Protein 2PLJ (pdb70)

CATH classification: 2.40.37.10 (+1 more: 3.20.20.10)

Sequence (739 aa):
HSQSIFDIHPVLSAEEIHLIEASVEQFGAPLLLLDCDVIRQQYRALKNALPNVTLHYALKPLPHPVVVRTLLAEGASFDLATTGEVELVASEGVPADLTIHTHPIKRDADIRDALAYGCNVFVVDNLNELEKFKAYRDDVELLVRLSFSKKFGCSPEQALVIIETAKEWNIRIKGLSFHVGSQTTNPNKYVEAIHTCRHVMEQVVERGLPALSTLDIGGGFPVNYTQQVMPIDQFCAPINEALSLLPETVHVLAEPGRFICAPAVTSVASVMGQAEREGQIWYYLDDGIYGSFSGLMFDDARYPLTTIKQGGELIPSVLSGPTCDSVDVIAENILLPKLNNGDLVIGRTMGAYTSATATDFNFFKRAQTIALNEFVVLSAEEIHLIEASVEQFGAPLLLLDCDVIRQQYRALKNALPNVTLHYALKPLPHPVVVRTLLAEGASFDLATTGEVELVASEGVPADLTIHTHPIKRDADIRDALAYGCNVFVVDNLNELEKFKAYRDDVELLVRLSFSKKFGCSPEQALVIIETAKEWNIRIKGLSFHVGSQTTNPNKYVEAIHTCRHVMEQVVERGLPALSTLDIGGGFPVNYTQQVMPIDQFCAPINEALSLLPETVHVLAEPGRFICAPAVTSVASVMGQAEREGQIWYYLDDGIYGSFSGLMFDDARYPLTTIKGELIPSVLSGPTCDSVDVIAENILLPKLNNGDLVIGRTMGAYTSATATDFNFFKRAQTIALNEF

Solvent-accessible surface area: 29167 Å² total; per-residue (Å²): 140,57,80,35,36,131,91,122,200,142,112,26,53,79,134,72,44,122,68,5,81,42,4,32,157,134,45,30,23,2,0,2,12,0,41,0,49,28,0,24,102,30,11,130,37,0,117,123,5,1,71,147,13,61,4,10,0,5,0,37,0,9,20,16,46,7,0,0,72,4,0,47,93,44,55,0,8,0,10,0,5,8,30,20,0,5,109,24,0,45,84,42,53,5,65,22,130,51,6,5,1,14,4,0,1,1,81,78,58,14,0,142,54,0,36,93,46,33,0,67,9,0,2,0,6,17,76,55,0,0,92,31,0,72,88,17,91,134,77,8,29,0,0,0,35,2,27,130,126,101,3,5,3,4,42,49,132,76,0,12,70,3,4,72,18,0,103,123,63,112,7,128,20,29,0,0,3,3,50,17,12,58,52,6,77,77,12,71,108,0,22,108,1,0,57,38,0,36,92,5,9,76,87,0,77,139,120,55,15,85,72,9,34,0,0,0,0,0,2,8,2,3,8,68,36,64,142,140,18,72,64,23,89,110,0,0,45,43,0,40,117,3,20,87,104,16,57,174,116,17,86,12,6,0,20,0,5,12,14,0,0,0,46,2,5,30,3,0,2,15,3,5,0,13,11,133,37,187,54,42,24,23,0,2,0,6,6,1,2,10,13,3,3,0,0,41,50,11,35,141,20,175,10,38,40,15,3,31,82,113,55,72,138,100,32,60,0,4,0,0,1,7,2,27,38,50,55,0,27,18,15,144,112,35,106,8,11,96,0,80,58,48,26,16,3,0,0,60,16,0,0,0,22,1,32,13,1,4,4,45,6,3,74,26,107,35,8,33,12,0,2,15,67,13,135,177,172,19,56,86,146,70,44,129,62,5,85,37,7,32,154,136,81,31,31,13,1,3,6,0,40,0,52,30,0,39,105,30,8,121,35,0,100,116,5,1,76,152,10,64,3,9,0,4,0,40,0,9,21,40,46,11,0,0,91,8,0,50,96,41,55,1,7,0,8,0,5,7,32,18,0,6,108,21,0,46,85,39,54,5,71,20,128,52,5,5,1,16,4,0,1,1,85,68,41,14,0,119,52,0,39,92,46,36,0,60,8,0,2,0,5,15,68,55,0,0,94,36,0,73,86,31,84,136,78,8,24,0,0,0,37,2,22,116,94,132,2,7,3,11,47,34,125,70,0,9,58,0,4,58,23,0,102,136,54,109,7,122,18,36,0,0,4,2,52,28,23,55,51,5,78,75,13,78,115,0,19,103,2,0,49,41,0,46,90,2,11,82,76,0,88,134,120,55,23,85,71,12,39,4,0,0,0,0,2,7,2,3,6,70,37,62,138,165,34,90,91,22,89,114,0,0,51,52,0,42,112,3,18,76,96,13,70,185,109,19,125,16,16,0,22,0,5,12,15,0,0,0,47,3,3,28,2,0,2,16,3,6,0,13,12,95,32,163,57,36,26,17,0,2,0,7,5,1,5,9,13,3,4,0,0,44,46,11,36,138,19,163,9,37,39,38,13,36,132,94,139,92,42,65,0,3,0,0,1,7,1,25,36,52,59,0,30,18,16,142,125,36,106,8,21,104,0,87,56,48,32,14,3,0,0,65,15,0,0,0,24,0,30,14,0,3,3,50,4,2,71,26,181,86,16,90,41,16,37,37,79,47,214

Nearest PDB structures (foldseek):
  2plk-assembly1_A  TM=1.001E+00  e=2.697E-74  Vibrio vulnificus CMCP6
  2plk-assembly1_B  TM=9.981E-01  e=5.846E-73  Vibrio vulnificus CMCP6
  5gjp-assembly1_A-2  TM=9.574E-01  e=3.718E-39  Selenomonas ruminantium
  1njj-assembly2_C  TM=9.278E-01  e=4.686E-36  Trypanosoma brucei gambiense
  1njj-assembly2_D  TM=9.145E-01  e=1.887E-35  Trypanosoma brucei gambiense

Secondary structure (DSSP, 8-state):
-EEE-S-------HHHHHHHHHHHHHH-SSEEEEEHHHHHHHHHHHHHHSTTEEEEEESTT---HHHHHHHHHHT-EEEE-SHHHHHHHHHTT--GGGEEE--SS--HHHHHHHHHHT--EEEE-SHHHHHTTGGGTTT-EEEEEB-----S-B-HHHHHHHHHHHHHTT-EEEEEE----TT---THHHHHHHHHHHHHHHHHHHTTPPPP-EEE--------SSS----HHHHHHHHHHHHTTS-TT-EEEE---HHHHGGGEEEEEEEEEEEEETTEEEEEES--TTTGGGHHHHS-----EEES--SS-EEEEEEE-SSS-TT-EEEEEEEEE---TT-EEEESS-SSSSGGG-B-GGGPPPPEEEEE----/---HHHHHHHHHHHHHH-SSEEEEEHHHHHHHHHHHHHHSTTEEEEEESTT---HHHHHHHHHHT-EEEE-SHHHHHHHHHTT--GGGEEE--SS--HHHHHHHHHHT--EEEE-SHHHHHTTGGGTTT-EEEEEB----SS-B-HHHHHHHHHHHHHTT-EEEEEE----SS---THHHHHHHHHHHHHHHHHHHTTPPPP-EEE--------SSS----HHHHHHHHHHHHTTS-TT-EEEE---HHHHGGGEEEEEEEEEEEEETTEEEEEES--TTTGGGHHHHS-----EEE-----EEEEEE-SSS-TT-EEEEEEEE----TT-EEEESS-SSSSGGG-B-GGGPPPPEEEEES--

B-factor: mean 20.84, std 7.76, range [8.05, 224.23]

Radius of gyration: 28.02 Å; Cα contacts (8 Å, |Δi|>4): 1668; chains: 2; bounding box: 62×48×94 Å

Foldseek 3Di:
DADEDPPPCLADDPVRVVVQVVCCVVPNDWAKEFELVLLLVLVVQLCVLAPQAQEAAECLFPVDLLSLLLQVVSVHAHEAAFLVSLVSNLVSPNQLVSYEHEHADDDLVRQVSSVVSPHAEYEHAAPVSLVSCLVVQVRHEYAYEADPVDDGHYHLVRSLVSQVVCVVSNHHHQAYEYAQDAQDQALVSLLVVLVSRQVSQVVCVVVVHDGHQEYEHEEHHHDDFPDDGDRSNVSCVSVNVSNVVHPPRHGYYYHYYLSSFQQRIKTKWFFQDWDQDPQAIETEILAFCLAQVVCVPVVVDAHDKDFNDDDDAWGWYWYAYHDPDPVGTRGGTDTDDDDDGGTMMMTGSSTTNGRSNHHCPVPRDHHYYYYPDSDD/DADPVRLVVQVVCCVPPNDWAKEFELVLLLVLVVQLCVLAPQAAEAAECLFPVDLLSLLSQVVSVHAHEAAFLVSLVSNVVSPNQLVSYEHEHQDDDLVRQVSSVVSPHAEYEHAADVSLVSCLVVQVGHEYAHEAVCDPDGHYHLVRSLVSQVVCVVSNHHYQAYEYAQDAQDQALVSLLVVLLSRLVSQVVCVVVVHDGHQEYESEEHHHQDFPHGGDRSNVSCPSVNVSCVPHDPRHRYYYHYYLSSFQQRIKTKWFFQDWDDDPQAIETETLAWCLAQVVCVPVVVDAHDKAFSDPQFGWYWYAYHDPDPVTTRGGTDTHDDDDGGGMMMTGSSTTNGRSNHHCVVNRDHHYYHYPPSD

Structure (mmCIF, N/CA/C/O backbone):
data_2PLJ
#
_entry.id   2PLJ
#
_cell.length_a   82.074
_cell.length_b   88.683
_cell.length_c   111.843
_cell.angle_alpha   90.00
_cell.angle_beta   90.00
_cell.angle_gamma   90.00
#
_symmetry.space_group_name_H-M   'P 21 21 21'
#
loop_
_entity.id
_entity.type
_entity.pdbx_description
1 polymer 'lysine/ornithine decarboxylase'
2 non-polymer 'MAGNESIUM ION'
3 non-polymer '(4-{[(4-AMINOBUTYL)AMINO]METHYL}-5-HYDROXY-6-METHYLPYRIDIN-3-YL)METHYL DIHYDROGEN PHOSPHATE'
4 water water
#
loop_
_atom_site.group_PDB
_atom_site.id
_atom_site.type_symbol
_atom_site.label_atom_id
_atom_site.label_alt_id
_atom_site.label_comp_id
_atom_site.label_asym_id
_atom_site.label_entity_id
_atom_site.label_seq_id
_atom_site.pdbx_PDB_ins_code
_atom_site.Cartn_x
_atom_site.Cartn_y
_atom_site.Cartn_z
_atom_site.occupancy
_atom_site.B_iso_or_equiv
_atom_site.auth_seq_id
_atom_site.auth_comp_id
_atom_site.auth_asym_id
_atom_site.auth_atom_id
_atom_site.pdbx_PDB_model_num
ATOM 1 N N . HIS A 1 23 ? 73.925 57.934 25.635 1.00 26.47 3 HIS A N 1
ATOM 2 C CA . HIS A 1 23 ? 73.066 58.731 26.560 1.00 25.69 3 HIS A CA 1
ATOM 3 C C . HIS A 1 23 ? 71.551 58.512 26.305 1.00 25.14 3 HIS A C 1
ATOM 4 O O . HIS A 1 23 ? 70.739 59.394 26.556 1.00 24.60 3 HIS A O 1
ATOM 11 N N . SER A 1 24 ? 71.173 57.346 25.793 1.00 24.62 4 SER A N 1
ATOM 12 C CA . SER A 1 24 ? 69.765 57.123 25.458 1.00 23.73 4 SER A CA 1
ATOM 13 C C . SER A 1 24 ? 69.357 55.657 25.474 1.00 22.99 4 SER A C 1
ATOM 14 O O . SER A 1 24 ? 70.156 54.774 25.150 1.00 22.71 4 SER A O 1
ATOM 17 N N . GLN A 1 25 ? 68.111 55.412 25.847 1.00 22.17 5 GLN A N 1
ATOM 18 C CA . GLN A 1 25 ? 67.503 54.076 25.623 1.00 21.87 5 GLN A CA 1
ATOM 19 C C . GLN A 1 25 ? 66.019 54.185 25.350 1.00 22.34 5 GLN A C 1
ATOM 20 O O . GLN A 1 25 ? 65.413 55.225 25.607 1.00 23.05 5 GLN A O 1
ATOM 26 N N . SER A 1 26 ? 65.448 53.102 24.832 1.00 22.43 6 SER A N 1
ATOM 27 C CA . SER A 1 26 ? 64.033 53.070 24.466 1.00 23.29 6 SER A CA 1
ATOM 28 C C . SER A 1 26 ? 63.192 52.179 25.361 1.00 24.39 6 SER A C 1
ATOM 29 O O . SER A 1 26 ? 63.667 51.113 25.795 1.00 24.78 6 SER A O 1
ATOM 32 N N . ILE A 1 27 ? 61.960 52.611 25.640 1.00 23.65 7 ILE A N 1
ATOM 33 C CA . ILE A 1 27 ? 60.953 51.739 26.261 1.00 24.66 7 ILE A CA 1
ATOM 34 C C . ILE A 1 27 ? 60.067 51.247 25.140 1.00 25.52 7 ILE A C 1
ATOM 35 O O . ILE A 1 27 ? 59.275 52.019 24.581 1.00 25.58 7 ILE A O 1
ATOM 40 N N . PHE A 1 28 ? 60.227 49.968 24.795 1.00 24.19 8 PHE A N 1
ATOM 41 C CA . PHE A 1 28 ? 59.425 49.349 23.750 1.00 25.61 8 PHE A CA 1
ATOM 42 C C . PHE A 1 28 ? 58.289 48.539 24.377 1.00 27.32 8 PHE A C 1
ATOM 43 O O . PHE A 1 28 ? 57.348 48.126 23.697 1.00 27.55 8 PHE A O 1
ATOM 51 N N . ASP A 1 29 ? 58.399 48.291 25.674 1.00 29.79 9 ASP A N 1
ATOM 52 C CA . ASP A 1 29 ? 57.418 47.476 26.385 1.00 32.61 9 ASP A CA 1
ATOM 53 C C . ASP A 1 29 ? 57.311 48.041 27.790 1.00 34.65 9 ASP A C 1
ATOM 54 O O . ASP A 1 29 ? 58.093 47.673 28.674 1.00 35.68 9 ASP A O 1
ATOM 59 N N . ILE A 1 30 ? 56.371 48.970 27.978 1.00 36.46 10 ILE A N 1
ATOM 60 C CA . ILE A 1 30 ? 56.076 49.544 29.296 1.00 38.33 10 ILE A CA 1
ATOM 61 C C . ILE A 1 30 ? 55.529 48.490 30.283 1.00 39.07 10 ILE A C 1
ATOM 62 O O . ILE A 1 30 ? 55.562 48.698 31.493 1.00 39.41 10 ILE A O 1
ATOM 67 N N . HIS A 1 31 ? 55.052 47.368 29.743 1.00 40.08 11 HIS A N 1
ATOM 68 C CA . HIS A 1 31 ? 54.385 46.268 30.489 1.00 41.27 11 HIS A CA 1
ATOM 69 C C . HIS A 1 31 ? 52.925 46.598 30.805 1.00 41.47 11 HIS A C 1
ATOM 70 O O . HIS A 1 31 ? 52.010 46.046 30.188 1.00 41.91 11 HIS A O 1
ATOM 77 N N . PRO A 1 36 ? 51.432 73.499 31.964 1.00 46.63 16 PRO A N 1
ATOM 78 C CA . PRO A 1 36 ? 51.546 74.291 33.190 1.00 46.55 16 PRO A CA 1
ATOM 79 C C . PRO A 1 36 ? 51.599 73.402 34.438 1.00 46.25 16 PRO A C 1
ATOM 80 O O . PRO A 1 36 ? 52.615 73.385 35.135 1.00 46.92 16 PRO A O 1
ATOM 84 N N . VAL A 1 37 ? 50.508 72.684 34.715 1.00 45.48 17 VAL A N 1
ATOM 85 C CA . VAL A 1 37 ? 50.443 71.738 35.831 1.00 44.09 17 VAL A CA 1
ATOM 86 C C . VAL A 1 37 ? 50.434 70.303 35.313 1.00 42.69 17 VAL A C 1
ATOM 87 O O . VAL A 1 37 ? 49.751 69.983 34.338 1.00 42.63 17 VAL A O 1
ATOM 91 N N . LEU A 1 38 ? 51.211 69.443 35.962 1.00 40.72 18 LEU A N 1
ATOM 92 C CA . LEU A 1 38 ? 51.316 68.050 35.540 1.00 38.84 18 LEU A CA 1
ATOM 93 C C . LEU A 1 38 ? 50.114 67.226 36.013 1.00 38.01 18 LEU A C 1
ATOM 94 O O . LEU A 1 38 ? 49.627 67.411 37.135 1.00 37.93 18 LEU A O 1
ATOM 99 N N . SER A 1 39 ? 49.657 66.313 35.158 1.00 36.84 19 SER A N 1
ATOM 100 C CA . SER A 1 39 ? 48.580 65.383 35.501 1.00 35.32 19 SER A CA 1
ATOM 101 C C . SER A 1 39 ? 49.107 64.275 36.418 1.00 34.22 19 SER A C 1
ATOM 102 O O . SER A 1 39 ? 50.320 64.062 36.503 1.00 33.64 19 SER A O 1
ATOM 105 N N . ALA A 1 40 ? 48.195 63.583 37.110 1.00 32.78 20 ALA A N 1
ATOM 106 C CA . ALA A 1 40 ? 48.571 62.463 37.977 1.00 31.52 20 ALA A CA 1
ATOM 107 C C . ALA A 1 40 ? 49.265 61.352 37.183 1.00 30.73 20 ALA A C 1
ATOM 108 O O . ALA A 1 40 ? 50.212 60.724 37.658 1.00 30.08 20 ALA A O 1
ATOM 110 N N . GLU A 1 41 ? 48.802 61.129 35.960 1.00 30.23 21 GLU A N 1
ATOM 111 C CA . GLU A 1 41 ? 49.415 60.133 35.093 1.00 30.69 21 GLU A CA 1
ATOM 112 C C . GLU A 1 41 ? 50.843 60.539 34.707 1.00 29.77 21 GLU A C 1
ATOM 113 O O . GLU A 1 41 ? 51.763 59.717 34.787 1.00 29.21 21 GLU A O 1
ATOM 119 N N . GLU A 1 42 ? 51.020 61.812 34.339 1.00 29.22 22 GLU A N 1
ATOM 120 C CA . GLU A 1 42 ? 52.348 62.368 34.000 1.00 29.06 22 GLU A CA 1
ATOM 121 C C . GLU A 1 42 ? 53.301 62.307 35.190 1.00 27.20 22 GLU A C 1
ATOM 122 O O . GLU A 1 42 ? 54.426 61.823 35.069 1.00 26.84 22 GLU A O 1
ATOM 128 N N . ILE A 1 43 ? 52.831 62.747 36.350 1.00 25.53 23 ILE A N 1
ATOM 129 C CA . ILE A 1 43 ? 53.602 62.592 37.581 1.00 24.38 23 ILE A CA 1
ATOM 130 C C . ILE A 1 43 ? 54.011 61.132 37.810 1.00 24.26 23 ILE A C 1
ATOM 131 O O . ILE A 1 43 ? 55.165 60.845 38.102 1.00 23.37 23 ILE A O 1
ATOM 136 N N . HIS A 1 44 ? 53.057 60.202 37.697 1.00 25.38 24 HIS A N 1
ATOM 137 C CA . HIS A 1 44 ? 53.385 58.782 37.853 1.00 26.53 24 HIS A CA 1
ATOM 138 C C . HIS A 1 44 ? 54.483 58.298 36.915 1.00 26.64 24 HIS A C 1
ATOM 139 O O . HIS A 1 44 ? 55.399 57.569 37.334 1.00 26.18 24 HIS A O 1
ATOM 146 N N . LEU A 1 45 ? 54.358 58.686 35.645 1.00 26.51 25 LEU A N 1
ATOM 147 C CA . LEU A 1 45 ? 55.340 58.338 34.623 1.00 27.47 25 LEU A CA 1
ATOM 148 C C . LEU A 1 45 ? 56.691 58.936 34.965 1.00 25.88 25 LEU A C 1
ATOM 149 O O . LEU A 1 45 ? 57.695 58.222 34.959 1.00 25.13 25 LEU A O 1
ATOM 154 N N . ILE A 1 46 ? 56.700 60.222 35.311 1.00 24.78 26 ILE A N 1
ATOM 155 C CA . ILE A 1 46 ? 57.942 60.901 35.706 1.00 24.17 26 ILE A CA 1
ATOM 156 C C . ILE A 1 46 ? 58.613 60.191 36.890 1.00 23.84 26 ILE A C 1
ATOM 157 O O . ILE A 1 46 ? 59.781 59.807 36.816 1.00 23.71 26 ILE A O 1
ATOM 162 N N . GLU A 1 47 ? 57.859 59.986 37.977 1.00 23.74 27 GLU A N 1
ATOM 163 C CA . GLU A 1 47 ? 58.391 59.296 39.152 1.00 23.16 27 GLU A CA 1
ATOM 164 C C . GLU A 1 47 ? 58.867 57.857 38.875 1.00 23.58 27 GLU A C 1
ATOM 165 O O . GLU A 1 47 ? 59.947 57.471 39.320 1.00 23.29 27 GLU A O 1
ATOM 171 N N . ALA A 1 48 ? 58.072 57.085 38.138 1.00 24.05 28 ALA A N 1
ATOM 172 C CA . ALA A 1 48 ? 58.486 55.739 37.713 1.00 24.61 28 ALA A CA 1
ATOM 173 C C . ALA A 1 48 ? 59.803 55.767 36.911 1.00 24.61 28 ALA A C 1
ATOM 174 O O . ALA A 1 48 ? 60.683 54.914 37.113 1.00 24.26 28 ALA A O 1
ATOM 176 N N . SER A 1 49 ? 59.938 56.750 36.020 1.00 24.78 29 SER A N 1
ATOM 177 C CA . SER A 1 49 ? 61.140 56.877 35.194 1.00 25.45 29 SER A CA 1
ATOM 178 C C . SER A 1 49 ? 62.389 57.167 36.023 1.00 25.47 29 SER A C 1
ATOM 179 O O . SER A 1 49 ? 63.441 56.557 35.801 1.00 25.96 29 SER A O 1
ATOM 182 N N . VAL A 1 50 ? 62.265 58.080 36.994 1.00 24.38 30 VAL A N 1
ATOM 183 C CA . VAL A 1 50 ? 63.371 58.393 37.884 1.00 24.42 30 VAL A CA 1
ATOM 184 C C . VAL A 1 50 ? 63.701 57.161 38.744 1.00 24.99 30 VAL A C 1
ATOM 185 O O . VAL A 1 50 ? 64.871 56.843 38.945 1.00 25.16 30 VAL A O 1
ATOM 189 N N . GLU A 1 51 ? 62.665 56.466 39.205 1.00 25.55 31 GLU A N 1
ATOM 190 C CA . GLU A 1 51 ? 62.845 55.239 40.002 1.00 26.69 31 GLU A CA 1
ATOM 191 C C . GLU A 1 51 ? 63.592 54.175 39.193 1.00 26.46 31 GLU A C 1
ATOM 192 O O . GLU A 1 51 ? 64.492 53.524 39.705 1.00 26.74 31 GLU A O 1
ATOM 198 N N . GLN A 1 52 ? 63.231 54.044 37.922 1.00 26.90 32 GLN A N 1
ATOM 199 C CA . GLN A 1 52 ? 63.823 53.035 37.054 1.00 27.26 32 GLN A CA 1
ATOM 200 C C . GLN A 1 52 ? 65.226 53.412 36.564 1.00 26.96 32 GLN A C 1
ATOM 201 O O . GLN A 1 52 ? 66.148 52.588 36.640 1.00 27.21 32 GLN A O 1
ATOM 207 N N . PHE A 1 53 ? 65.384 54.657 36.093 1.00 25.72 33 PHE A N 1
ATOM 208 C CA . PHE A 1 53 ? 66.579 55.069 35.358 1.00 24.77 33 PHE A CA 1
ATOM 209 C C . PHE A 1 53 ? 67.456 56.060 36.097 1.00 24.11 33 PHE A C 1
ATOM 210 O O . PHE A 1 53 ? 68.638 56.183 35.770 1.00 24.96 33 PHE A O 1
ATOM 218 N N . GLY A 1 54 ? 66.896 56.761 37.083 1.00 22.29 34 GLY A N 1
ATOM 219 C CA . GLY A 1 54 ? 67.664 57.755 37.837 1.00 22.30 34 GLY A CA 1
ATOM 220 C C . GLY A 1 54 ? 67.745 59.064 37.058 1.00 21.80 34 GLY A C 1
ATOM 221 O O . GLY A 1 54 ? 67.629 59.081 35.832 1.00 24.00 34 GLY A O 1
ATOM 222 N N . ALA A 1 55 ? 67.979 60.143 37.773 1.00 19.87 35 ALA A N 1
ATOM 223 C CA . ALA A 1 55 ? 67.984 61.494 37.206 1.00 18.10 35 ALA A CA 1
ATOM 224 C C . ALA A 1 55 ? 69.410 61.981 36.938 1.00 17.49 35 ALA A C 1
ATOM 225 O O . ALA A 1 55 ? 70.352 61.490 37.553 1.00 18.82 35 ALA A O 1
ATOM 227 N N . PRO A 1 56 ? 69.583 62.964 36.046 1.00 16.90 36 PRO A N 1
ATOM 228 C CA . PRO A 1 56 ? 68.528 63.615 35.254 1.00 15.45 36 PRO A CA 1
ATOM 229 C C . PRO A 1 56 ? 68.157 62.837 33.982 1.00 14.94 36 PRO A C 1
ATOM 230 O O . PRO A 1 56 ? 68.951 62.024 33.488 1.00 14.15 36 PRO A O 1
ATOM 234 N N . LEU A 1 57 ? 66.963 63.117 33.464 1.00 13.66 37 LEU A N 1
ATOM 235 C CA . LEU A 1 57 ? 66.402 62.398 32.298 1.00 12.75 37 LEU A CA 1
ATOM 236 C C . LEU A 1 57 ? 65.813 63.387 31.327 1.00 13.23 37 LEU A C 1
ATOM 237 O O . LEU A 1 57 ? 65.405 64.492 31.729 1.00 12.83 37 LEU A O 1
ATOM 242 N N . LEU A 1 58 ? 65.712 62.966 30.067 1.00 12.08 38 LEU A N 1
ATOM 243 C CA . LEU A 1 58 ? 64.919 63.659 29.060 1.00 12.71 38 LEU A CA 1
ATOM 244 C C . LEU A 1 58 ? 63.895 62.633 28.530 1.00 13.79 38 LEU A C 1
ATOM 245 O O . LEU A 1 58 ? 64.286 61.593 27.990 1.00 15.51 38 LEU A O 1
ATOM 250 N N . LEU A 1 59 ? 62.608 62.914 28.713 1.00 12.83 39 LEU A N 1
ATOM 251 C CA . LEU A 1 59 ? 61.558 61.998 28.275 1.00 12.69 39 LEU A CA 1
ATOM 252 C C . LEU A 1 59 ? 61.088 62.410 26.878 1.00 12.37 39 LEU A C 1
ATOM 253 O O . LEU A 1 59 ? 60.505 63.479 26.706 1.00 12.31 39 LEU A O 1
ATOM 258 N N . LEU A 1 60 ? 61.354 61.557 25.908 1.00 12.39 40 LEU A N 1
ATOM 259 C CA . LEU A 1 60 ? 61.003 61.820 24.513 1.00 12.84 40 LEU A CA 1
ATOM 260 C C . LEU A 1 60 ? 59.730 61.060 24.138 1.00 13.55 40 LEU A C 1
ATOM 261 O O . LEU A 1 60 ? 59.664 59.825 24.208 1.00 12.62 40 LEU A O 1
ATOM 266 N N . ASP A 1 61 ? 58.714 61.818 23.747 1.00 12.84 41 ASP A N 1
ATOM 267 C CA . ASP A 1 61 ? 57.421 61.206 23.421 1.00 12.89 41 ASP A CA 1
ATOM 268 C C . ASP A 1 61 ? 57.239 61.222 21.897 1.00 12.01 41 ASP A C 1
ATOM 269 O O . ASP A 1 61 ? 56.967 62.290 21.291 1.00 12.89 41 ASP A O 1
ATOM 274 N N . CYS A 1 62 ? 57.399 60.046 21.254 1.00 12.15 42 CYS A N 1
ATOM 275 C CA . CYS A 1 62 ? 57.262 59.958 19.778 1.00 13.17 42 CYS A CA 1
ATOM 276 C C . CYS A 1 62 ? 55.876 60.346 19.242 1.00 12.87 42 CYS A C 1
ATOM 277 O O . CYS A 1 62 ? 55.739 60.692 18.077 1.00 13.59 42 CYS A O 1
ATOM 280 N N . ASP A 1 63 ? 54.853 60.250 20.084 1.00 13.19 43 ASP A N 1
ATOM 281 C CA . ASP A 1 63 ? 53.501 60.692 19.675 1.00 13.55 43 ASP A CA 1
ATOM 282 C C . ASP A 1 63 ? 53.532 62.185 19.356 1.00 12.87 43 ASP A C 1
ATOM 283 O O . ASP A 1 63 ? 52.862 62.667 18.424 1.00 13.56 43 ASP A O 1
ATOM 288 N N . VAL A 1 64 ? 54.319 62.932 20.119 1.00 12.37 44 VAL A N 1
ATOM 289 C CA . VAL A 1 64 ? 54.374 64.392 19.932 1.00 12.61 44 VAL A CA 1
ATOM 290 C C . VAL A 1 64 ? 55.180 64.715 18.668 1.00 12.22 44 VAL A C 1
ATOM 291 O O . VAL A 1 64 ? 54.817 65.601 17.912 1.00 12.18 44 VAL A O 1
ATOM 295 N N . ILE A 1 65 ? 56.243 63.943 18.420 1.00 12.08 45 ILE A N 1
ATOM 296 C CA . ILE A 1 65 ? 56.988 64.047 17.140 1.00 11.61 45 ILE A CA 1
ATOM 297 C C . ILE A 1 65 ? 55.984 63.914 15.959 1.00 11.37 45 ILE A C 1
ATOM 298 O O . ILE A 1 65 ? 55.950 64.759 15.050 1.00 12.09 45 ILE A O 1
ATOM 303 N N . ARG A 1 66 ? 55.187 62.863 15.989 1.00 11.37 46 ARG A N 1
ATOM 304 C CA . ARG A 1 66 ? 54.180 62.667 14.925 1.00 12.31 46 ARG A CA 1
ATOM 305 C C . ARG A 1 66 ? 53.138 63.803 14.890 1.00 12.43 46 ARG A C 1
ATOM 306 O O . ARG A 1 66 ? 52.805 64.298 13.804 1.00 12.51 46 ARG A O 1
ATOM 314 N N . GLN A 1 67 ? 52.603 64.174 16.049 1.00 12.64 47 GLN A N 1
ATOM 315 C CA . GLN A 1 67 ? 51.634 65.289 16.119 1.00 12.97 47 GLN A CA 1
ATOM 316 C C . GLN A 1 67 ? 52.154 66.562 15.464 1.00 12.63 47 GLN A C 1
ATOM 317 O O . GLN A 1 67 ? 51.433 67.241 14.698 1.00 12.03 47 GLN A O 1
ATOM 323 N N . GLN A 1 68 ? 53.385 66.922 15.824 1.00 12.39 48 GLN A N 1
ATOM 324 C CA . GLN A 1 68 ? 53.991 68.143 15.301 1.00 12.50 48 GLN A CA 1
ATOM 325 C C . GLN A 1 68 ? 54.192 68.057 13.773 1.00 12.74 48 GLN A C 1
ATOM 326 O O . GLN A 1 68 ? 53.823 68.985 13.037 1.00 12.73 48 GLN A O 1
ATOM 332 N N . TYR A 1 69 ? 54.739 66.934 13.309 1.00 12.39 49 TYR A N 1
ATOM 333 C CA . TYR A 1 69 ? 54.919 66.732 11.861 1.00 12.43 49 TYR A CA 1
ATOM 334 C C . TYR A 1 69 ? 53.575 66.869 11.131 1.00 13.43 49 TYR A C 1
ATOM 335 O O . TYR A 1 69 ? 53.460 67.591 10.131 1.00 12.93 49 TYR A O 1
ATOM 344 N N . ARG A 1 70 ? 52.561 66.183 11.649 1.00 12.57 50 ARG A N 1
ATOM 345 C CA . ARG A 1 70 ? 51.226 66.201 11.028 1.00 12.40 50 ARG A CA 1
ATOM 346 C C . ARG A 1 70 ? 50.618 67.599 11.016 1.00 12.95 50 ARG A C 1
ATOM 347 O O . ARG A 1 70 ? 50.024 67.997 10.024 1.00 13.47 50 ARG A O 1
ATOM 355 N N . ALA A 1 71 ? 50.800 68.340 12.114 1.00 12.86 51 ALA A N 1
ATOM 356 C CA . ALA A 1 71 ? 50.277 69.708 12.221 1.00 13.32 51 ALA A CA 1
ATOM 357 C C . ALA A 1 71 ? 50.938 70.619 11.184 1.00 13.27 51 ALA A C 1
ATOM 358 O O . ALA A 1 71 ? 50.257 71.420 10.531 1.00 13.90 51 ALA A O 1
ATOM 360 N N . LEU A 1 72 ? 52.261 70.486 11.014 1.00 12.83 52 LEU A N 1
ATOM 361 C CA . LEU A 1 72 ? 52.971 71.306 10.026 1.00 13.53 52 LEU A CA 1
ATOM 362 C C . LEU A 1 72 ? 52.576 70.943 8.581 1.00 13.72 52 LEU A C 1
ATOM 363 O O . LEU A 1 72 ? 52.363 71.846 7.749 1.00 13.30 52 LEU A O 1
ATOM 368 N N . LYS A 1 73 ? 52.503 69.636 8.296 1.00 14.05 53 LYS A N 1
ATOM 369 C CA . LYS A 1 73 ? 52.034 69.138 6.991 1.00 14.35 53 LYS A CA 1
ATOM 370 C C . LYS A 1 73 ? 50.663 69.730 6.667 1.00 14.74 53 LYS A C 1
ATOM 371 O O . LYS A 1 73 ? 50.417 70.201 5.536 1.00 14.69 53 LYS A O 1
ATOM 377 N N . ASN A 1 74 ? 49.776 69.765 7.655 1.00 14.33 54 ASN A N 1
ATOM 378 C CA . ASN A 1 74 ? 48.448 70.305 7.414 1.00 16.47 54 ASN A CA 1
ATOM 379 C C . ASN A 1 74 ? 48.445 71.828 7.227 1.00 16.06 54 ASN A C 1
ATOM 380 O O . ASN A 1 74 ? 47.626 72.371 6.468 1.00 16.41 54 ASN A O 1
ATOM 385 N N . ALA A 1 75 ? 49.382 72.503 7.893 1.00 15.58 55 ALA A N 1
ATOM 386 C CA . ALA A 1 75 ? 49.550 73.963 7.809 1.00 15.84 55 ALA A CA 1
ATOM 387 C C . ALA A 1 75 ? 50.215 74.400 6.485 1.00 15.86 55 ALA A C 1
ATOM 388 O O . ALA A 1 75 ? 49.977 75.517 5.987 1.00 16.45 55 ALA A O 1
ATOM 390 N N . LEU A 1 76 ? 51.012 73.511 5.904 1.00 16.34 56 LEU A N 1
ATOM 391 C CA . LEU A 1 76 ? 51.822 73.835 4.728 1.00 17.05 56 LEU A CA 1
ATOM 392 C C . LEU A 1 76 ? 51.650 72.737 3.707 1.00 17.73 56 LEU A C 1
ATOM 393 O O . LEU A 1 76 ? 52.558 71.909 3.495 1.00 17.83 56 LEU A O 1
ATOM 398 N N . PRO A 1 77 ? 50.467 72.706 3.082 1.00 17.71 57 PRO A N 1
ATOM 399 C CA . PRO A 1 77 ? 50.204 71.646 2.150 1.00 18.29 57 PRO A CA 1
ATOM 400 C C . PRO A 1 77 ? 51.069 71.858 0.916 1.00 18.26 57 PRO A C 1
ATOM 401 O O . PRO A 1 77 ? 51.442 72.995 0.612 1.00 20.00 57 PRO A O 1
ATOM 405 N N . ASN A 1 78 ? 51.407 70.766 0.258 1.00 18.88 58 ASN A N 1
ATOM 406 C CA . ASN A 1 78 ? 52.218 70.814 -0.960 1.00 18.72 58 ASN A CA 1
ATOM 407 C C . ASN A 1 78 ? 53.626 71.351 -0.727 1.00 17.70 58 ASN A C 1
ATOM 408 O O . ASN A 1 78 ? 54.185 72.012 -1.593 1.00 18.77 58 ASN A O 1
ATOM 413 N N . VAL A 1 79 ? 54.159 71.125 0.468 1.00 15.65 59 VAL A N 1
ATOM 414 C CA . VAL A 1 79 ? 55.561 71.429 0.770 1.00 14.56 59 VAL A CA 1
ATOM 415 C C . VAL A 1 79 ? 56.192 70.163 1.363 1.00 14.18 59 VAL A C 1
ATOM 416 O O . VAL A 1 79 ? 55.654 69.586 2.321 1.00 15.26 59 VAL A O 1
ATOM 420 N N . THR A 1 80 ? 57.296 69.719 0.776 1.00 13.24 60 THR A N 1
ATOM 421 C CA . THR A 1 80 ? 58.006 68.536 1.254 1.00 12.64 60 THR A CA 1
ATOM 422 C C . THR A 1 80 ? 58.794 68.973 2.498 1.00 13.30 60 THR A C 1
ATOM 423 O O . THR A 1 80 ? 59.628 69.893 2.424 1.00 13.24 60 THR A O 1
ATOM 427 N N . LEU A 1 81 ? 58.520 68.295 3.617 1.00 12.18 61 LEU A N 1
ATOM 428 C CA . LEU A 1 81 ? 59.152 68.665 4.883 1.00 12.85 61 LEU A CA 1
ATOM 429 C C . LEU A 1 81 ? 60.397 67.829 5.159 1.00 14.07 61 LEU A C 1
ATOM 430 O O . LEU A 1 81 ? 60.318 66.606 5.372 1.00 14.55 61 LEU A O 1
ATOM 435 N N . HIS A 1 82 ? 61.532 68.510 5.151 1.00 13.79 62 HIS A N 1
ATOM 436 C CA . HIS A 1 82 ? 62.820 67.898 5.453 1.00 13.44 62 HIS A CA 1
ATOM 437 C C . HIS A 1 82 ? 63.190 68.197 6.902 1.00 13.85 62 HIS A C 1
ATOM 438 O O . HIS A 1 82 ? 63.659 69.296 7.214 1.00 13.46 62 HIS A O 1
ATOM 445 N N . TYR A 1 83 ? 63.000 67.225 7.783 1.00 13.41 63 TYR A N 1
ATOM 446 C CA . TYR A 1 83 ? 63.392 67.448 9.205 1.00 13.77 63 TYR A CA 1
ATOM 447 C C . TYR A 1 83 ? 64.892 67.762 9.361 1.00 13.34 63 TYR A C 1
ATOM 448 O O . TYR A 1 83 ? 65.734 66.980 8.916 1.00 13.80 63 TYR A O 1
ATOM 457 N N . ALA A 1 84 ? 65.203 68.905 9.978 1.00 13.75 64 ALA A N 1
ATOM 458 C CA . ALA A 1 84 ? 66.588 69.273 10.257 1.00 13.64 64 ALA A CA 1
ATOM 459 C C . ALA A 1 84 ? 67.040 68.501 11.513 1.00 13.93 64 ALA A C 1
ATOM 460 O O . ALA A 1 84 ? 66.472 68.668 12.631 1.00 14.40 64 ALA A O 1
ATOM 462 N N . LEU A 1 85 ? 68.018 67.631 11.328 1.00 14.44 65 LEU A N 1
ATOM 463 C CA . LEU A 1 85 ? 68.512 66.826 12.457 1.00 14.67 65 LEU A CA 1
ATOM 464 C C . LEU A 1 85 ? 69.112 67.707 13.539 1.00 14.80 65 LEU A C 1
ATOM 465 O O . LEU A 1 85 ? 69.079 67.338 14.726 1.00 14.91 65 LEU A O 1
ATOM 470 N N . LYS A 1 86 ? 69.695 68.836 13.143 1.00 15.10 66 LYS A N 1
ATOM 471 C CA . LYS A 1 86 ? 70.519 69.714 14.058 1.00 16.41 66 LYS A CA 1
ATOM 472 C C . LYS A 1 86 ? 69.950 69.874 15.504 1.00 15.03 66 LYS A C 1
ATOM 473 O O . LYS A 1 86 ? 70.656 69.643 16.514 1.00 14.68 66 LYS A O 1
ATOM 479 N N . PRO A 1 87 ? 68.668 70.295 15.629 1.00 15.04 67 PRO A N 1
ATOM 480 C CA . PRO A 1 87 ? 68.173 70.522 17.001 1.00 13.36 67 PRO A CA 1
ATOM 481 C C . PRO A 1 87 ? 68.045 69.294 17.903 1.00 13.62 67 PRO A C 1
ATOM 482 O O . PRO A 1 87 ? 68.055 69.441 19.143 1.00 13.54 67 PRO A O 1
ATOM 486 N N . LEU A 1 88 ? 67.871 68.117 17.299 1.00 12.80 68 LEU A N 1
ATOM 487 C CA . LEU A 1 88 ? 67.674 66.851 18.054 1.00 13.78 68 LEU A CA 1
ATOM 488 C C . LEU A 1 88 ? 67.980 65.703 17.084 1.00 14.10 68 LEU A C 1
ATOM 489 O O . LEU A 1 88 ? 67.082 65.197 16.432 1.00 15.18 68 LEU A O 1
ATOM 494 N N . PRO A 1 89 ? 69.277 65.379 16.925 1.00 14.82 69 PRO A N 1
ATOM 495 C CA . PRO A 1 89 ? 69.716 64.361 15.963 1.00 15.18 69 PRO A CA 1
ATOM 496 C C . PRO A 1 89 ? 69.605 62.970 16.560 1.00 15.96 69 PRO A C 1
ATOM 497 O O . PRO A 1 89 ? 70.628 62.291 16.785 1.00 18.06 69 PRO A O 1
ATOM 501 N N . HIS A 1 90 ? 68.376 62.548 16.853 1.00 16.04 70 HIS A N 1
ATOM 502 C CA . HIS A 1 90 ? 68.159 61.348 17.663 1.00 15.28 70 HIS A CA 1
ATOM 503 C C . HIS A 1 90 ? 67.653 60.229 16.758 1.00 14.54 70 HIS A C 1
ATOM 504 O O . HIS A 1 90 ? 66.694 60.408 16.016 1.00 14.74 70 HIS A O 1
ATOM 511 N N . PRO A 1 91 ? 68.289 59.053 16.825 1.00 14.41 71 PRO A N 1
ATOM 512 C CA . PRO A 1 91 ? 67.910 57.970 15.888 1.00 15.23 71 PRO A CA 1
ATOM 513 C C . PRO A 1 91 ? 66.414 57.576 15.979 1.00 13.95 71 PRO A C 1
ATOM 514 O O . PRO A 1 91 ? 65.805 57.252 14.954 1.00 13.20 71 PRO A O 1
ATOM 518 N N . VAL A 1 92 ? 65.848 57.621 17.177 1.00 13.42 72 VAL A N 1
ATOM 519 C CA . VAL A 1 92 ? 64.411 57.315 17.331 1.00 13.67 72 VAL A CA 1
ATOM 520 C C . VAL A 1 92 ? 63.529 58.373 16.649 1.00 12.63 72 VAL A C 1
ATOM 521 O O . VAL A 1 92 ? 62.543 58.040 15.994 1.00 12.65 72 VAL A O 1
ATOM 525 N N . VAL A 1 93 ? 63.942 59.629 16.743 1.00 12.63 73 VAL A N 1
ATOM 526 C CA . VAL A 1 93 ? 63.230 60.710 16.041 1.00 13.09 73 VAL A CA 1
ATOM 527 C C . VAL A 1 93 ? 63.301 60.484 14.507 1.00 13.51 73 VAL A C 1
ATOM 528 O O . VAL A 1 93 ? 62.294 60.630 13.781 1.00 13.06 73 VAL A O 1
ATOM 532 N N . VAL A 1 94 ? 64.500 60.153 14.023 1.00 13.60 74 VAL A N 1
ATOM 533 C CA . VAL A 1 94 ? 64.694 59.852 12.602 1.00 14.68 74 VAL A CA 1
ATOM 534 C C . VAL A 1 94 ? 63.784 58.697 12.147 1.00 14.70 74 VAL A C 1
ATOM 535 O O . VAL A 1 94 ? 63.061 58.816 11.129 1.00 13.86 74 VAL A O 1
ATOM 539 N N . ARG A 1 95 ? 63.829 57.571 12.881 1.00 14.02 75 ARG A N 1
ATOM 540 C CA . ARG A 1 95 ? 62.976 56.418 12.538 1.00 13.44 75 ARG A CA 1
ATOM 541 C C . ARG A 1 95 ? 61.481 56.776 12.546 1.00 13.66 75 ARG A C 1
ATOM 542 O O . ARG A 1 95 ? 60.731 56.389 11.618 1.00 13.57 75 ARG A O 1
ATOM 550 N N . THR A 1 96 ? 61.070 57.505 13.581 1.00 12.81 76 THR A N 1
ATOM 551 C CA . THR A 1 96 ? 59.650 57.883 13.755 1.00 13.80 76 THR A CA 1
ATOM 552 C C . THR A 1 96 ? 59.165 58.707 12.546 1.00 12.48 76 THR A C 1
ATOM 553 O O . THR A 1 96 ? 58.103 58.463 11.966 1.00 12.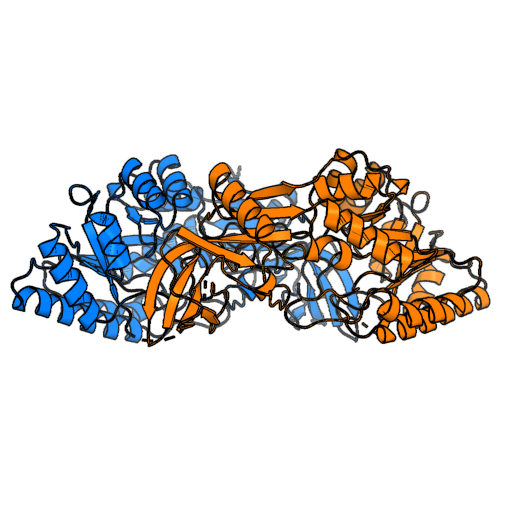02 76 THR A O 1
ATOM 557 N N . LEU A 1 97 ? 59.986 59.681 12.169 1.00 12.34 77 LEU A N 1
ATOM 558 C CA . LEU A 1 97 ? 59.688 60.576 11.035 1.00 12.78 77 LEU A CA 1
ATOM 559 C C . LEU A 1 97 ? 59.765 59.866 9.693 1.00 13.56 77 LEU A C 1
ATOM 560 O O . LEU A 1 97 ? 58.908 60.064 8.820 1.00 13.50 77 LEU A O 1
ATOM 565 N N . LEU A 1 98 ? 60.770 59.005 9.528 1.00 14.05 78 LEU A N 1
ATOM 566 C CA . LEU A 1 98 ? 60.842 58.202 8.308 1.00 14.07 78 LEU A CA 1
ATOM 567 C C . LEU A 1 98 ? 59.521 57.409 8.106 1.00 14.16 78 LEU A C 1
ATOM 568 O O . LEU A 1 98 ? 58.947 57.363 6.999 1.00 14.40 78 LEU A O 1
ATOM 573 N N . ALA A 1 99 ? 59.050 56.778 9.179 1.00 14.35 79 ALA A N 1
ATOM 574 C CA . ALA A 1 99 ? 57.860 55.942 9.103 1.00 15.30 79 ALA A CA 1
ATOM 575 C C . ALA A 1 99 ? 56.630 56.805 8.768 1.00 15.63 79 ALA A C 1
ATOM 576 O O . ALA A 1 99 ? 55.674 56.347 8.127 1.00 15.88 79 ALA A O 1
ATOM 578 N N . GLU A 1 100 ? 56.669 58.062 9.215 1.00 16.17 80 GLU A N 1
ATOM 579 C CA . GLU A 1 100 ? 55.584 59.005 9.029 1.00 17.39 80 GLU A CA 1
ATOM 580 C C . GLU A 1 100 ? 55.544 59.587 7.589 1.00 16.95 80 GLU A C 1
ATOM 581 O O . GLU A 1 100 ? 54.518 60.120 7.141 1.00 18.40 80 GLU A O 1
ATOM 587 N N . GLY A 1 101 ? 56.648 59.459 6.851 1.00 16.46 81 GLY A N 1
ATOM 588 C CA . GLY A 1 101 ? 56.744 59.937 5.463 1.00 15.90 81 GLY A CA 1
ATOM 589 C C . GLY A 1 101 ? 57.621 61.181 5.286 1.00 14.93 81 GLY A C 1
ATOM 590 O O . GLY A 1 101 ? 57.678 61.756 4.182 1.00 15.09 81 GLY A O 1
ATOM 591 N N . ALA A 1 102 ? 58.333 61.564 6.344 1.00 14.86 82 ALA A N 1
ATOM 592 C CA . ALA A 1 102 ? 59.162 62.762 6.322 1.00 14.48 82 ALA A CA 1
ATOM 593 C C . ALA A 1 102 ? 60.382 62.589 5.434 1.00 14.43 82 ALA A C 1
ATOM 594 O O . ALA A 1 102 ? 60.816 61.466 5.186 1.00 14.49 82 ALA A O 1
ATOM 596 N N . SER A 1 103 ? 60.936 63.724 4.992 1.00 14.27 83 SER A N 1
ATOM 597 C CA . SER A 1 103 ? 62.273 63.753 4.404 1.00 14.38 83 SER A CA 1
ATOM 598 C C . SER A 1 103 ? 63.220 64.394 5.460 1.00 13.78 83 SER A C 1
ATOM 599 O O . SER A 1 103 ? 62.784 64.673 6.608 1.00 13.38 83 SER A O 1
ATOM 602 N N . PHE A 1 104 ? 64.491 64.600 5.091 1.00 13.28 84 PHE A N 1
ATOM 603 C CA . PHE A 1 104 ? 65.525 65.009 6.088 1.00 13.92 84 PHE A CA 1
ATOM 604 C C . PHE A 1 104 ? 66.470 66.037 5.511 1.00 14.92 84 PHE A C 1
ATOM 605 O O . PHE A 1 104 ? 66.752 66.050 4.303 1.00 14.04 84 PHE A O 1
ATOM 613 N N . ASP A 1 105 ? 66.937 66.880 6.407 1.00 14.60 85 ASP A N 1
ATOM 614 C CA . ASP A 1 105 ? 67.864 67.954 6.129 1.00 15.32 85 ASP A CA 1
ATOM 615 C C . ASP A 1 105 ? 69.110 67.672 6.969 1.00 15.79 85 ASP A C 1
ATOM 616 O O . ASP A 1 105 ? 69.033 67.606 8.204 1.00 15.51 85 ASP A O 1
ATOM 621 N N . LEU A 1 106 ? 70.229 67.461 6.277 1.00 14.72 86 LEU A N 1
ATOM 622 C CA . LEU A 1 106 ? 71.529 67.055 6.844 1.00 15.25 86 LEU A CA 1
ATOM 623 C C . LEU A 1 106 ? 72.529 68.220 6.727 1.00 15.87 86 LEU A C 1
ATOM 624 O O . LEU A 1 106 ? 72.494 68.968 5.772 1.00 18.08 86 LEU A O 1
ATOM 629 N N . ALA A 1 107 ? 73.423 68.343 7.699 1.00 15.84 87 ALA A N 1
ATOM 630 C CA . ALA A 1 107 ? 74.397 69.422 7.679 1.00 16.03 87 ALA A CA 1
ATOM 631 C C . ALA A 1 107 ? 75.848 68.965 7.757 1.00 15.49 87 ALA A C 1
ATOM 632 O O . ALA A 1 107 ? 76.747 69.776 7.502 1.00 14.82 87 ALA A O 1
ATOM 634 N N . THR A 1 108 ? 76.071 67.710 8.173 1.00 13.78 88 THR A N 1
ATOM 635 C CA . THR A 1 108 ? 77.409 67.174 8.398 1.00 13.87 88 THR A CA 1
ATOM 636 C C . THR A 1 108 ? 77.480 65.679 8.091 1.00 14.14 88 THR A C 1
ATOM 637 O O . THR A 1 108 ? 76.459 64.966 8.036 1.00 13.74 88 THR A O 1
ATOM 641 N N . THR A 1 109 ? 78.706 65.218 7.920 1.00 14.42 89 THR A N 1
ATOM 642 C CA . THR A 1 109 ? 78.970 63.794 7.771 1.00 14.77 89 THR A CA 1
ATOM 643 C C . THR A 1 109 ? 78.340 62.992 8.910 1.00 14.41 89 THR A C 1
ATOM 644 O O . THR A 1 109 ? 77.793 61.917 8.663 1.00 14.29 89 THR A O 1
ATOM 648 N N . GLY A 1 110 ? 78.455 63.487 10.155 1.00 14.09 90 GLY A N 1
ATOM 649 C CA . GLY A 1 110 ? 77.822 62.779 11.296 1.00 15.34 90 GLY A CA 1
ATOM 650 C C . GLY A 1 110 ? 76.323 62.547 11.098 1.00 15.01 90 GLY A C 1
ATOM 651 O O . GLY A 1 110 ? 75.809 61.467 11.399 1.00 15.82 90 GLY A O 1
ATOM 652 N N . GLU A 1 111 ? 75.632 63.566 10.571 1.00 13.62 91 GLU A N 1
ATOM 653 C CA . GLU A 1 111 ? 74.201 63.481 10.289 1.00 15.26 91 GLU A CA 1
ATOM 654 C C . GLU A 1 111 ? 73.915 62.543 9.110 1.00 14.90 91 GLU A C 1
ATOM 655 O O . GLU A 1 111 ? 72.959 61.765 9.150 1.00 15.18 91 GLU A O 1
ATOM 661 N N . VAL A 1 112 ? 74.776 62.584 8.091 1.00 14.23 92 VAL A N 1
ATOM 662 C CA . VAL A 1 112 ? 74.694 61.606 6.995 1.00 14.01 92 VAL A CA 1
ATOM 663 C C . VAL A 1 112 ? 74.771 60.185 7.587 1.00 14.05 92 VAL A C 1
ATOM 664 O O . VAL A 1 112 ? 73.940 59.298 7.272 1.00 14.33 92 VAL A O 1
ATOM 668 N N . GLU A 1 113 ? 75.761 59.977 8.453 1.00 13.37 93 GLU A N 1
ATOM 669 C CA . GLU A 1 113 ? 75.991 58.639 9.019 1.00 15.31 93 GLU A CA 1
ATOM 670 C C . GLU A 1 113 ? 74.789 58.160 9.855 1.00 14.73 93 GLU A C 1
ATOM 671 O O . GLU A 1 113 ? 74.439 56.952 9.826 1.00 14.82 93 GLU A O 1
ATOM 677 N N . LEU A 1 114 ? 74.189 59.093 10.600 1.00 14.59 94 LEU A N 1
ATOM 678 C CA . LEU A 1 114 ? 73.027 58.772 11.432 1.00 14.94 94 LEU A CA 1
ATOM 679 C C . LEU A 1 114 ? 71.868 58.301 10.533 1.00 14.95 94 LEU A C 1
ATOM 680 O O . LEU A 1 114 ? 71.341 57.202 10.734 1.00 15.49 94 LEU A O 1
ATOM 685 N N . VAL A 1 115 ? 71.497 59.101 9.523 1.00 14.47 95 VAL A N 1
ATOM 686 C CA . VAL A 1 115 ? 70.365 58.673 8.662 1.00 15.01 95 VAL A CA 1
ATOM 687 C C . VAL A 1 115 ? 70.679 57.380 7.904 1.00 15.10 95 VAL A C 1
ATOM 688 O O . VAL A 1 115 ? 69.781 56.524 7.724 1.00 15.21 95 VAL A O 1
ATOM 692 N N . ALA A 1 116 ? 71.929 57.233 7.446 1.00 14.57 96 ALA A N 1
ATOM 693 C CA . ALA A 1 116 ? 72.346 56.023 6.747 1.00 14.48 96 ALA A CA 1
ATOM 694 C C . ALA A 1 116 ? 72.136 54.793 7.664 1.00 15.04 96 ALA A C 1
ATOM 695 O O . ALA A 1 116 ? 71.605 53.752 7.208 1.00 14.88 96 ALA A O 1
ATOM 697 N N . SER A 1 117 ? 72.520 54.921 8.939 1.00 16.02 97 SER A N 1
ATOM 698 C CA . SER A 1 117 ? 72.419 53.783 9.876 1.00 17.12 97 SER A CA 1
ATOM 699 C C . SER A 1 117 ? 70.971 53.409 10.201 1.00 16.93 97 SER A C 1
ATOM 700 O O . SER A 1 117 ? 70.708 52.283 10.646 1.00 17.35 97 SER A O 1
ATOM 703 N N . GLU A 1 118 ? 70.045 54.353 10.028 1.00 16.84 98 GLU A N 1
ATOM 704 C CA . GLU A 1 118 ? 68.608 54.104 10.285 1.00 17.84 98 GLU A CA 1
ATOM 705 C C . GLU A 1 118 ? 67.807 53.738 9.031 1.00 18.74 98 GLU A C 1
ATOM 706 O O . GLU A 1 118 ? 66.567 53.675 9.060 1.00 19.73 98 GLU A O 1
ATOM 712 N N . GLY A 1 119 ? 68.525 53.496 7.936 1.00 16.83 99 GLY A N 1
ATOM 713 C CA . GLY A 1 119 ? 67.924 53.055 6.702 1.00 17.11 99 GLY A CA 1
ATOM 714 C C . GLY A 1 119 ? 67.135 54.087 5.921 1.00 16.59 99 GLY A C 1
ATOM 715 O O . GLY A 1 119 ? 66.280 53.726 5.082 1.00 16.32 99 GLY A O 1
ATOM 716 N N . VAL A 1 120 ? 67.461 55.355 6.141 1.00 15.59 100 VAL A N 1
ATOM 717 C CA . VAL A 1 120 ? 66.851 56.427 5.362 1.00 15.69 100 VAL A CA 1
ATOM 718 C C . VAL A 1 120 ? 67.419 56.369 3.936 1.00 15.16 100 VAL A C 1
ATOM 719 O O . VAL A 1 120 ? 68.642 56.421 3.759 1.00 15.01 100 VAL A O 1
ATOM 723 N N . PRO A 1 121 ? 66.537 56.265 2.931 1.00 15.91 101 PRO A N 1
ATOM 724 C CA . PRO A 1 121 ? 66.985 56.311 1.535 1.00 15.81 101 PRO A CA 1
ATOM 725 C C . PRO A 1 121 ? 67.573 57.705 1.245 1.00 15.35 101 PRO A C 1
ATOM 726 O O . PRO A 1 121 ? 66.989 58.718 1.629 1.00 14.74 101 PRO A O 1
ATOM 730 N N . ALA A 1 122 ? 68.702 57.741 0.545 1.00 16.20 102 ALA A N 1
ATOM 731 C CA . ALA A 1 122 ? 69.393 59.012 0.286 1.00 15.80 102 ALA A CA 1
ATOM 732 C C . ALA A 1 122 ? 68.513 59.995 -0.497 1.00 15.56 102 ALA A C 1
ATOM 733 O O . ALA A 1 122 ? 68.691 61.219 -0.393 1.00 15.02 102 ALA A O 1
ATOM 735 N N . ASP A 1 123 ? 67.580 59.467 -1.295 1.00 15.15 103 ASP A N 1
ATOM 736 C CA . ASP A 1 123 ? 66.714 60.348 -2.095 1.00 16.80 103 ASP A CA 1
ATOM 737 C C . ASP A 1 123 ? 65.738 61.169 -1.247 1.00 16.12 103 ASP A C 1
ATOM 738 O O . ASP A 1 123 ? 65.084 62.113 -1.756 1.00 17.87 103 ASP A O 1
ATOM 743 N N . LEU A 1 124 ? 65.650 60.838 0.043 1.00 14.95 104 LEU A N 1
ATOM 744 C CA . LEU A 1 124 ? 64.828 61.633 0.967 1.00 14.80 104 LEU A CA 1
ATOM 745 C C . LEU A 1 124 ? 65.619 62.742 1.667 1.00 15.38 104 LEU A C 1
ATOM 746 O O . LEU A 1 124 ? 65.080 63.416 2.553 1.00 16.33 104 LEU A O 1
ATOM 751 N N . THR A 1 125 ? 66.866 62.925 1.256 1.00 14.24 105 THR A N 1
ATOM 752 C CA . THR A 1 125 ? 67.783 63.809 1.981 1.00 14.20 105 THR A CA 1
ATOM 753 C C . THR A 1 125 ? 68.300 64.940 1.111 1.00 14.74 105 THR A C 1
ATOM 754 O O . THR A 1 125 ? 68.410 64.829 -0.131 1.00 13.92 105 THR A O 1
ATOM 758 N N . ILE A 1 126 ? 68.584 66.044 1.789 1.00 14.11 106 ILE A N 1
ATOM 759 C CA . ILE A 1 126 ? 69.317 67.153 1.188 1.00 14.40 106 ILE A CA 1
ATOM 760 C C . ILE A 1 126 ? 70.422 67.559 2.177 1.00 14.19 106 ILE A C 1
ATOM 761 O O . ILE A 1 126 ? 70.257 67.419 3.407 1.00 14.90 106 ILE A O 1
ATOM 766 N N . HIS A 1 127 ? 71.538 68.064 1.657 1.00 14.77 107 HIS A N 1
ATOM 767 C CA . HIS A 1 127 ? 72.644 68.507 2.527 1.00 14.15 107 HIS A CA 1
ATOM 768 C C . HIS A 1 127 ? 72.664 70.034 2.435 1.00 15.28 107 HIS A C 1
ATOM 769 O O . HIS A 1 127 ? 72.690 70.585 1.341 1.00 15.75 107 HIS A O 1
ATOM 776 N N . THR A 1 128 ? 72.524 70.713 3.556 1.00 14.65 108 THR A N 1
ATOM 777 C CA . THR A 1 128 ? 72.313 72.163 3.466 1.00 16.08 108 THR A CA 1
ATOM 778 C C . THR A 1 128 ? 73.394 73.005 4.107 1.00 15.34 108 THR A C 1
ATOM 779 O O . THR A 1 128 ? 73.213 74.213 4.270 1.00 14.76 108 THR A O 1
ATOM 783 N N . HIS A 1 129 ? 74.535 72.401 4.421 1.00 13.95 109 HIS A N 1
ATOM 784 C CA . HIS A 1 129 ? 75.568 73.234 5.030 1.00 14.22 109 HIS A CA 1
ATOM 785 C C . HIS A 1 129 ? 76.179 74.065 3.908 1.00 14.19 109 HIS A C 1
ATOM 786 O O . HIS A 1 129 ? 76.665 73.480 2.934 1.00 13.65 109 HIS A O 1
ATOM 793 N N . PRO A 1 130 ? 76.114 75.415 3.999 1.00 14.18 110 PRO A N 1
ATOM 794 C CA . PRO A 1 130 ? 76.651 76.195 2.866 1.00 14.33 110 PRO A CA 1
ATOM 795 C C . PRO A 1 130 ? 78.157 76.156 2.691 1.00 14.65 110 PRO A C 1
ATOM 796 O O . PRO A 1 130 ? 78.638 76.495 1.602 1.00 13.94 110 PRO A O 1
ATOM 800 N N . ILE A 1 131 ? 78.909 75.728 3.710 1.00 13.94 111 ILE A N 1
ATOM 801 C CA . ILE A 1 131 ? 80.376 75.822 3.601 1.00 14.54 111 ILE A CA 1
ATOM 802 C C . ILE A 1 131 ? 81.034 74.491 3.956 1.00 14.80 111 ILE A C 1
ATOM 803 O O . ILE A 1 131 ? 81.009 74.063 5.121 1.00 15.45 111 ILE A O 1
ATOM 808 N N . LYS A 1 132 ? 81.602 73.854 2.934 1.00 14.22 112 LYS A N 1
ATOM 809 C CA . LYS A 1 132 ? 81.944 72.453 3.070 1.00 14.63 112 LYS A CA 1
ATOM 810 C C . LYS A 1 132 ? 83.374 72.193 2.647 1.00 14.27 112 LYS A C 1
ATOM 811 O O . LYS A 1 132 ? 83.868 72.757 1.654 1.00 14.82 112 LYS A O 1
ATOM 817 N N . ARG A 1 133 ? 84.041 71.306 3.381 1.00 13.92 113 ARG A N 1
ATOM 818 C CA . ARG A 1 133 ? 85.333 70.811 2.926 1.00 14.64 113 ARG A CA 1
ATOM 819 C C . ARG A 1 133 ? 85.083 69.770 1.830 1.00 14.42 113 ARG A C 1
ATOM 820 O O . ARG A 1 133 ? 84.000 69.168 1.781 1.00 13.82 113 ARG A O 1
ATOM 828 N N . ASP A 1 134 ? 86.088 69.535 0.990 1.00 15.06 114 ASP A N 1
ATOM 829 C CA . ASP A 1 134 ? 85.947 68.525 -0.059 1.00 16.65 114 ASP A CA 1
ATOM 830 C C . ASP A 1 134 ? 85.424 67.208 0.542 1.00 16.42 114 ASP A C 1
ATOM 831 O O . ASP A 1 134 ? 84.469 66.617 -0.004 1.00 20.06 114 ASP A O 1
ATOM 836 N N . ALA A 1 135 ? 86.019 66.752 1.650 1.00 15.44 115 ALA A N 1
ATOM 837 C CA . ALA A 1 135 ? 85.585 65.505 2.314 1.00 14.71 115 ALA A CA 1
ATOM 838 C C . ALA A 1 135 ? 84.090 65.482 2.680 1.00 14.13 115 ALA A C 1
ATOM 839 O O . ALA A 1 135 ? 83.435 64.453 2.555 1.00 14.33 115 ALA A O 1
ATOM 841 N N . ASP A 1 136 ? 83.556 66.627 3.088 1.00 13.59 116 ASP A N 1
ATOM 842 C CA . ASP A 1 136 ? 82.144 66.732 3.492 1.00 13.97 116 ASP A CA 1
ATOM 843 C C . ASP A 1 136 ? 81.281 66.432 2.271 1.00 14.33 116 ASP A C 1
ATOM 844 O O . ASP A 1 136 ? 80.286 65.736 2.358 1.00 15.17 116 ASP A O 1
ATOM 849 N N . ILE A 1 137 ? 81.700 66.940 1.120 1.00 12.94 117 ILE A N 1
ATOM 850 C CA . ILE A 1 137 ? 80.927 66.689 -0.096 1.00 13.86 117 ILE A CA 1
ATOM 851 C C . ILE A 1 137 ? 81.019 65.202 -0.462 1.00 13.91 117 ILE A C 1
ATOM 852 O O . ILE A 1 137 ? 80.003 64.562 -0.790 1.00 14.22 117 ILE A O 1
ATOM 857 N N . ARG A 1 138 ? 82.239 64.654 -0.412 1.00 14.49 118 ARG A N 1
ATOM 858 C CA . ARG A 1 138 ? 82.480 63.258 -0.792 1.00 15.25 118 ARG A CA 1
ATOM 859 C C . ARG A 1 138 ? 81.724 62.267 0.099 1.00 15.23 118 ARG A C 1
ATOM 860 O O . ARG A 1 138 ? 81.140 61.316 -0.412 1.00 15.10 118 ARG A O 1
ATOM 872 N N . ASP A 1 139 ? 81.744 62.504 1.415 1.00 14.94 119 ASP A N 1
ATOM 873 C CA . ASP A 1 139 ? 81.025 61.675 2.390 1.00 15.82 119 ASP A CA 1
ATOM 874 C C . ASP A 1 139 ? 79.516 61.628 2.093 1.00 15.49 119 ASP A C 1
ATOM 875 O O . ASP A 1 139 ? 78.903 60.558 2.131 1.00 16.55 119 ASP A O 1
ATOM 880 N N . ALA A 1 140 ? 78.933 62.786 1.782 1.00 14.83 120 ALA A N 1
ATOM 881 C CA . ALA A 1 140 ? 77.508 62.858 1.501 1.00 14.37 120 ALA A CA 1
ATOM 882 C C . ALA A 1 140 ? 77.212 62.138 0.187 1.00 14.66 120 ALA A C 1
ATOM 883 O O . ALA A 1 140 ? 76.274 61.330 0.128 1.00 14.12 120 ALA A O 1
ATOM 885 N N . LEU A 1 141 ? 78.044 62.382 -0.835 1.00 14.30 121 LEU A N 1
ATOM 886 C CA . LEU A 1 141 ? 77.866 61.719 -2.135 1.00 15.44 121 LEU A CA 1
ATOM 887 C C . LEU A 1 141 ? 77.971 60.194 -2.021 1.00 15.21 121 LEU A C 1
ATOM 888 O O . LEU A 1 141 ? 77.233 59.472 -2.689 1.00 16.25 121 LEU A O 1
ATOM 893 N N . ALA A 1 142 ? 78.880 59.713 -1.168 1.00 16.05 122 ALA A N 1
ATOM 894 C CA . ALA A 1 142 ? 79.061 58.273 -0.972 1.00 16.76 122 ALA A CA 1
ATOM 895 C C . ALA A 1 142 ? 77.791 57.595 -0.427 1.00 16.33 122 ALA A C 1
ATOM 896 O O . ALA A 1 142 ? 77.456 56.483 -0.848 1.00 16.81 122 ALA A O 1
ATOM 898 N N . TYR A 1 143 ? 77.103 58.276 0.490 1.00 15.09 123 TYR A N 1
ATOM 899 C CA . TYR A 1 143 ? 75.802 57.849 0.979 1.00 14.48 123 TYR A CA 1
ATOM 900 C C . TYR A 1 143 ? 74.753 57.913 -0.127 1.00 14.86 123 TYR A C 1
ATOM 901 O O . TYR A 1 143 ? 73.910 57.036 -0.239 1.00 14.61 123 TYR A O 1
ATOM 910 N N . GLY A 1 144 ? 74.842 58.949 -0.951 1.00 15.44 124 GLY A N 1
ATOM 911 C CA . GLY A 1 144 ? 73.967 59.110 -2.128 1.00 15.03 124 GLY A CA 1
ATOM 912 C C . GLY A 1 144 ? 73.222 60.445 -2.150 1.00 15.89 124 GLY A C 1
ATOM 913 O O . GLY A 1 144 ? 72.499 60.761 -3.126 1.00 15.39 124 GLY A O 1
ATOM 914 N N . CYS A 1 145 ? 73.434 61.238 -1.108 1.00 15.47 125 CYS A N 1
ATOM 915 C CA . CYS A 1 145 ? 72.880 62.579 -1.033 1.00 16.29 125 CYS A CA 1
ATOM 916 C C . CYS A 1 145 ? 73.582 63.435 -2.081 1.00 17.29 125 CYS A C 1
ATOM 917 O O . CYS A 1 145 ? 74.817 63.601 -2.024 1.00 17.86 125 CYS A O 1
ATOM 920 N N . ASN A 1 146 ? 72.805 63.986 -3.005 1.00 16.31 126 ASN A N 1
ATOM 921 C CA . ASN A 1 146 ? 73.377 64.728 -4.138 1.00 18.00 126 ASN A CA 1
ATOM 922 C C . ASN A 1 146 ? 72.856 66.162 -4.301 1.00 17.57 126 ASN A C 1
ATOM 923 O O . ASN A 1 146 ? 73.085 66.805 -5.340 1.00 18.01 126 ASN A O 1
ATOM 928 N N . VAL A 1 147 ? 72.124 66.646 -3.287 1.00 16.09 127 VAL A N 1
ATOM 929 C CA . VAL A 1 147 ? 71.639 68.020 -3.273 1.00 15.15 127 VAL A CA 1
ATOM 930 C C . VAL A 1 147 ? 72.457 68.773 -2.209 1.00 14.78 127 VAL A C 1
ATOM 931 O O . VAL A 1 147 ? 72.532 68.332 -1.035 1.00 14.34 127 VAL A O 1
ATOM 935 N N . PHE A 1 148 ? 73.057 69.896 -2.615 1.00 13.77 128 PHE A N 1
ATOM 936 C CA . PHE A 1 148 ? 73.919 70.690 -1.722 1.00 13.36 128 PHE A CA 1
ATOM 937 C C . PHE A 1 148 ? 73.549 72.155 -1.880 1.00 13.65 128 PHE A C 1
ATOM 938 O O . PHE A 1 148 ? 72.873 72.523 -2.851 1.00 13.79 128 PHE A O 1
ATOM 946 N N . VAL A 1 149 ? 74.024 72.975 -0.943 1.00 13.56 129 VAL A N 1
ATOM 947 C CA . VAL A 1 149 ? 73.741 74.408 -0.971 1.00 14.20 129 VAL A CA 1
ATOM 948 C C . VAL A 1 149 ? 75.033 75.166 -1.242 1.00 14.27 129 VAL A C 1
ATOM 949 O O . VAL A 1 149 ? 76.106 74.798 -0.707 1.00 14.35 129 VAL A O 1
ATOM 953 N N . VAL A 1 150 ? 74.937 76.231 -2.035 1.00 13.85 130 VAL A N 1
ATOM 954 C CA . VAL A 1 150 ? 76.026 77.197 -2.162 1.00 14.44 130 VAL A CA 1
ATOM 955 C C . VAL A 1 150 ? 75.487 78.598 -1.971 1.00 13.55 130 VAL A C 1
ATOM 956 O O . VAL A 1 150 ? 74.328 78.862 -2.291 1.00 14.43 130 VAL A O 1
ATOM 960 N N . ASP A 1 151 ? 76.325 79.486 -1.451 1.00 13.06 131 ASP A N 1
ATOM 961 C CA . ASP A 1 151 ? 75.965 80.909 -1.389 1.00 13.72 131 ASP A CA 1
ATOM 962 C C . ASP A 1 151 ? 77.088 81.834 -1.867 1.00 13.66 131 ASP A C 1
ATOM 963 O O . ASP A 1 151 ? 77.034 83.066 -1.674 1.00 14.53 131 ASP A O 1
ATOM 968 N N . ASN A 1 152 ? 78.100 81.253 -2.503 1.00 13.69 132 ASN A N 1
ATOM 969 C CA . ASN A 1 152 ? 79.191 82.047 -3.022 1.00 14.44 132 ASN A CA 1
ATOM 970 C C . ASN A 1 152 ? 79.993 81.291 -4.092 1.00 14.36 132 ASN A C 1
ATOM 971 O O . ASN A 1 152 ? 79.880 80.059 -4.221 1.00 14.62 132 ASN A O 1
ATOM 976 N N . LEU A 1 153 ? 80.782 82.042 -4.858 1.00 14.37 133 LEU A N 1
ATOM 977 C CA . LEU A 1 153 ? 81.512 81.483 -5.984 1.00 15.01 133 LEU A CA 1
ATOM 978 C C . LEU A 1 153 ? 82.648 80.548 -5.564 1.00 15.14 133 LEU A C 1
ATOM 979 O O . LEU A 1 153 ? 82.972 79.597 -6.297 1.00 16.13 133 LEU A O 1
ATOM 984 N N . ASN A 1 154 ? 83.244 80.819 -4.404 1.00 14.33 134 ASN A N 1
ATOM 985 C CA . ASN A 1 154 ? 84.312 79.982 -3.844 1.00 14.47 134 ASN A CA 1
ATOM 986 C C . ASN A 1 154 ? 83.751 78.578 -3.576 1.00 14.38 134 ASN A C 1
ATOM 987 O O . ASN A 1 154 ? 84.358 77.571 -3.918 1.00 14.69 134 ASN A O 1
ATOM 992 N N . GLU A 1 155 ? 82.572 78.531 -2.975 1.00 13.84 135 GLU A N 1
ATOM 993 C CA . GLU A 1 155 ? 81.879 77.268 -2.746 1.00 13.08 135 GLU A CA 1
ATOM 994 C C . GLU A 1 155 ? 81.486 76.584 -4.071 1.00 13.79 135 GLU A C 1
ATOM 995 O O . GLU A 1 155 ? 81.673 75.372 -4.236 1.00 13.96 135 GLU A O 1
ATOM 1001 N N . LEU A 1 156 ? 80.931 77.358 -4.997 1.00 14.03 136 LEU A N 1
ATOM 1002 C CA . LEU A 1 156 ? 80.531 76.796 -6.294 1.00 14.17 136 LEU A CA 1
ATOM 1003 C C . LEU A 1 156 ? 81.703 76.049 -6.955 1.00 14.41 136 LEU A C 1
ATOM 1004 O O . LEU A 1 156 ? 81.520 74.953 -7.510 1.00 15.15 136 LEU A O 1
ATOM 1009 N N . GLU A 1 157 ? 82.900 76.643 -6.894 1.00 14.91 137 GLU A N 1
ATOM 1010 C CA . GLU A 1 157 ? 84.105 76.063 -7.510 1.00 15.24 137 GLU A CA 1
ATOM 1011 C C . GLU A 1 157 ? 84.364 74.641 -6.999 1.00 14.87 137 GLU A C 1
ATOM 1012 O O . GLU A 1 157 ? 84.864 73.786 -7.754 1.00 14.64 137 GLU A O 1
ATOM 1018 N N . LYS A 1 158 ? 84.020 74.394 -5.727 1.00 13.83 138 LYS A N 1
ATOM 1019 C CA . LYS A 1 158 ? 84.213 73.090 -5.090 1.00 13.46 138 LYS A CA 1
ATOM 1020 C C . LYS A 1 158 ? 83.450 71.969 -5.800 1.00 14.08 138 LYS A C 1
ATOM 1021 O O . LYS A 1 158 ? 83.747 70.787 -5.581 1.00 14.46 138 LYS A O 1
ATOM 1027 N N . PHE A 1 159 ? 82.444 72.346 -6.594 1.00 13.62 139 PHE A N 1
ATOM 1028 C CA . PHE A 1 159 ? 81.573 71.371 -7.271 1.00 14.16 139 PHE A CA 1
ATOM 1029 C C . PHE A 1 159 ? 81.951 71.048 -8.718 1.00 14.13 139 PHE A C 1
ATOM 1030 O O . PHE A 1 159 ? 81.314 70.196 -9.367 1.00 14.05 139 PHE A O 1
ATOM 1038 N N . LYS A 1 160 ? 82.980 71.718 -9.224 1.00 15.10 140 LYS A N 1
ATOM 1039 C CA . LYS A 1 160 ? 83.451 71.402 -10.586 1.00 14.97 140 LYS A CA 1
ATOM 1040 C C . LYS A 1 160 ? 83.791 69.915 -10.708 1.00 15.69 140 LYS A C 1
ATOM 1041 O O . LYS A 1 160 ? 83.426 69.239 -11.693 1.00 15.36 140 LYS A O 1
ATOM 1047 N N . ALA A 1 161 ? 84.502 69.411 -9.702 1.00 16.06 141 ALA A N 1
ATOM 1048 C CA . ALA A 1 161 ? 84.966 68.030 -9.703 1.00 17.31 141 ALA A CA 1
ATOM 1049 C C . ALA A 1 161 ? 83.789 67.045 -9.559 1.00 17.23 141 ALA A C 1
ATOM 1050 O O . ALA A 1 161 ? 83.949 65.850 -9.794 1.00 18.87 141 ALA A O 1
ATOM 1052 N N . TYR A 1 162 ? 82.612 67.565 -9.191 1.00 16.61 142 TYR A N 1
ATOM 1053 C CA . TYR A 1 162 ? 81.416 66.747 -8.928 1.00 16.70 142 TYR A CA 1
ATOM 1054 C C . TYR A 1 162 ? 80.239 67.097 -9.839 1.00 16.72 142 TYR A C 1
ATOM 1055 O O . TYR A 1 162 ? 79.099 66.724 -9.544 1.00 16.06 142 TYR A O 1
ATOM 1064 N N . ARG A 1 163 ? 80.525 67.785 -10.949 1.00 16.87 143 ARG A N 1
ATOM 1065 C CA . ARG A 1 163 ? 79.457 68.380 -11.761 1.00 17.74 143 ARG A CA 1
ATOM 1066 C C . ARG A 1 163 ? 78.469 67.365 -12.342 1.00 18.52 143 ARG A C 1
ATOM 1067 O O . ARG A 1 163 ? 77.320 67.698 -12.621 1.00 19.56 143 ARG A O 1
ATOM 1075 N N . ASP A 1 164 ? 78.914 66.147 -12.555 1.00 20.00 144 ASP A N 1
ATOM 1076 C CA . ASP A 1 164 ? 78.039 65.088 -13.042 1.00 20.00 144 ASP A CA 1
ATOM 1077 C C . ASP A 1 164 ? 77.096 64.510 -12.009 1.00 20.00 144 ASP A C 1
ATOM 1078 O O . ASP A 1 164 ? 76.174 63.809 -12.336 1.00 19.42 144 ASP A O 1
ATOM 1083 N N . ASP A 1 165 ? 77.362 64.825 -10.740 1.00 20.00 145 ASP A N 1
ATOM 1084 C CA . ASP A 1 165 ? 76.796 64.085 -9.624 1.00 20.00 145 ASP A CA 1
ATOM 1085 C C . ASP A 1 165 ? 75.820 64.876 -8.751 1.00 20.00 145 ASP A C 1
ATOM 1086 O O . ASP A 1 165 ? 75.103 64.304 -7.998 1.00 20.93 145 ASP A O 1
ATOM 1091 N N . VAL A 1 166 ? 75.859 66.180 -8.849 1.00 16.96 146 VAL A N 1
ATOM 1092 C CA . VAL A 1 166 ? 75.163 67.050 -7.900 1.00 16.02 146 VAL A CA 1
ATOM 1093 C C . VAL A 1 166 ? 74.117 67.975 -8.549 1.00 16.27 146 VAL A C 1
ATOM 1094 O O . VAL A 1 166 ? 74.194 68.286 -9.751 1.00 15.27 146 VAL A O 1
ATOM 1098 N N . GLU A 1 167 ? 73.157 68.426 -7.740 1.00 14.95 147 GLU A N 1
ATOM 1099 C CA . GLU A 1 167 ? 72.351 69.593 -8.104 1.00 16.23 147 GLU A CA 1
ATOM 1100 C C . GLU A 1 167 ? 72.335 70.525 -6.892 1.00 14.81 147 GLU A C 1
ATOM 1101 O O . GLU A 1 167 ? 72.291 70.066 -5.756 1.00 14.43 147 GLU A O 1
ATOM 1107 N N . LEU A 1 168 ? 72.407 71.824 -7.146 1.00 13.37 148 LEU A N 1
ATOM 1108 C CA . LEU A 1 168 ? 72.650 72.787 -6.059 1.00 13.31 148 LEU A CA 1
ATOM 1109 C C . LEU A 1 168 ? 71.455 73.713 -5.797 1.00 13.24 148 LEU A C 1
ATOM 1110 O O . LEU A 1 168 ? 70.772 74.169 -6.737 1.00 13.87 148 LEU A O 1
ATOM 1115 N N . LEU A 1 169 ? 71.237 74.015 -4.519 1.00 12.47 149 LEU A N 1
ATOM 1116 C CA . LEU A 1 169 ? 70.338 75.093 -4.110 1.00 11.73 149 LEU A CA 1
ATOM 1117 C C . LEU A 1 169 ? 71.204 76.310 -3.819 1.00 12.56 149 LEU A C 1
ATOM 1118 O O . LEU A 1 169 ? 72.217 76.197 -3.098 1.00 14.79 149 LEU A O 1
ATOM 1123 N N . VAL A 1 170 ? 70.804 77.469 -4.344 1.00 12.92 150 VAL A N 1
ATOM 1124 C CA . VAL A 1 170 ? 71.538 78.710 -4.089 1.00 12.51 150 VAL A CA 1
ATOM 1125 C C . VAL A 1 170 ? 70.826 79.437 -2.962 1.00 12.92 150 VAL A C 1
ATOM 1126 O O . VAL A 1 170 ? 69.644 79.741 -3.084 1.00 13.13 150 VAL A O 1
ATOM 1130 N N . ARG A 1 171 ? 71.536 79.665 -1.854 1.00 12.44 151 ARG A N 1
ATOM 1131 C CA . ARG A 1 171 ? 70.916 80.207 -0.663 1.00 12.84 151 ARG A CA 1
ATOM 1132 C C . ARG A 1 171 ? 71.046 81.729 -0.691 1.00 14.04 151 ARG A C 1
ATOM 1133 O O . ARG A 1 171 ? 72.162 82.253 -0.839 1.00 13.91 151 ARG A O 1
ATOM 1141 N N . LEU A 1 172 ? 69.910 82.398 -0.558 1.00 13.65 152 LEU A N 1
ATOM 1142 C CA . LEU A 1 172 ? 69.849 83.874 -0.508 1.00 16.02 152 LEU A CA 1
ATOM 1143 C C . LEU A 1 172 ? 69.664 84.351 0.927 1.00 16.86 152 LEU A C 1
ATOM 1144 O O . LEU A 1 172 ? 69.081 83.644 1.756 1.00 16.71 152 LEU A O 1
ATOM 1149 N N . SER A 1 173 ? 70.155 85.556 1.203 1.00 18.74 153 SER A N 1
ATOM 1150 C CA . SER A 1 173 ? 69.758 86.282 2.409 1.00 21.73 153 SER A CA 1
ATOM 1151 C C . SER A 1 173 ? 69.284 87.686 2.020 1.00 23.00 153 SER A C 1
ATOM 1152 O O . SER A 1 173 ? 69.676 88.226 0.984 1.00 24.38 153 SER A O 1
ATOM 1155 N N . PHE A 1 174 ? 68.447 88.284 2.857 1.00 25.44 154 PHE A N 1
ATOM 1156 C CA . PHE A 1 174 ? 67.793 89.534 2.508 1.00 26.43 154 PHE A CA 1
ATOM 1157 C C . PHE A 1 174 ? 68.142 90.656 3.480 1.00 27.15 154 PHE A C 1
ATOM 1158 O O . PHE A 1 174 ? 68.108 91.804 3.084 1.00 29.50 154 PHE A O 1
ATOM 1166 N N . SER A 1 184 ? 75.097 90.104 11.136 1.00 31.67 164 SER A N 1
ATOM 1167 C CA . SER A 1 184 ? 74.555 89.063 11.999 1.00 30.20 164 SER A CA 1
ATOM 1168 C C . SER A 1 184 ? 74.140 87.799 11.226 1.00 29.13 164 SER A C 1
ATOM 1169 O O . SER A 1 184 ? 74.352 86.699 11.718 1.00 28.93 164 SER A O 1
ATOM 1172 N N . LYS A 1 185 ? 73.560 87.946 10.036 1.00 27.70 165 LYS A N 1
ATOM 1173 C CA . LYS A 1 185 ? 73.405 86.784 9.152 1.00 26.29 165 LYS A CA 1
ATOM 1174 C C . LYS A 1 185 ? 74.802 86.318 8.676 1.00 24.98 165 LYS A C 1
ATOM 1175 O O . LYS A 1 185 ? 75.691 87.116 8.380 1.00 25.84 165 LYS A O 1
ATOM 1181 N N . LYS A 1 186 ? 74.961 85.012 8.612 1.00 23.39 166 LYS A N 1
ATOM 1182 C CA . LYS A 1 186 ? 76.239 84.375 8.389 1.00 20.88 166 LYS A CA 1
ATOM 1183 C C . LYS A 1 186 ? 76.273 83.745 6.980 1.00 18.78 166 LYS A C 1
ATOM 1184 O O . LYS A 1 186 ? 77.350 83.577 6.378 1.00 16.69 166 LYS A O 1
ATOM 1190 N N . PHE A 1 187 ? 75.084 83.468 6.446 1.00 17.44 167 PHE A N 1
ATOM 1191 C CA . PHE A 1 187 ? 74.968 82.747 5.167 1.00 16.19 167 PHE A CA 1
ATOM 1192 C C . PHE A 1 187 ? 73.971 83.412 4.233 1.00 16.02 167 PHE A C 1
ATOM 1193 O O . PHE A 1 187 ? 73.117 84.207 4.662 1.00 17.10 167 PHE A O 1
ATOM 1201 N N . GLY A 1 188 ? 74.084 83.069 2.955 1.00 15.26 168 GLY A N 1
ATOM 1202 C CA . GLY A 1 188 ? 73.125 83.523 1.958 1.00 15.21 168 GLY A CA 1
ATOM 1203 C C . GLY A 1 188 ? 73.642 84.718 1.175 1.00 15.95 168 GLY A C 1
ATOM 1204 O O . GLY A 1 188 ? 74.235 85.640 1.753 1.00 15.73 168 GLY A O 1
ATOM 1205 N N . CYS A 1 189 ? 73.442 84.684 -0.142 1.00 15.26 169 CYS A N 1
ATOM 1206 C CA . CYS A 1 189 ? 73.929 85.783 -1.001 1.00 15.94 169 CYS A CA 1
ATOM 1207 C C . CYS A 1 189 ? 72.799 86.740 -1.356 1.00 15.81 169 CYS A C 1
ATOM 1208 O O . CYS A 1 189 ? 71.625 86.465 -1.085 1.00 15.92 169 CYS A O 1
ATOM 1211 N N . SER A 1 190 ? 73.152 87.858 -1.989 1.00 14.83 170 SER A N 1
ATOM 1212 C CA . SER A 1 190 ? 72.149 88.797 -2.470 1.00 15.16 170 SER A CA 1
ATOM 1213 C C . SER A 1 190 ? 71.488 88.230 -3.727 1.00 15.36 170 SER A C 1
ATOM 1214 O O . SER A 1 190 ? 72.077 87.392 -4.416 1.00 14.81 170 SER A O 1
ATOM 1217 N N . PRO A 1 191 ? 70.291 88.735 -4.074 1.00 16.33 171 PRO A N 1
ATOM 1218 C CA . PRO A 1 191 ? 69.659 88.396 -5.355 1.00 17.06 171 PRO A CA 1
ATOM 1219 C C . PRO A 1 191 ? 70.595 88.615 -6.579 1.00 16.94 171 PRO A C 1
ATOM 1220 O O . PRO A 1 191 ? 70.662 87.754 -7.465 1.00 17.13 171 PRO A O 1
ATOM 1224 N N . GLU A 1 192 ? 71.315 89.742 -6.619 1.00 17.04 172 GLU A N 1
ATOM 1225 C CA . GLU A 1 192 ? 72.274 89.991 -7.706 1.00 18.20 172 GLU A CA 1
ATOM 1226 C C . GLU A 1 192 ? 73.394 88.927 -7.747 1.00 17.31 172 GLU A C 1
ATOM 1227 O O . GLU A 1 192 ? 73.741 88.425 -8.825 1.00 16.41 172 GLU A O 1
ATOM 1233 N N . GLN A 1 193 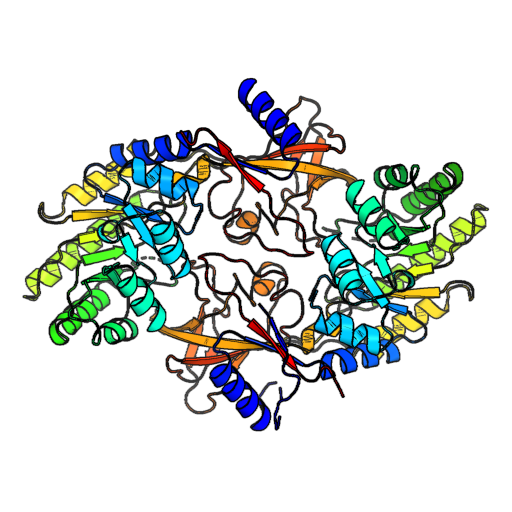? 73.940 88.595 -6.570 1.00 16.33 173 GLN A N 1
ATOM 1234 C CA . GLN A 1 193 ? 74.979 87.568 -6.448 1.00 17.36 173 GLN A CA 1
ATOM 1235 C C . GLN A 1 193 ? 74.429 86.201 -6.859 1.00 16.60 173 GLN A C 1
ATOM 1236 O O . GLN A 1 193 ? 75.155 85.381 -7.429 1.00 16.38 173 GLN A O 1
ATOM 1242 N N . ALA A 1 194 ? 73.161 85.948 -6.531 1.00 15.92 174 ALA A N 1
ATOM 1243 C CA . ALA A 1 194 ? 72.530 84.673 -6.873 1.00 16.15 174 ALA A CA 1
ATOM 1244 C C . ALA A 1 194 ? 72.517 84.484 -8.397 1.00 16.07 174 ALA A C 1
ATOM 1245 O O . ALA A 1 194 ? 72.845 83.400 -8.888 1.00 16.21 174 ALA A O 1
ATOM 1247 N N . LEU A 1 195 ? 72.157 85.539 -9.130 1.00 15.83 175 LEU A N 1
ATOM 1248 C CA . LEU A 1 195 ? 72.154 85.486 -10.600 1.00 16.91 175 LEU A CA 1
ATOM 1249 C C . LEU A 1 195 ? 73.560 85.214 -11.148 1.00 16.59 175 LEU A C 1
ATOM 1250 O O . LEU A 1 195 ? 73.720 84.391 -12.051 1.00 17.40 175 LEU A O 1
ATOM 1255 N N . VAL A 1 196 ? 74.574 85.845 -10.549 1.00 16.69 176 VAL A N 1
ATOM 1256 C CA . VAL A 1 196 ? 75.978 85.621 -10.943 1.00 16.56 176 VAL A CA 1
ATOM 1257 C C . VAL A 1 196 ? 76.382 84.162 -10.689 1.00 15.84 176 VAL A C 1
ATOM 1258 O O . VAL A 1 196 ? 76.992 83.515 -11.539 1.00 15.34 176 VAL A O 1
ATOM 1262 N N . ILE A 1 197 ? 75.994 83.628 -9.529 1.00 15.03 177 ILE A N 1
ATOM 1263 C CA . ILE A 1 197 ? 76.269 82.225 -9.232 1.00 15.16 177 ILE A CA 1
ATOM 1264 C C . ILE A 1 197 ? 75.583 81.293 -10.247 1.00 15.12 177 ILE A C 1
ATOM 1265 O O . ILE A 1 197 ? 76.182 80.318 -10.729 1.00 15.73 177 ILE A O 1
ATOM 1270 N N . ILE A 1 198 ? 74.345 81.613 -10.600 1.00 15.13 178 ILE A N 1
ATOM 1271 C CA . ILE A 1 198 ? 73.549 80.748 -11.479 1.00 15.12 178 ILE A CA 1
ATOM 1272 C C . ILE A 1 198 ? 74.120 80.794 -12.920 1.00 15.59 178 ILE A C 1
ATOM 1273 O O . ILE A 1 198 ? 74.286 79.753 -13.578 1.00 15.42 178 ILE A O 1
ATOM 1278 N N . GLU A 1 199 ? 74.465 81.997 -13.372 1.00 15.23 179 GLU A N 1
ATOM 1279 C CA . GLU A 1 199 ? 75.127 82.145 -14.669 1.00 16.66 179 GLU A CA 1
ATOM 1280 C C . GLU A 1 199 ? 76.488 81.417 -14.725 1.00 16.19 179 GLU A C 1
ATOM 1281 O O . GLU A 1 199 ? 76.823 80.804 -15.760 1.00 15.26 179 GLU A O 1
ATOM 1287 N N . THR A 1 200 ? 77.254 81.489 -13.626 1.00 15.91 180 THR A N 1
ATOM 1288 C CA . THR A 1 200 ? 78.555 80.814 -13.543 1.00 16.23 180 THR A CA 1
ATOM 1289 C C . THR A 1 200 ? 78.388 79.285 -13.528 1.00 15.99 180 THR A C 1
ATOM 1290 O O . THR A 1 200 ? 79.160 78.570 -14.194 1.00 15.73 180 THR A O 1
ATOM 1294 N N . ALA A 1 201 ? 77.368 78.797 -12.817 1.00 15.43 181 ALA A N 1
ATOM 1295 C CA . ALA A 1 201 ? 77.073 77.363 -12.791 1.00 15.57 181 ALA A CA 1
ATOM 1296 C C . ALA A 1 201 ? 76.789 76.861 -14.214 1.00 16.20 181 ALA A C 1
ATOM 1297 O O . ALA A 1 201 ? 77.225 75.776 -14.597 1.00 15.90 181 ALA A O 1
ATOM 1299 N N . LYS A 1 202 ? 76.076 77.659 -15.010 1.00 16.84 182 LYS A N 1
ATOM 1300 C CA . LYS A 1 202 ? 75.809 77.254 -16.403 1.00 18.18 182 LYS A CA 1
ATOM 1301 C C . LYS A 1 202 ? 77.120 77.140 -17.203 1.00 18.58 182 LYS A C 1
ATOM 1302 O O . LYS A 1 202 ? 77.333 76.153 -17.919 1.00 18.25 182 LYS A O 1
ATOM 1308 N N . GLU A 1 203 ? 77.993 78.138 -17.044 1.00 19.36 183 GLU A N 1
ATOM 1309 C CA . GLU A 1 203 ? 79.302 78.151 -17.703 1.00 21.06 183 GLU A CA 1
ATOM 1310 C C . GLU A 1 203 ? 80.087 76.903 -17.318 1.00 19.71 183 GLU A C 1
ATOM 1311 O O . GLU A 1 203 ? 80.703 76.267 -18.180 1.00 20.13 183 GLU A O 1
ATOM 1317 N N . TRP A 1 204 ? 80.008 76.535 -16.039 1.00 18.40 184 TRP A N 1
ATOM 1318 C CA . TRP A 1 204 ? 80.761 75.405 -15.487 1.00 17.53 184 TRP A CA 1
ATOM 1319 C C . TRP A 1 204 ? 80.044 74.055 -15.608 1.00 16.77 184 TRP A C 1
ATOM 1320 O O . TRP A 1 204 ? 80.533 73.049 -15.101 1.00 16.52 184 TRP A O 1
ATOM 1331 N N . ASN A 1 205 ? 78.913 74.035 -16.315 1.00 16.43 185 ASN A N 1
ATOM 1332 C CA . ASN A 1 205 ? 78.054 72.844 -16.432 1.00 16.63 185 ASN A CA 1
ATOM 1333 C C . ASN A 1 205 ? 77.699 72.188 -15.086 1.00 16.39 185 ASN A C 1
ATOM 1334 O O . ASN A 1 205 ? 77.787 70.966 -14.930 1.00 16.71 185 ASN A O 1
ATOM 1339 N N . ILE A 1 206 ? 77.302 73.025 -14.132 1.00 15.12 186 ILE A N 1
ATOM 1340 C CA . ILE A 1 206 ? 76.863 72.562 -12.796 1.00 15.03 186 ILE A CA 1
ATOM 1341 C C . ILE A 1 206 ? 75.376 72.853 -12.697 1.00 14.88 186 ILE A C 1
ATOM 1342 O O . ILE A 1 206 ? 74.959 73.984 -12.925 1.00 14.72 186 ILE A O 1
ATOM 1347 N N . ARG A 1 207 ? 74.585 71.822 -12.386 1.00 15.46 187 ARG A N 1
ATOM 1348 C CA . ARG A 1 207 ? 73.130 71.942 -12.320 1.00 16.55 187 ARG A CA 1
ATOM 1349 C C . ARG A 1 207 ? 72.688 72.730 -11.089 1.00 16.39 187 ARG A C 1
ATOM 1350 O O . ARG A 1 207 ? 73.141 72.456 -9.969 1.00 15.40 187 ARG A O 1
ATOM 1358 N N . ILE A 1 208 ? 71.791 73.684 -11.315 1.00 16.29 188 ILE A N 1
ATOM 1359 C CA . ILE A 1 208 ? 71.139 74.397 -10.211 1.00 16.09 188 ILE A CA 1
ATOM 1360 C C . ILE A 1 208 ? 69.717 73.841 -10.049 1.00 16.32 188 ILE A C 1
ATOM 1361 O O . ILE A 1 208 ? 68.888 73.938 -10.983 1.00 17.08 188 ILE A O 1
ATOM 1366 N N . LYS A 1 209 ? 69.453 73.263 -8.878 1.00 16.11 189 LYS A N 1
ATOM 1367 C CA . LYS A 1 209 ? 68.140 72.729 -8.502 1.00 16.50 189 LYS A CA 1
ATOM 1368 C C . LYS A 1 209 ? 67.168 73.881 -8.221 1.00 15.96 189 LYS A C 1
ATOM 1369 O O . LYS A 1 209 ? 66.010 73.827 -8.604 1.00 16.25 189 LYS A O 1
ATOM 1375 N N . GLY A 1 210 ? 67.651 74.943 -7.582 1.00 15.19 190 GLY A N 1
ATOM 1376 C CA . GLY A 1 210 ? 66.757 76.047 -7.257 1.00 14.69 190 GLY A CA 1
ATOM 1377 C C . GLY A 1 210 ? 67.365 76.974 -6.221 1.00 14.77 190 GLY A C 1
ATOM 1378 O O . GLY A 1 210 ? 68.595 77.107 -6.151 1.00 14.79 190 GLY A O 1
ATOM 1379 N N . LEU A 1 211 ? 66.486 77.594 -5.426 1.00 14.32 191 LEU A N 1
ATOM 1380 C CA . LEU A 1 211 ? 66.870 78.595 -4.424 1.00 14.32 191 LEU A CA 1
ATOM 1381 C C . LEU A 1 211 ? 66.456 78.152 -3.025 1.00 14.88 191 LEU A C 1
ATOM 1382 O O . LEU A 1 211 ? 65.511 77.370 -2.859 1.00 16.22 191 LEU A O 1
ATOM 1387 N N . SER A 1 212 ? 67.155 78.670 -2.016 1.00 15.99 192 SER A N 1
ATOM 1388 C CA . SER A 1 212 ? 66.765 78.403 -0.632 1.00 15.86 192 SER A CA 1
ATOM 1389 C C . SER A 1 212 ? 66.993 79.636 0.208 1.00 15.95 192 SER A C 1
ATOM 1390 O O . SER A 1 212 ? 67.743 80.545 -0.182 1.00 15.94 192 SER A O 1
ATOM 1393 N N . PHE A 1 213 ? 66.353 79.672 1.369 1.00 15.34 193 PHE A N 1
ATOM 1394 C CA . PHE A 1 213 ? 66.674 80.697 2.337 1.00 15.39 193 PHE A CA 1
ATOM 1395 C C . PHE A 1 213 ? 66.318 80.167 3.717 1.00 15.98 193 PHE A C 1
ATOM 1396 O O . PHE A 1 213 ? 65.596 79.157 3.830 1.00 15.98 193 PHE A O 1
ATOM 1404 N N . HIS A 1 214 ? 66.773 80.871 4.750 1.00 15.11 194 HIS A N 1
ATOM 1405 C CA . HIS A 1 214 ? 66.395 80.505 6.139 1.00 15.83 194 HIS A CA 1
ATOM 1406 C C . HIS A 1 214 ? 66.264 81.812 6.876 1.00 16.46 194 HIS A C 1
ATOM 1407 O O . HIS A 1 214 ? 67.252 82.558 7.007 1.00 17.03 194 HIS A O 1
ATOM 1414 N N . VAL A 1 215 ? 65.035 82.148 7.260 1.00 16.19 195 VAL A N 1
ATOM 1415 C CA . VAL A 1 215 ? 64.772 83.472 7.855 1.00 18.01 195 VAL A CA 1
ATOM 1416 C C . VAL A 1 215 ? 65.247 83.604 9.306 1.00 17.77 195 VAL A C 1
ATOM 1417 O O . VAL A 1 215 ? 65.253 84.713 9.879 1.00 18.52 195 VAL A O 1
ATOM 1421 N N . GLY A 1 216 ? 65.628 82.479 9.896 1.00 18.62 196 GLY A N 1
ATOM 1422 C CA . GLY A 1 216 ? 66.090 82.477 11.300 1.00 18.52 196 GLY A CA 1
ATOM 1423 C C . GLY A 1 216 ? 65.224 81.618 12.219 1.00 19.54 196 GLY A C 1
ATOM 1424 O O . GLY A 1 216 ? 64.032 81.385 11.971 1.00 19.62 196 GLY A O 1
ATOM 1425 N N . SER A 1 217 ? 65.816 81.152 13.307 1.00 18.67 197 SER A N 1
ATOM 1426 C CA . SER A 1 217 ? 65.092 80.221 14.182 1.00 17.98 197 SER A CA 1
ATOM 1427 C C . SER A 1 217 ? 64.094 80.971 15.100 1.00 17.90 197 SER A C 1
ATOM 1428 O O . SER A 1 217 ? 64.328 82.154 15.468 1.00 18.86 197 SER A O 1
ATOM 1431 N N . GLN A 1 218 ? 62.981 80.293 15.444 1.00 17.24 198 GLN A N 1
ATOM 1432 C CA . GLN A 1 218 ? 61.899 80.859 16.283 1.00 16.79 198 GLN A CA 1
ATOM 1433 C C . GLN A 1 218 ? 61.455 82.213 15.709 1.00 16.54 198 GLN A C 1
ATOM 1434 O O . GLN A 1 218 ? 61.475 83.231 16.383 1.00 17.19 198 GLN A O 1
ATOM 1440 N N . THR A 1 219 ? 61.143 82.200 14.417 1.00 17.08 199 THR A N 1
ATOM 1441 C CA . THR A 1 219 ? 60.628 83.397 13.740 1.00 18.34 199 THR A CA 1
ATOM 1442 C C . THR A 1 219 ? 59.155 83.511 14.067 1.00 19.01 199 THR A C 1
ATOM 1443 O O . THR A 1 219 ? 58.389 82.585 13.772 1.00 19.07 199 THR A O 1
ATOM 1447 N N . THR A 1 220 ? 58.749 84.653 14.625 1.00 19.25 200 THR A N 1
ATOM 1448 C CA . THR A 1 220 ? 57.373 84.818 15.095 1.00 20.04 200 THR A CA 1
ATOM 1449 C C . THR A 1 220 ? 56.511 85.610 14.107 1.00 20.02 200 THR A C 1
ATOM 1450 O O . THR A 1 220 ? 55.278 85.616 14.224 1.00 20.45 200 THR A O 1
ATOM 1454 N N . ASN A 1 221 ? 57.172 86.270 13.155 1.00 19.38 201 ASN A N 1
ATOM 1455 C CA . ASN A 1 221 ? 56.502 87.050 12.102 1.00 20.53 201 ASN A CA 1
ATOM 1456 C C . ASN A 1 221 ? 56.601 86.340 10.751 1.00 20.15 201 ASN A C 1
ATOM 1457 O O . ASN A 1 221 ? 57.676 86.309 10.142 1.00 20.37 201 ASN A O 1
ATOM 1462 N N . PRO A 1 222 ? 55.473 85.790 10.264 1.00 20.36 202 PRO A N 1
ATOM 1463 C CA . PRO A 1 222 ? 55.529 85.091 8.990 1.00 19.86 202 PRO A CA 1
ATOM 1464 C C . PRO A 1 222 ? 55.810 85.979 7.773 1.00 19.17 202 PRO A C 1
ATOM 1465 O O . PRO A 1 222 ? 56.125 85.452 6.705 1.00 18.92 202 PRO A O 1
ATOM 1469 N N . ASN A 1 223 ? 55.680 87.304 7.916 1.00 19.38 203 ASN A N 1
ATOM 1470 C CA . ASN A 1 223 ? 56.009 88.217 6.812 1.00 19.56 203 ASN A CA 1
ATOM 1471 C C . ASN A 1 223 ? 57.457 88.075 6.322 1.00 18.35 203 ASN A C 1
ATOM 1472 O O . ASN A 1 223 ? 57.738 88.333 5.164 1.00 17.26 203 ASN A O 1
ATOM 1477 N N . LYS A 1 224 ? 58.368 87.647 7.205 1.00 17.72 204 LYS A N 1
ATOM 1478 C CA . LYS A 1 224 ? 59.746 87.309 6.779 1.00 17.94 204 LYS A CA 1
ATOM 1479 C C . LYS A 1 224 ? 59.760 86.282 5.653 1.00 17.07 204 LYS A C 1
ATOM 1480 O O . LYS A 1 224 ? 60.480 86.456 4.638 1.00 16.29 204 LYS A O 1
ATOM 1486 N N . TYR A 1 225 ? 58.960 85.227 5.812 1.00 15.55 205 TYR A N 1
ATOM 1487 C CA . TYR A 1 225 ? 58.823 84.212 4.761 1.00 16.25 205 TYR A CA 1
ATOM 1488 C C . TYR A 1 225 ? 58.230 84.781 3.481 1.00 15.57 205 TYR A C 1
ATOM 1489 O O . TYR A 1 225 ? 58.722 84.518 2.368 1.00 14.43 205 TYR A O 1
ATOM 1498 N N . VAL A 1 226 ? 57.151 85.537 3.641 1.00 14.75 206 VAL A N 1
ATOM 1499 C CA . VAL A 1 226 ? 56.464 86.126 2.488 1.00 14.74 206 VAL A CA 1
ATOM 1500 C C . VAL A 1 226 ? 57.427 86.976 1.640 1.00 14.90 206 VAL A C 1
ATOM 1501 O O . VAL A 1 226 ? 57.494 86.796 0.427 1.00 15.56 206 VAL A O 1
ATOM 1505 N N . GLU A 1 227 ? 58.171 87.881 2.277 1.00 15.71 207 GLU A N 1
ATOM 1506 C CA . GLU A 1 227 ? 59.080 88.771 1.546 1.00 16.68 207 GLU A CA 1
ATOM 1507 C C . GLU A 1 227 ? 60.168 87.978 0.835 1.00 15.39 207 GLU A C 1
ATOM 1508 O O . GLU A 1 227 ? 60.519 88.303 -0.310 1.00 14.60 207 GLU A O 1
ATOM 1514 N N . ALA A 1 228 ? 60.699 86.960 1.522 1.00 15.11 208 ALA A N 1
ATOM 1515 C CA . ALA A 1 228 ? 61.703 86.067 0.950 1.00 14.33 208 ALA A CA 1
ATOM 1516 C C . ALA A 1 228 ? 61.157 85.332 -0.268 1.00 14.23 208 ALA A C 1
ATOM 1517 O O . ALA A 1 228 ? 61.829 85.230 -1.293 1.00 14.14 208 ALA A O 1
ATOM 1519 N N . ILE A 1 229 ? 59.931 84.836 -0.159 1.00 14.04 209 ILE A N 1
ATOM 1520 C CA . ILE A 1 229 ? 59.313 84.078 -1.252 1.00 14.54 209 ILE A CA 1
ATOM 1521 C C . ILE A 1 229 ? 59.121 84.963 -2.504 1.00 14.63 209 ILE A C 1
ATOM 1522 O O . ILE A 1 229 ? 59.480 84.566 -3.638 1.00 14.86 209 ILE A O 1
ATOM 1527 N N . HIS A 1 230 ? 58.619 86.179 -2.286 1.00 14.71 210 HIS A N 1
ATOM 1528 C CA . HIS A 1 230 ? 58.488 87.136 -3.389 1.00 15.68 210 HIS A CA 1
ATOM 1529 C C . HIS A 1 230 ? 59.850 87.384 -4.039 1.00 15.98 210 HIS A C 1
ATOM 1530 O O . HIS A 1 230 ? 59.962 87.343 -5.253 1.00 15.77 210 HIS A O 1
ATOM 1537 N N . THR A 1 231 ? 60.893 87.592 -3.228 1.00 16.28 211 THR A N 1
ATOM 1538 C CA . THR A 1 231 ? 62.214 87.868 -3.796 1.00 16.65 211 THR A CA 1
ATOM 1539 C C . THR A 1 231 ? 62.757 86.698 -4.615 1.00 16.60 211 THR A C 1
ATOM 1540 O O . THR A 1 231 ? 63.215 86.887 -5.752 1.00 16.54 211 THR A O 1
ATOM 1544 N N . CYS A 1 232 ? 62.636 85.493 -4.060 1.00 16.34 212 CYS A N 1
ATOM 1545 C CA . CYS A 1 232 ? 63.020 84.287 -4.778 1.00 16.46 212 CYS A CA 1
ATOM 1546 C C . CYS A 1 232 ? 62.244 84.137 -6.086 1.00 16.83 212 CYS A C 1
ATOM 1547 O O . CYS A 1 232 ? 62.833 83.773 -7.112 1.00 15.89 212 CYS A O 1
ATOM 1550 N N . ARG A 1 233 ? 60.939 84.408 -6.044 1.00 16.02 213 ARG A N 1
ATOM 1551 C CA . ARG A 1 233 ? 60.105 84.337 -7.246 1.00 16.56 213 ARG A CA 1
ATOM 1552 C C . ARG A 1 233 ? 60.620 85.284 -8.333 1.00 16.30 213 ARG A C 1
ATOM 1553 O O . ARG A 1 233 ? 60.701 84.907 -9.502 1.00 16.61 213 ARG A O 1
ATOM 1561 N N . HIS A 1 234 ? 60.968 86.503 -7.933 1.00 16.30 214 HIS A N 1
ATOM 1562 C CA . HIS A 1 234 ? 61.515 87.478 -8.875 1.00 17.58 214 HIS A CA 1
ATOM 1563 C C . HIS A 1 234 ? 62.872 87.020 -9.412 1.00 17.50 214 HIS A C 1
ATOM 1564 O O . HIS A 1 234 ? 63.156 87.208 -10.595 1.00 17.89 214 HIS A O 1
ATOM 1571 N N . VAL A 1 235 ? 63.687 86.384 -8.564 1.00 17.67 215 VAL A N 1
ATOM 1572 C CA . VAL A 1 235 ? 64.971 85.864 -9.024 1.00 17.45 215 VAL A CA 1
ATOM 1573 C C . VAL A 1 235 ? 64.746 84.759 -10.062 1.00 17.53 215 VAL A C 1
ATOM 1574 O O . VAL A 1 235 ? 65.434 84.723 -11.082 1.00 17.02 215 VAL A O 1
ATOM 1578 N N . MET A 1 236 ? 63.780 83.870 -9.808 1.00 17.37 216 MET A N 1
ATOM 1579 C CA . MET A 1 236 ? 63.470 82.805 -10.757 1.00 19.09 216 MET A CA 1
ATOM 1580 C C . MET A 1 236 ? 63.043 83.355 -12.104 1.00 18.54 216 MET A C 1
ATOM 1581 O O . MET A 1 236 ? 63.432 82.825 -13.145 1.00 18.91 216 MET A O 1
ATOM 1586 N N . GLU A 1 237 ? 62.271 84.438 -12.065 1.00 18.84 217 GLU A N 1
ATOM 1587 C CA . GLU A 1 237 ? 61.854 85.139 -13.300 1.00 20.30 217 GLU A CA 1
ATOM 1588 C C . GLU A 1 237 ? 63.052 85.714 -14.068 1.00 19.45 217 GLU A C 1
ATOM 1589 O O . GLU A 1 237 ? 63.106 85.624 -15.312 1.00 19.35 217 GLU A O 1
ATOM 1595 N N . GLN A 1 238 ? 64.001 86.303 -13.336 1.00 18.99 218 GLN A N 1
ATOM 1596 C CA . GLN A 1 238 ? 65.226 86.861 -13.930 1.00 19.38 218 GLN A CA 1
ATOM 1597 C C . GLN A 1 238 ? 66.095 85.793 -14.579 1.00 19.33 218 GLN A C 1
ATOM 1598 O O . GLN A 1 238 ? 66.656 86.033 -15.643 1.00 19.12 218 GLN A O 1
ATOM 1604 N N . VAL A 1 239 ? 66.202 84.623 -13.940 1.00 19.14 219 VAL A N 1
ATOM 1605 C CA . VAL A 1 239 ? 66.905 83.485 -14.534 1.00 19.72 219 VAL A CA 1
ATOM 1606 C C . VAL A 1 239 ? 66.343 83.134 -15.925 1.00 20.08 219 VAL A C 1
ATOM 1607 O O . VAL A 1 239 ? 67.095 83.011 -16.897 1.00 20.47 219 VAL A O 1
ATOM 1611 N N . VAL A 1 240 ? 65.024 82.971 -15.999 1.00 21.11 220 VAL A N 1
ATOM 1612 C CA . VAL A 1 240 ? 64.317 82.659 -17.256 1.00 22.44 220 VAL A CA 1
ATOM 1613 C C . VAL A 1 240 ? 64.496 83.768 -18.300 1.00 23.29 220 VAL A C 1
ATOM 1614 O O . VAL A 1 240 ? 64.724 83.491 -19.497 1.00 22.60 220 VAL A O 1
ATOM 1618 N N . GLU A 1 241 ? 64.394 85.020 -17.854 1.00 23.84 221 GLU A N 1
ATOM 1619 C CA . GLU A 1 241 ? 64.527 86.168 -18.758 1.00 25.22 221 GLU A CA 1
ATOM 1620 C C . GLU A 1 241 ? 65.938 86.282 -19.326 1.00 25.07 221 GLU A C 1
ATOM 1621 O O . GLU A 1 241 ? 66.130 86.763 -20.446 1.00 24.92 221 GLU A O 1
ATOM 1627 N N . ARG A 1 242 ? 66.921 85.839 -18.547 1.00 24.82 222 ARG A N 1
ATOM 1628 C CA . ARG A 1 242 ? 68.308 85.782 -18.995 1.00 25.14 222 ARG A CA 1
ATOM 1629 C C . ARG A 1 242 ? 68.604 84.577 -19.899 1.00 24.24 222 ARG A C 1
ATOM 1630 O O . ARG A 1 242 ? 69.744 84.398 -20.332 1.00 24.60 222 ARG A O 1
ATOM 1638 N N . GLY A 1 243 ? 67.588 83.759 -20.178 1.00 23.24 223 GLY A N 1
ATOM 1639 C CA . GLY A 1 243 ? 67.760 82.575 -21.018 1.00 22.60 223 GLY A CA 1
ATOM 1640 C C . GLY A 1 243 ? 68.483 81.407 -20.353 1.00 22.58 223 GLY A C 1
ATOM 1641 O O . GLY A 1 243 ? 68.971 80.503 -21.035 1.00 22.47 223 GLY A O 1
ATOM 1642 N N . LEU A 1 244 ? 68.550 81.420 -19.026 1.00 22.09 224 LEU A N 1
ATOM 1643 C CA . LEU A 1 244 ? 69.207 80.354 -18.258 1.00 22.73 224 LEU A CA 1
ATOM 1644 C C . LEU A 1 244 ? 68.194 79.238 -17.939 1.00 22.64 224 LEU A C 1
ATOM 1645 O O . LEU A 1 244 ? 66.979 79.469 -18.014 1.00 23.09 224 LEU A O 1
ATOM 1650 N N . PRO A 1 245 ? 68.676 78.014 -17.623 1.00 22.52 225 PRO A N 1
ATOM 1651 C CA . PRO A 1 245 ? 67.715 76.953 -17.276 1.00 22.04 225 PRO A CA 1
ATOM 1652 C C . PRO A 1 245 ? 66.778 77.370 -16.130 1.00 21.96 225 PRO A C 1
ATOM 1653 O O . PRO A 1 245 ? 67.248 77.891 -15.122 1.00 21.65 225 PRO A O 1
ATOM 1657 N N . ALA A 1 246 ? 65.475 77.141 -16.303 1.00 21.35 226 ALA A N 1
ATOM 1658 C CA . ALA A 1 246 ? 64.473 77.496 -15.282 1.00 20.38 226 ALA A CA 1
ATOM 1659 C C . ALA A 1 246 ? 64.678 76.696 -14.004 1.00 19.59 226 ALA A C 1
ATOM 1660 O O . ALA A 1 246 ? 65.019 75.503 -14.057 1.00 19.81 226 ALA A O 1
ATOM 1662 N N . LEU A 1 247 ? 64.481 77.353 -12.862 1.00 18.06 227 LEU A N 1
ATOM 1663 C CA . LEU A 1 247 ? 64.705 76.698 -11.552 1.00 18.27 227 LEU A CA 1
ATOM 1664 C C . LEU A 1 247 ? 63.509 75.866 -11.123 1.00 18.38 227 LEU A C 1
ATOM 1665 O O . LEU A 1 247 ? 62.346 76.302 -11.272 1.00 19.44 227 LEU A O 1
ATOM 1670 N N . SER A 1 248 ? 63.784 74.673 -10.601 1.00 17.01 228 SER A N 1
ATOM 1671 C CA . SER A 1 248 ? 62.706 73.732 -10.289 1.00 17.17 228 SER A CA 1
ATOM 1672 C C . SER A 1 248 ? 62.190 73.799 -8.852 1.00 16.94 228 SER A C 1
ATOM 1673 O O . SER A 1 248 ? 61.079 73.337 -8.574 1.00 17.17 228 SER A O 1
ATOM 1676 N N . THR A 1 249 ? 62.979 74.378 -7.954 1.00 16.03 229 THR A N 1
ATOM 1677 C CA . THR A 1 249 ? 62.750 74.187 -6.498 1.00 15.51 229 THR A CA 1
ATOM 1678 C C . THR A 1 249 ? 62.935 75.480 -5.706 1.00 16.36 229 THR A C 1
ATOM 1679 O O . THR A 1 249 ? 63.861 76.243 -5.994 1.00 15.39 229 THR A O 1
ATOM 1683 N N . LEU A 1 250 ? 62.034 75.701 -4.735 1.00 15.23 230 LEU A N 1
ATOM 1684 C CA . LEU A 1 250 ? 62.209 76.710 -3.687 1.00 15.74 230 LEU A CA 1
ATOM 1685 C C . LEU A 1 250 ? 62.203 76.000 -2.358 1.00 15.34 230 LEU A C 1
ATOM 1686 O O . LEU A 1 250 ? 61.256 75.263 -2.054 1.00 15.29 230 LEU A O 1
ATOM 1691 N N . ASP A 1 251 ? 63.242 76.238 -1.561 1.00 15.53 231 ASP A N 1
ATOM 1692 C CA . ASP A 1 251 ? 63.345 75.650 -0.218 1.00 15.53 231 ASP A CA 1
ATOM 1693 C C . ASP A 1 251 ? 63.218 76.819 0.768 1.00 15.35 231 ASP A C 1
ATOM 1694 O O . ASP A 1 251 ? 64.085 77.702 0.769 1.00 14.55 231 ASP A O 1
ATOM 1699 N N . ILE A 1 252 ? 62.143 76.846 1.564 1.00 15.21 232 ILE A N 1
ATOM 1700 C CA . ILE A 1 252 ? 61.841 77.998 2.438 1.00 15.95 232 ILE A CA 1
ATOM 1701 C C . ILE A 1 252 ? 62.459 77.925 3.852 1.00 15.60 232 ILE A C 1
ATOM 1702 O O . ILE A 1 252 ? 62.163 78.739 4.725 1.00 16.14 232 ILE A O 1
ATOM 1707 N N . GLY A 1 253 ? 63.335 76.948 4.027 1.00 15.03 233 GLY A N 1
ATOM 1708 C CA . GLY A 1 253 ? 64.091 76.753 5.268 1.00 15.29 233 GLY A CA 1
ATOM 1709 C C . GLY A 1 253 ? 63.250 76.391 6.485 1.00 15.89 233 GLY A C 1
ATOM 1710 O O . GLY A 1 253 ? 62.151 75.794 6.361 1.00 15.11 233 GLY A O 1
ATOM 1711 N N . GLY A 1 254 ? 63.835 76.667 7.648 1.00 16.81 234 GLY A N 1
ATOM 1712 C CA . GLY A 1 254 ? 63.212 76.339 8.931 1.00 16.50 234 GLY A CA 1
ATOM 1713 C C . GLY A 1 254 ? 62.653 77.568 9.620 1.00 17.30 234 GLY A C 1
ATOM 1714 O O . GLY A 1 254 ? 62.322 78.578 8.984 1.00 17.44 234 GLY A O 1
ATOM 1715 N N . GLY A 1 255 ? 62.537 77.465 10.943 1.00 15.88 235 GLY A N 1
ATOM 1716 C CA . GLY A 1 255 ? 62.254 78.666 11.763 1.00 16.67 235 GLY A CA 1
ATOM 1717 C C . GLY A 1 255 ? 60.846 78.801 12.307 1.00 15.65 235 GLY A C 1
ATOM 1718 O O . GLY A 1 255 ? 60.537 79.768 12.997 1.00 17.55 235 GLY A O 1
ATOM 1719 N N . PHE A 1 256 ? 59.992 77.833 12.001 1.00 15.74 236 PHE A N 1
ATOM 1720 C CA . PHE A 1 256 ? 58.611 77.842 12.474 1.00 15.88 236 PHE A CA 1
ATOM 1721 C C . PHE A 1 256 ? 58.668 77.775 13.986 1.00 16.01 236 PHE A C 1
ATOM 1722 O O . PHE A 1 256 ? 59.451 76.997 14.548 1.00 15.65 236 PHE A O 1
ATOM 1730 N N . PRO A 1 257 ? 57.891 78.647 14.644 1.00 16.28 237 PRO A N 1
ATOM 1731 C CA . PRO A 1 257 ? 58.014 78.820 16.090 1.00 16.63 237 PRO A CA 1
ATOM 1732 C C . PRO A 1 257 ? 57.118 77.895 16.922 1.00 16.29 237 PRO A C 1
ATOM 1733 O O . PRO A 1 257 ? 56.076 77.415 16.453 1.00 15.77 237 PRO A O 1
ATOM 1737 N N . VAL A 1 258 ? 57.521 77.696 18.173 1.00 16.56 238 VAL A N 1
ATOM 1738 C CA . VAL A 1 258 ? 56.707 76.940 19.135 1.00 16.51 238 VAL A CA 1
ATOM 1739 C C . VAL A 1 258 ? 56.558 77.741 20.424 1.00 16.63 238 VAL A C 1
ATOM 1740 O O . VAL A 1 258 ? 57.302 78.695 20.671 1.00 16.65 238 VAL A O 1
ATOM 1744 N N . ASN A 1 259 ? 55.599 77.337 21.240 1.00 16.47 239 ASN A N 1
ATOM 1745 C CA . ASN A 1 259 ? 55.363 78.009 22.513 1.00 17.57 239 ASN A CA 1
ATOM 1746 C C . ASN A 1 259 ? 56.406 77.615 23.521 1.00 16.72 239 ASN A C 1
ATOM 1747 O O . ASN A 1 259 ? 56.593 76.421 23.772 1.00 17.08 239 ASN A O 1
ATOM 1752 N N . TYR A 1 260 ? 57.060 78.617 24.101 1.00 15.61 240 TYR A N 1
ATOM 1753 C CA . TYR A 1 260 ? 57.869 78.404 25.315 1.00 16.00 240 TYR A CA 1
ATOM 1754 C C . TYR A 1 260 ? 57.103 79.011 26.478 1.00 16.75 240 TYR A C 1
ATOM 1755 O O . TYR A 1 260 ? 56.156 78.409 26.965 1.00 16.72 240 TYR A O 1
ATOM 1764 N N . THR A 1 261 ? 57.482 80.205 26.916 1.00 17.61 241 THR A N 1
ATOM 1765 C CA . THR A 1 261 ? 56.720 80.843 28.007 1.00 18.67 241 THR A CA 1
ATOM 1766 C C . THR A 1 261 ? 55.772 81.923 27.489 1.00 20.40 241 THR A C 1
ATOM 1767 O O . THR A 1 261 ? 55.031 82.511 28.265 1.00 20.72 241 THR A O 1
ATOM 1771 N N . GLN A 1 262 ? 55.821 82.195 26.191 1.00 22.06 242 GLN A N 1
ATOM 1772 C CA . GLN A 1 262 ? 54.948 83.182 25.561 1.00 24.41 242 GLN A CA 1
ATOM 1773 C C . GLN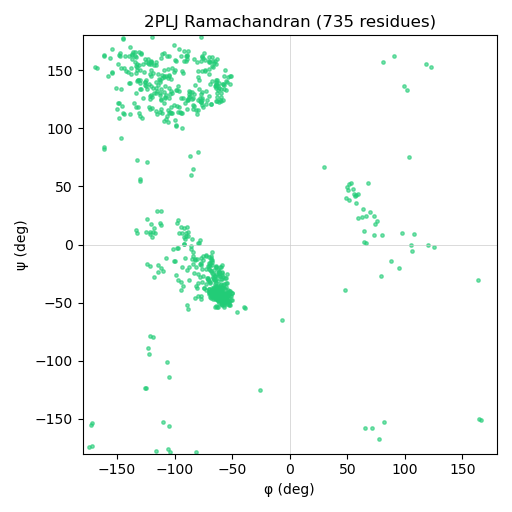 A 1 262 ? 54.223 82.511 24.395 1.00 24.57 242 GLN A C 1
ATOM 1774 O O . GLN A 1 262 ? 54.817 81.729 23.650 1.00 24.57 242 GLN A O 1
ATOM 1780 N N . GLN A 1 263 ? 52.939 82.831 24.248 1.00 24.68 243 GLN A N 1
ATOM 1781 C CA . GLN A 1 263 ? 52.122 82.308 23.154 1.00 24.75 243 GLN A CA 1
ATOM 1782 C C . GLN A 1 263 ? 52.671 82.796 21.806 1.00 23.98 243 GLN A C 1
ATOM 1783 O O . GLN A 1 263 ? 52.941 83.992 21.629 1.00 24.26 243 GLN A O 1
ATOM 1789 N N . VAL A 1 264 ? 52.851 81.864 20.872 1.00 22.35 244 VAL A N 1
ATOM 1790 C CA . VAL A 1 264 ? 53.199 82.202 19.489 1.00 21.92 244 VAL A CA 1
ATOM 1791 C C . VAL A 1 264 ? 51.998 81.920 18.590 1.00 21.58 244 VAL A C 1
ATOM 1792 O O . VAL A 1 264 ? 51.060 81.234 18.997 1.00 20.54 244 VAL A O 1
ATOM 1796 N N . MET A 1 265 ? 52.024 82.455 17.370 1.00 22.16 245 MET A N 1
ATOM 1797 C CA . MET A 1 265 ? 50.929 82.256 16.438 1.00 23.09 245 MET A CA 1
ATOM 1798 C C . MET A 1 265 ? 50.744 80.766 16.151 1.00 21.83 245 MET A C 1
ATOM 1799 O O . MET A 1 265 ? 51.728 80.071 15.856 1.00 22.23 245 MET A O 1
ATOM 1804 N N . PRO A 1 266 ? 49.498 80.262 16.249 1.00 21.13 246 PRO A N 1
ATOM 1805 C CA . PRO A 1 266 ? 49.177 78.883 15.853 1.00 20.22 246 PRO A CA 1
ATOM 1806 C C . PRO A 1 266 ? 49.684 78.569 14.438 1.00 19.38 246 PRO A C 1
ATOM 1807 O O . PRO A 1 266 ? 49.652 79.451 13.557 1.00 18.53 246 PRO A O 1
ATOM 1811 N N . ILE A 1 267 ? 50.126 77.334 14.219 1.00 18.11 247 ILE A N 1
ATOM 1812 C CA . ILE A 1 267 ? 50.868 77.014 12.988 1.00 17.84 247 ILE A CA 1
ATOM 1813 C C . ILE A 1 267 ? 50.037 77.258 11.696 1.00 17.88 247 ILE A C 1
ATOM 1814 O O . ILE A 1 267 ? 50.598 77.724 10.699 1.00 16.83 247 ILE A O 1
ATOM 1819 N N . ASP A 1 268 ? 48.736 76.935 11.716 1.00 17.61 248 ASP A N 1
ATOM 1820 C CA . ASP A 1 268 ? 47.870 77.198 10.522 1.00 18.64 248 ASP A CA 1
ATOM 1821 C C . ASP A 1 268 ? 47.841 78.666 10.152 1.00 18.42 248 ASP A C 1
ATOM 1822 O O . ASP A 1 268 ? 47.996 79.025 8.972 1.00 19.05 248 ASP A O 1
ATOM 1830 N N . GLN A 1 269 ? 47.633 79.507 11.163 1.00 18.57 249 GLN A N 1
ATOM 1831 C CA . GLN A 1 269 ? 47.555 80.958 10.971 1.00 19.09 249 GLN A CA 1
ATOM 1832 C C . GLN A 1 269 ? 48.904 81.515 10.527 1.00 18.57 249 GLN A C 1
ATOM 1833 O O . GLN A 1 269 ? 48.959 82.377 9.624 1.00 17.53 249 GLN A O 1
ATOM 1839 N N . PHE A 1 270 ? 49.969 80.997 11.149 1.00 17.60 250 PHE A N 1
ATOM 1840 C CA . PHE A 1 270 ? 51.338 81.347 10.779 1.00 16.48 250 PHE A CA 1
ATOM 1841 C C . PHE A 1 270 ? 51.603 81.079 9.319 1.00 16.58 250 PHE A C 1
ATOM 1842 O O . PHE A 1 270 ? 52.137 81.950 8.630 1.00 17.04 250 PHE A O 1
ATOM 1850 N N . CYS A 1 271 ? 51.185 79.908 8.833 1.00 15.86 251 CYS A N 1
ATOM 1851 C CA . CYS A 1 271 ? 51.522 79.488 7.462 1.00 16.08 251 CYS A CA 1
ATOM 1852 C C . CYS A 1 271 ? 50.593 80.036 6.373 1.00 15.12 251 CYS A C 1
ATOM 1853 O O . CYS A 1 271 ? 50.928 79.948 5.198 1.00 14.60 251 CYS A O 1
ATOM 1856 N N . ALA A 1 272 ? 49.420 80.518 6.777 1.00 15.55 252 ALA A N 1
ATOM 1857 C CA . ALA A 1 272 ? 48.428 81.104 5.848 1.00 16.26 252 ALA A CA 1
ATOM 1858 C C . ALA A 1 272 ? 49.060 82.085 4.830 1.00 16.79 252 ALA A C 1
ATOM 1859 O O . ALA A 1 272 ? 48.926 81.870 3.609 1.00 17.58 252 ALA A O 1
ATOM 1861 N N . PRO A 1 273 ? 49.749 83.159 5.308 1.00 17.77 253 PRO A N 1
ATOM 1862 C CA . PRO A 1 273 ? 50.377 84.101 4.346 1.00 17.36 253 PRO A CA 1
ATOM 1863 C C . PRO A 1 273 ? 51.511 83.480 3.553 1.00 16.80 253 PRO A C 1
ATOM 1864 O O . PRO A 1 273 ? 51.762 83.890 2.419 1.00 15.60 253 PRO A O 1
ATOM 1868 N N . ILE A 1 274 ? 52.175 82.485 4.143 1.00 15.89 254 ILE A N 1
ATOM 1869 C CA . ILE A 1 274 ? 53.216 81.727 3.446 1.00 15.85 254 ILE A CA 1
ATOM 1870 C C . ILE A 1 274 ? 52.595 80.990 2.249 1.00 14.63 254 ILE A C 1
ATOM 1871 O O . ILE A 1 274 ? 53.056 81.137 1.097 1.00 14.55 254 ILE A O 1
ATOM 1876 N N . ASN A 1 275 ? 51.544 80.214 2.513 1.00 14.57 255 ASN A N 1
ATOM 1877 C CA . ASN A 1 275 ? 50.817 79.521 1.460 1.00 14.81 255 ASN A CA 1
ATOM 1878 C C . ASN A 1 275 ? 50.370 80.452 0.329 1.00 14.43 255 ASN A C 1
ATOM 1879 O O . ASN A 1 275 ? 50.431 80.086 -0.845 1.00 15.13 255 ASN A O 1
ATOM 1884 N N . GLU A 1 276 ? 49.931 81.651 0.695 1.00 14.56 256 GLU A N 1
ATOM 1885 C CA . GLU A 1 276 ? 49.495 82.635 -0.303 1.00 16.04 256 GLU A CA 1
ATOM 1886 C C . GLU A 1 276 ? 50.639 83.095 -1.191 1.00 15.00 256 GLU A C 1
ATOM 1887 O O . GLU A 1 276 ? 50.477 83.177 -2.409 1.00 15.34 256 GLU A O 1
ATOM 1893 N N . ALA A 1 277 ? 51.786 83.389 -0.578 1.00 15.09 257 ALA A N 1
ATOM 1894 C CA . ALA A 1 277 ? 52.979 83.803 -1.334 1.00 14.87 257 ALA A CA 1
ATOM 1895 C C . ALA A 1 277 ? 53.454 82.689 -2.278 1.00 14.85 257 ALA A C 1
ATOM 1896 O O . ALA A 1 277 ? 53.813 82.938 -3.428 1.00 15.52 257 ALA A O 1
ATOM 1898 N N . LEU A 1 278 ? 53.388 81.450 -1.796 1.00 14.89 258 LEU A N 1
ATOM 1899 C CA . LEU A 1 278 ? 53.820 80.301 -2.577 1.00 15.30 258 LEU A CA 1
ATOM 1900 C C . LEU A 1 278 ? 52.962 80.077 -3.800 1.00 15.28 258 LEU A C 1
ATOM 1901 O O . LEU A 1 278 ? 53.457 79.633 -4.851 1.00 15.73 258 LEU A O 1
ATOM 1906 N N . SER A 1 279 ? 51.679 80.381 -3.653 1.00 15.58 259 SER A N 1
ATOM 1907 C CA . SER A 1 279 ? 50.695 80.236 -4.730 1.00 16.05 259 SER A CA 1
ATOM 1908 C C . SER A 1 279 ? 51.031 81.092 -5.964 1.00 15.75 259 SER A C 1
ATOM 1909 O O . SER A 1 279 ? 50.525 80.844 -7.075 1.00 16.43 259 SER A O 1
ATOM 1912 N N . LEU A 1 280 ? 51.867 82.112 -5.779 1.00 15.85 260 LEU A N 1
ATOM 1913 C CA . LEU A 1 280 ? 52.237 82.987 -6.900 1.00 16.54 260 LEU A CA 1
ATOM 1914 C C . LEU A 1 280 ? 53.350 82.392 -7.757 1.00 16.23 260 LEU A C 1
ATOM 1915 O O . LEU A 1 280 ? 53.607 82.888 -8.861 1.00 15.73 260 LEU A O 1
ATOM 1920 N N . LEU A 1 281 ? 54.002 81.336 -7.245 1.00 16.06 261 LEU A N 1
ATOM 1921 C CA . LEU A 1 281 ? 55.068 80.650 -7.985 1.00 16.91 261 LEU A CA 1
ATOM 1922 C C . LEU A 1 281 ? 54.510 79.936 -9.222 1.00 18.18 261 LEU A C 1
ATOM 1923 O O . LEU A 1 281 ? 53.342 79.542 -9.227 1.00 18.62 261 LEU A O 1
ATOM 1928 N N . PRO A 1 282 ? 55.346 79.763 -10.266 1.00 19.68 262 PRO A N 1
ATOM 1929 C CA . PRO A 1 282 ? 54.959 78.919 -11.402 1.00 20.58 262 PRO A CA 1
ATOM 1930 C C . PRO A 1 282 ? 54.592 77.517 -10.913 1.00 21.16 262 PRO A C 1
ATOM 1931 O O . PRO A 1 282 ? 55.134 77.028 -9.894 1.00 20.95 262 PRO A O 1
ATOM 1935 N N . GLU A 1 283 ? 53.679 76.878 -11.643 1.00 22.74 263 GLU A N 1
ATOM 1936 C CA . GLU A 1 283 ? 53.192 75.547 -11.273 1.00 23.21 263 GLU A CA 1
ATOM 1937 C C . GLU A 1 283 ? 54.316 74.519 -11.376 1.00 22.67 263 GLU A C 1
ATOM 1938 O O . GLU A 1 283 ? 54.246 73.483 -10.739 1.00 24.13 263 GLU A O 1
ATOM 1944 N N . THR A 1 284 ? 55.344 74.835 -12.169 1.00 21.92 264 THR A N 1
ATOM 1945 C CA . THR A 1 284 ? 56.520 73.972 -12.373 1.00 21.36 264 THR A CA 1
ATOM 1946 C C . THR A 1 284 ? 57.577 74.044 -11.238 1.00 21.01 264 THR A C 1
ATOM 1947 O O . THR A 1 284 ? 58.642 73.415 -11.335 1.00 21.11 264 THR A O 1
ATOM 1951 N N . VAL A 1 285 ? 57.309 74.836 -10.200 1.00 20.44 265 VAL A N 1
ATOM 1952 C CA . VAL A 1 285 ? 58.216 74.916 -9.027 1.00 20.02 265 VAL A CA 1
ATOM 1953 C C . VAL A 1 285 ? 57.622 74.101 -7.890 1.00 20.93 265 VAL A C 1
ATOM 1954 O O . VAL A 1 285 ? 56.432 74.213 -7.577 1.00 22.32 265 VAL A O 1
ATOM 1958 N N . HIS A 1 286 ? 58.425 73.248 -7.301 1.00 19.59 266 HIS A N 1
ATOM 1959 C CA . HIS A 1 286 ? 57.952 72.633 -6.085 1.00 19.72 266 HIS A CA 1
ATOM 1960 C C . HIS A 1 286 ? 58.741 73.117 -4.900 1.00 18.38 266 HIS A C 1
ATOM 1961 O O . HIS A 1 286 ? 59.858 73.665 -5.024 1.00 18.00 266 HIS A O 1
ATOM 1968 N N . VAL A 1 287 ? 58.134 72.928 -3.739 1.00 16.43 267 VAL A N 1
ATOM 1969 C CA . VAL A 1 287 ? 58.554 73.656 -2.574 1.00 15.38 267 VAL A CA 1
ATOM 1970 C C . VAL A 1 287 ? 58.954 72.669 -1.478 1.00 14.49 267 VAL A C 1
ATOM 1971 O O . VAL A 1 287 ? 58.272 71.671 -1.270 1.00 14.54 267 VAL A O 1
ATOM 1975 N N . LEU A 1 288 ? 60.053 72.996 -0.797 1.00 14.51 268 LEU A N 1
ATOM 1976 C CA . LEU A 1 288 ? 60.607 72.228 0.351 1.00 15.92 268 LEU A CA 1
ATOM 1977 C C . LEU A 1 288 ? 60.653 73.133 1.578 1.00 14.98 268 LEU A C 1
ATOM 1978 O O . LEU A 1 288 ? 60.703 74.375 1.452 1.00 15.69 268 LEU A O 1
ATOM 1983 N N . ALA A 1 289 ? 60.667 72.539 2.778 1.00 15.47 269 ALA A N 1
ATOM 1984 C CA . ALA A 1 289 ? 61.045 73.311 3.968 1.00 16.10 269 ALA A CA 1
ATOM 1985 C C . ALA A 1 289 ? 61.929 72.439 4.824 1.00 15.79 269 ALA A C 1
ATOM 1986 O O . ALA A 1 289 ? 62.007 71.214 4.594 1.00 16.41 269 ALA A O 1
ATOM 1988 N N . GLU A 1 290 ? 62.536 73.055 5.835 1.00 15.12 270 GLU A N 1
ATOM 1989 C CA . GLU A 1 290 ? 63.571 72.413 6.666 1.00 15.25 270 GLU A CA 1
ATOM 1990 C C . GLU A 1 290 ? 63.233 72.595 8.162 1.00 14.88 270 GLU A C 1
ATOM 1991 O O . GLU A 1 290 ? 64.059 73.145 8.933 1.00 16.16 270 GLU A O 1
ATOM 1997 N N . PRO A 1 291 ? 62.032 72.150 8.588 1.00 15.49 271 PRO A N 1
ATOM 1998 C CA . PRO A 1 291 ? 61.651 72.419 9.971 1.00 16.04 271 PRO A CA 1
ATOM 1999 C C . PRO A 1 291 ? 62.528 71.592 10.931 1.00 15.83 271 PRO A C 1
ATOM 2000 O O . PRO A 1 291 ? 62.815 70.409 10.664 1.00 16.17 271 PRO A O 1
ATOM 2004 N N . GLY A 1 292 ? 62.967 72.224 12.023 1.00 16.31 272 GLY A N 1
ATOM 2005 C CA . GLY A 1 292 ? 63.666 71.503 13.096 1.00 15.49 272 GLY A CA 1
ATOM 2006 C C . GLY A 1 292 ? 62.878 71.632 14.383 1.00 16.10 272 GLY A C 1
ATOM 2007 O O . GLY A 1 292 ? 62.111 70.712 14.768 1.00 14.34 272 GLY A O 1
ATOM 2008 N N . ARG A 1 293 ? 63.042 72.798 15.016 1.00 14.85 273 ARG A N 1
ATOM 2009 C CA . ARG A 1 293 ? 62.472 73.064 16.332 1.00 14.21 273 ARG A CA 1
ATOM 2010 C C . ARG A 1 293 ? 60.986 72.711 16.405 1.00 14.06 273 ARG A C 1
ATOM 2011 O O . ARG A 1 293 ? 60.517 72.167 17.404 1.00 13.82 273 ARG A O 1
ATOM 2019 N N . PHE A 1 294 ? 60.232 73.052 15.346 1.00 14.09 274 PHE A N 1
ATOM 2020 C CA . PHE A 1 294 ? 58.783 72.860 15.456 1.00 14.45 274 PHE A CA 1
ATOM 2021 C C . PHE A 1 294 ? 58.425 71.392 15.691 1.00 13.86 274 PHE A C 1
ATOM 2022 O O . PHE A 1 294 ? 57.507 71.067 16.432 1.00 13.83 274 PHE A O 1
ATOM 2030 N N . ILE A 1 295 ? 59.201 70.500 15.079 1.00 13.93 275 ILE A N 1
ATOM 2031 C CA . ILE A 1 295 ? 58.909 69.082 15.189 1.00 14.96 275 ILE A CA 1
ATOM 2032 C C . ILE A 1 295 ? 59.337 68.487 16.540 1.00 14.62 275 ILE A C 1
ATOM 2033 O O . ILE A 1 295 ? 58.575 67.700 17.144 1.00 15.15 275 ILE A O 1
ATOM 2038 N N . CYS A 1 296 ? 60.539 68.849 17.000 1.00 13.95 276 CYS A N 1
ATOM 2039 C CA . CYS A 1 296 ? 61.120 68.186 18.189 1.00 13.81 276 CYS A CA 1
ATOM 2040 C C . CYS A 1 296 ? 60.920 68.920 19.495 1.00 13.37 276 CYS A C 1
ATOM 2041 O O . CYS A 1 296 ? 60.848 68.286 20.533 1.00 13.99 276 CYS A O 1
ATOM 2044 N N . ALA A 1 297 ? 60.850 70.254 19.452 1.00 13.02 277 ALA A N 1
ATOM 2045 C CA . ALA A 1 297 ? 60.885 70.982 20.738 1.00 13.81 277 ALA A CA 1
ATOM 2046 C C . ALA A 1 297 ? 59.830 70.506 21.780 1.00 13.85 277 ALA A C 1
ATOM 2047 O O . ALA A 1 297 ? 60.177 70.285 22.943 1.00 13.67 277 ALA A O 1
ATOM 2049 N N . PRO A 1 298 ? 58.548 70.396 21.373 1.00 12.90 278 PRO A N 1
ATOM 2050 C CA . PRO A 1 298 ? 57.488 70.049 22.361 1.00 13.51 278 PRO A CA 1
ATOM 2051 C C . PRO A 1 298 ? 57.518 68.603 22.813 1.00 12.16 278 PRO A C 1
ATOM 2052 O O . PRO A 1 298 ? 56.804 68.231 23.766 1.00 13.05 278 PRO A O 1
ATOM 2056 N N . ALA A 1 299 ? 58.334 67.791 22.152 1.00 12.03 279 ALA A N 1
ATOM 2057 C CA . ALA A 1 299 ? 58.287 66.338 22.339 1.00 12.42 279 ALA A CA 1
ATOM 2058 C C . ALA A 1 299 ? 59.132 65.845 23.521 1.00 12.61 279 ALA A C 1
ATOM 2059 O O . ALA A 1 299 ? 59.095 64.636 23.837 1.00 13.92 279 ALA A O 1
ATOM 2061 N N . VAL A 1 300 ? 59.865 66.740 24.176 1.00 13.34 280 VAL A N 1
ATOM 2062 C CA . VAL A 1 300 ? 60.770 66.301 25.240 1.00 13.78 280 VAL A CA 1
ATOM 2063 C C . VAL A 1 300 ? 60.464 67.057 26.531 1.00 13.89 280 VAL A C 1
ATOM 2064 O O . VAL A 1 300 ? 60.253 68.275 26.510 1.00 13.43 280 VAL A O 1
ATOM 2068 N N . THR A 1 301 ? 60.436 66.321 27.635 1.00 14.00 281 THR A N 1
ATOM 2069 C CA . THR A 1 301 ? 60.274 66.891 28.975 1.00 14.44 281 THR A CA 1
ATOM 2070 C C . THR A 1 301 ? 61.519 66.573 29.781 1.00 14.48 281 THR A C 1
ATOM 2071 O O . THR A 1 301 ? 61.935 65.413 29.810 1.00 14.87 281 THR A O 1
ATOM 2075 N N . SER A 1 302 ? 62.116 67.569 30.431 1.00 13.83 282 SER A N 1
ATOM 2076 C CA . SER A 1 302 ? 63.336 67.307 31.209 1.00 14.31 282 SER A CA 1
ATOM 2077 C C . SER A 1 302 ? 62.954 67.037 32.655 1.00 14.54 282 SER A C 1
ATOM 2078 O O . SER A 1 302 ? 61.956 67.565 33.138 1.00 14.34 282 SER A O 1
ATOM 2081 N N . VAL A 1 303 ? 63.760 66.200 33.310 1.00 14.71 283 VAL A N 1
ATOM 2082 C CA . VAL A 1 303 ? 63.545 65.869 34.709 1.00 14.96 283 VAL A CA 1
ATOM 2083 C C . VAL A 1 303 ? 64.900 65.974 35.393 1.00 15.99 283 VAL A C 1
ATOM 2084 O O . VAL A 1 303 ? 65.860 65.270 35.021 1.00 15.79 283 VAL A O 1
ATOM 2088 N N . ALA A 1 304 ? 64.992 66.878 36.365 1.00 14.91 284 ALA A N 1
ATOM 2089 C CA . ALA A 1 304 ? 66.202 66.981 37.203 1.00 16.02 284 ALA A CA 1
ATOM 2090 C C . ALA A 1 304 ? 65.826 66.822 38.654 1.00 16.21 284 ALA A C 1
ATOM 2091 O O . ALA A 1 304 ? 64.664 66.981 39.019 1.00 16.31 284 ALA A O 1
ATOM 2093 N N . SER A 1 305 ? 66.811 66.474 39.471 1.00 16.51 285 SER A N 1
ATOM 2094 C CA . SER A 1 305 ? 66.580 66.297 40.896 1.00 16.62 285 SER A CA 1
ATOM 2095 C C . SER A 1 305 ? 67.478 67.209 41.712 1.00 16.64 285 SER A C 1
ATOM 2096 O O . SER A 1 305 ? 68.556 67.627 41.258 1.00 16.13 285 SER A O 1
ATOM 2099 N N . VAL A 1 306 ? 67.025 67.513 42.922 1.00 15.72 286 VAL A N 1
ATOM 2100 C CA . VAL A 1 306 ? 67.748 68.425 43.820 1.00 15.46 286 VAL A CA 1
ATOM 2101 C C . VAL A 1 306 ? 68.852 67.624 44.551 1.00 15.87 286 VAL A C 1
ATOM 2102 O O . VAL A 1 306 ? 68.554 66.688 45.302 1.00 15.79 286 VAL A O 1
ATOM 2106 N N . MET A 1 307 ? 70.105 68.023 44.338 1.00 15.94 287 MET A N 1
ATOM 2107 C CA . MET A 1 307 ? 71.276 67.417 45.005 1.00 16.53 287 MET A CA 1
ATOM 2108 C C . MET A 1 307 ? 71.513 67.959 46.413 1.00 15.90 287 MET A C 1
ATOM 2109 O O . MET A 1 307 ? 71.947 67.223 47.309 1.00 16.28 287 MET A O 1
ATOM 2114 N N . GLY A 1 308 ? 71.231 69.248 46.588 1.00 14.84 288 GLY A N 1
ATOM 2115 C CA . GLY A 1 308 ? 71.362 69.920 47.881 1.00 14.44 288 GLY A CA 1
ATOM 2116 C C . GLY A 1 308 ? 70.777 71.313 47.773 1.00 14.66 288 GLY A C 1
ATOM 2117 O O . GLY A 1 308 ? 70.187 71.697 46.740 1.00 15.51 288 GLY A O 1
ATOM 2118 N N . GLN A 1 309 ? 70.969 72.067 48.839 1.00 14.68 289 GLN A N 1
ATOM 2119 C CA . GLN A 1 309 ? 70.298 73.352 48.968 1.00 15.13 289 GLN A CA 1
ATOM 2120 C C . GLN A 1 309 ? 70.872 74.184 50.097 1.00 15.81 289 GLN A C 1
ATOM 2121 O O . GLN A 1 309 ? 71.400 73.636 51.072 1.00 16.15 289 GLN A O 1
ATOM 2127 N N . ALA A 1 310 ? 70.768 75.503 49.953 1.00 15.37 290 ALA A N 1
ATOM 2128 C CA . ALA A 1 310 ? 71.211 76.438 50.998 1.00 16.38 290 ALA A CA 1
ATOM 2129 C C . ALA A 1 310 ? 70.449 77.750 50.893 1.00 17.34 290 ALA A C 1
ATOM 2130 O O . ALA A 1 310 ? 70.097 78.163 49.787 1.00 17.43 290 ALA A O 1
ATOM 2132 N N . GLU A 1 311 ? 70.219 78.411 52.032 1.00 18.78 291 GLU A N 1
ATOM 2133 C CA . GLU A 1 311 ? 69.632 79.750 52.019 1.00 21.02 291 GLU A CA 1
ATOM 2134 C C . GLU A 1 311 ? 70.768 80.759 51.875 1.00 21.38 291 GLU A C 1
ATOM 2135 O O . GLU A 1 311 ? 71.745 80.701 52.639 1.00 21.86 291 GLU A O 1
ATOM 2141 N N . ARG A 1 312 ? 70.658 81.645 50.880 1.00 21.39 292 ARG A N 1
ATOM 2142 C CA . ARG A 1 312 ? 71.671 82.664 50.573 1.00 21.29 292 ARG A CA 1
ATOM 2143 C C . ARG A 1 312 ? 70.960 84.019 50.424 1.00 22.27 292 ARG A C 1
ATOM 2144 O O . ARG A 1 312 ? 70.182 84.200 49.499 1.00 22.29 292 ARG A O 1
ATOM 2152 N N . GLU A 1 313 ? 71.226 84.950 51.336 1.00 23.50 293 GLU A N 1
ATOM 2153 C CA . GLU A 1 313 ? 70.624 86.299 51.269 1.00 24.62 293 GLU A CA 1
ATOM 2154 C C . GLU A 1 313 ? 69.096 86.273 51.078 1.00 23.58 293 GLU A C 1
ATOM 2155 O O . GLU A 1 313 ? 68.564 86.948 50.174 1.00 25.18 293 GLU A O 1
ATOM 2161 N N . GLY A 1 314 ? 68.397 85.492 51.899 1.00 21.78 294 GLY A N 1
ATOM 2162 C CA . GLY A 1 314 ? 66.940 85.373 51.829 1.00 20.69 294 GLY A CA 1
ATOM 2163 C C . GLY A 1 314 ? 66.326 84.587 50.665 1.00 20.59 294 GLY A C 1
ATOM 2164 O O . GLY A 1 314 ? 65.101 84.588 50.494 1.00 19.80 294 GLY A O 1
ATOM 2165 N N . GLN A 1 315 ? 67.152 83.908 49.872 1.00 19.79 295 GLN A N 1
ATOM 2166 C CA . GLN A 1 315 ? 66.613 83.004 48.848 1.00 20.14 295 GLN A CA 1
ATOM 2167 C C . GLN A 1 315 ? 67.100 81.586 49.080 1.00 19.31 295 GLN A C 1
ATOM 2168 O O . GLN A 1 315 ? 68.237 81.409 49.533 1.00 19.65 295 GLN A O 1
ATOM 2174 N N . ILE A 1 316 ? 66.252 80.594 48.777 1.00 18.35 296 ILE A N 1
ATOM 2175 C CA . ILE A 1 316 ? 66.668 79.203 48.863 1.00 17.51 296 ILE A CA 1
ATOM 2176 C C . ILE A 1 316 ? 67.264 78.810 47.518 1.00 16.73 296 ILE A C 1
ATOM 2177 O O . ILE A 1 316 ? 66.561 78.834 46.486 1.00 17.19 296 ILE A O 1
ATOM 2182 N N . TRP A 1 317 ? 68.548 78.473 47.537 1.00 15.60 297 TRP A N 1
ATOM 2183 C CA . TRP A 1 317 ? 69.214 77.912 46.344 1.00 14.83 297 TRP A CA 1
ATOM 2184 C C . TRP A 1 317 ? 69.062 76.389 46.316 1.00 15.00 297 TRP A C 1
ATOM 2185 O O . TRP A 1 317 ? 69.427 75.715 47.279 1.00 15.16 297 TRP A O 1
ATOM 2196 N N . TYR A 1 318 ? 68.510 75.870 45.218 1.00 13.68 298 TYR A N 1
ATOM 2197 C CA . TYR A 1 318 ? 68.520 74.437 44.928 1.00 13.97 298 TYR A CA 1
ATOM 2198 C C . TYR A 1 318 ? 69.584 74.128 43.867 1.00 14.95 298 TYR A C 1
ATOM 2199 O O . TYR A 1 318 ? 69.632 74.791 42.831 1.00 15.59 298 TYR A O 1
ATOM 2208 N N . TYR A 1 319 ? 70.402 73.113 44.120 1.00 12.95 299 TYR A N 1
ATOM 2209 C CA . TYR A 1 319 ? 71.484 72.746 43.222 1.00 13.86 299 TYR A CA 1
ATOM 2210 C C . TYR A 1 319 ? 71.029 71.455 42.550 1.00 14.64 299 TYR A C 1
ATOM 2211 O O . TYR A 1 319 ? 70.929 70.417 43.206 1.00 14.68 299 TYR A O 1
ATOM 2220 N N . LEU A 1 320 ? 70.733 71.550 41.253 1.00 13.76 300 LEU A N 1
ATOM 2221 C CA . LEU A 1 320 ? 70.184 70.415 40.503 1.00 13.97 300 LEU A CA 1
ATOM 2222 C C . LEU A 1 320 ? 71.262 69.566 39.844 1.00 14.27 300 LEU A C 1
ATOM 2223 O O . LEU A 1 320 ? 72.408 70.019 39.717 1.00 15.01 300 LEU A O 1
ATOM 2228 N N . ASP A 1 321 ? 70.879 68.371 39.385 1.00 14.13 301 ASP A N 1
ATOM 2229 C CA . ASP A 1 321 ? 71.791 67.483 38.652 1.00 14.33 301 ASP A CA 1
ATOM 2230 C C . ASP A 1 321 ? 71.815 67.720 37.123 1.00 15.22 301 ASP A C 1
ATOM 2231 O O . ASP A 1 321 ? 72.381 66.917 36.370 1.00 15.35 301 ASP A O 1
ATOM 2236 N N . ASP A 1 322 ? 71.197 68.812 36.682 1.00 15.06 302 ASP A N 1
ATOM 2237 C CA . ASP A 1 322 ? 71.257 69.219 35.258 1.00 14.67 302 ASP A CA 1
ATOM 2238 C C . ASP A 1 322 ? 71.300 70.750 35.238 1.00 15.29 302 ASP A C 1
ATOM 2239 O O . ASP A 1 322 ? 70.827 71.418 36.174 1.00 14.48 302 ASP A O 1
ATOM 2244 N N . GLY A 1 323 ? 71.913 71.321 34.204 1.00 14.67 303 GLY A N 1
ATOM 2245 C CA . GLY A 1 323 ? 72.004 72.773 34.127 1.00 14.43 303 GLY A CA 1
ATOM 2246 C C . GLY A 1 323 ? 72.559 73.263 32.798 1.00 13.98 303 GLY A C 1
ATOM 2247 O O . GLY A 1 323 ? 72.398 72.588 31.784 1.00 15.10 303 GLY A O 1
ATOM 2248 N N . ILE A 1 324 ? 73.181 74.442 32.826 1.00 14.49 304 ILE A N 1
ATOM 2249 C CA . ILE A 1 324 ? 73.549 75.154 31.584 1.00 15.40 304 ILE A CA 1
ATOM 2250 C C . ILE A 1 324 ? 74.669 74.495 30.815 1.00 14.65 304 ILE A C 1
ATOM 2251 O O . ILE A 1 324 ? 74.866 74.796 29.630 1.00 15.44 304 ILE A O 1
ATOM 2256 N N . TYR A 1 325 ? 75.404 73.580 31.465 1.00 13.65 305 TYR A N 1
ATOM 2257 C CA . TYR A 1 325 ? 76.423 72.789 30.741 1.00 13.75 305 TYR A CA 1
ATOM 2258 C C . TYR A 1 325 ? 75.855 71.474 30.213 1.00 14.78 305 TYR A C 1
ATOM 2259 O O . TYR A 1 325 ? 76.570 70.672 29.576 1.00 14.27 305 TYR A O 1
ATOM 2268 N N . GLY A 1 326 ? 74.563 71.289 30.480 1.00 14.17 306 GLY A N 1
ATOM 2269 C CA . GLY A 1 326 ? 73.835 70.076 30.113 1.00 15.01 306 GLY A CA 1
ATOM 2270 C C . GLY A 1 326 ? 72.590 70.394 29.291 1.00 15.08 306 GLY A C 1
ATOM 2271 O O . GLY A 1 326 ? 72.672 71.051 28.244 1.00 14.30 306 GLY A O 1
ATOM 2272 N N . SER A 1 327 ? 71.421 69.939 29.767 1.00 15.10 307 SER A N 1
ATOM 2273 C CA . SER A 1 327 ? 70.186 70.077 28.981 1.00 15.35 307 SER A CA 1
ATOM 2274 C C . SER A 1 327 ? 69.720 71.504 28.858 1.00 15.24 307 SER A C 1
ATOM 2275 O O . SER A 1 327 ? 69.011 71.851 27.893 1.00 17.02 307 SER A O 1
ATOM 2278 N N . PHE A 1 328 ? 70.177 72.358 29.796 1.00 14.37 308 PHE A N 1
ATOM 2279 C CA . PHE A 1 328 ? 69.814 73.790 29.769 1.00 14.71 308 PHE A CA 1
ATOM 2280 C C . PHE A 1 328 ? 70.833 74.659 29.068 1.00 13.90 308 PHE A C 1
ATOM 2281 O O . PHE A 1 328 ? 70.811 75.886 29.189 1.00 14.64 308 PHE A O 1
ATOM 2289 N N . SER A 1 329 ? 71.730 74.007 28.307 1.00 13.80 309 SER A N 1
ATOM 2290 C CA . SER A 1 329 ? 72.737 74.734 27.533 1.00 12.64 309 SER A CA 1
ATOM 2291 C C . SER A 1 329 ? 72.089 75.719 26.537 1.00 12.17 309 SER A C 1
ATOM 2292 O O . SER A 1 329 ? 72.741 76.698 26.157 1.00 13.54 309 SER A O 1
ATOM 2295 N N . GLY A 1 330 ? 70.831 75.447 26.133 1.00 12.48 310 GLY A N 1
ATOM 2296 C CA . GLY A 1 330 ? 70.025 76.381 25.295 1.00 13.55 310 GLY A CA 1
ATOM 2297 C C . GLY A 1 330 ? 69.808 77.758 25.935 1.00 13.17 310 GLY A C 1
ATOM 2298 O O . GLY A 1 330 ? 69.626 78.748 25.240 1.00 14.00 310 GLY A O 1
ATOM 2299 N N . LEU A 1 331 ? 69.894 77.838 27.269 1.00 14.32 311 LEU A N 1
ATOM 2300 C CA . LEU A 1 331 ? 69.861 79.151 27.951 1.00 14.84 311 LEU A CA 1
ATOM 2301 C C . LEU A 1 331 ? 71.001 80.033 27.475 1.00 15.46 311 LEU A C 1
ATOM 2302 O O . LEU A 1 331 ? 70.842 81.240 27.348 1.00 16.50 311 LEU A O 1
ATOM 2307 N N . MET A 1 332 ? 72.134 79.404 27.173 1.00 14.97 312 MET A N 1
ATOM 2308 C CA . MET A 1 332 ? 73.330 80.078 26.696 1.00 15.72 312 MET A CA 1
ATOM 2309 C C . MET A 1 332 ? 73.391 80.224 25.172 1.00 14.90 312 MET A C 1
ATOM 2310 O O . MET A 1 332 ? 73.606 81.331 24.657 1.00 16.86 312 MET A O 1
ATOM 2318 N N . PHE A 1 333 ? 73.202 79.119 24.461 1.00 14.89 313 PHE A N 1
ATOM 2319 C CA . PHE A 1 333 ? 73.412 79.135 23.013 1.00 15.09 313 PHE A CA 1
ATOM 2320 C C . PHE A 1 333 ? 72.156 79.509 22.214 1.00 16.13 313 PHE A C 1
ATOM 2321 O O . PHE A 1 333 ? 72.267 79.908 21.028 1.00 18.11 313 PHE A O 1
ATOM 2329 N N . ASP A 1 334 ? 70.981 79.335 22.820 1.00 15.68 314 ASP A N 1
ATOM 2330 C CA . ASP A 1 334 ? 69.690 79.502 22.091 1.00 15.86 314 ASP A CA 1
ATOM 2331 C C . ASP A 1 334 ? 68.841 80.617 22.688 1.00 17.07 314 ASP A C 1
ATOM 2332 O O . ASP A 1 334 ? 67.662 80.755 22.325 1.00 16.27 314 ASP A O 1
ATOM 2337 N N . ASP A 1 335 ? 69.439 81.407 23.595 1.00 17.27 315 ASP A N 1
ATOM 2338 C CA . ASP A 1 335 ? 68.748 82.561 24.197 1.00 18.73 315 ASP A CA 1
ATOM 2339 C C . ASP A 1 335 ? 67.390 82.088 24.737 1.00 18.02 315 ASP A C 1
ATOM 2340 O O . ASP A 1 335 ? 66.377 82.781 24.633 1.00 18.66 315 ASP A O 1
ATOM 2345 N N . ALA A 1 336 ? 67.375 80.882 25.301 1.00 17.04 316 ALA A N 1
ATOM 2346 C CA . ALA A 1 336 ? 66.118 80.216 25.586 1.00 17.01 316 ALA A CA 1
ATOM 2347 C C . ALA A 1 336 ? 65.547 80.541 26.968 1.00 16.47 316 ALA A C 1
ATOM 2348 O O . ALA A 1 336 ? 66.251 81.011 27.874 1.00 16.90 316 ALA A O 1
ATOM 2350 N N . ARG A 1 337 ? 64.259 80.239 27.132 1.00 16.18 317 ARG A N 1
ATOM 2351 C CA . ARG A 1 337 ? 63.602 80.272 28.439 1.00 16.18 317 ARG A CA 1
ATOM 2352 C C . ARG A 1 337 ? 62.513 79.199 28.397 1.00 15.60 317 ARG A C 1
ATOM 2353 O O . ARG A 1 337 ? 61.627 79.234 27.520 1.00 15.65 317 ARG A O 1
ATOM 2361 N N . TYR A 1 338 ? 62.597 78.242 29.322 1.00 14.96 318 TYR A N 1
ATOM 2362 C CA . TYR A 1 338 ? 61.669 77.109 29.321 1.00 14.78 318 TYR A CA 1
ATOM 2363 C C . TYR A 1 338 ? 60.705 77.202 30.490 1.00 15.39 318 TYR A C 1
ATOM 2364 O O . TYR A 1 338 ? 61.128 77.582 31.594 1.00 15.79 318 TYR A O 1
ATOM 2373 N N . PRO A 1 339 ? 59.445 76.771 30.279 1.00 15.98 319 PRO A N 1
ATOM 2374 C CA . PRO A 1 339 ? 58.534 76.648 31.442 1.00 15.91 319 PRO A CA 1
ATOM 2375 C C . PRO A 1 339 ? 59.120 75.603 32.391 1.00 15.75 319 PRO A C 1
ATOM 2376 O O . PRO A 1 339 ? 59.580 74.568 31.946 1.00 16.62 319 PRO A O 1
ATOM 2380 N N . LEU A 1 340 ? 59.105 75.906 33.679 1.00 16.02 320 LEU A N 1
ATOM 2381 C CA . LEU A 1 340 ? 59.619 75.015 34.731 1.00 16.28 320 LEU A CA 1
ATOM 2382 C C . LEU A 1 340 ? 58.528 74.773 35.766 1.00 17.16 320 LEU A C 1
ATOM 2383 O O . LEU A 1 340 ? 57.764 75.685 36.106 1.00 17.25 320 LEU A O 1
ATOM 2388 N N . THR A 1 341 ? 58.463 73.546 36.268 1.00 17.22 321 THR A N 1
ATOM 2389 C CA . THR A 1 341 ? 57.518 73.230 37.323 1.00 17.51 321 THR A CA 1
ATOM 2390 C C . THR A 1 341 ? 58.131 72.208 38.277 1.00 18.21 321 THR A C 1
ATOM 2391 O O . THR A 1 341 ? 59.280 71.760 38.087 1.00 18.46 321 THR A O 1
ATOM 2395 N N . THR A 1 342 ? 57.382 71.870 39.320 1.00 17.56 322 THR A N 1
ATOM 2396 C CA . THR A 1 342 ? 57.816 70.856 40.268 1.00 17.79 322 THR A CA 1
ATOM 2397 C C . THR A 1 342 ? 56.656 69.903 40.451 1.00 18.28 322 THR A C 1
ATOM 2398 O O . THR A 1 342 ? 55.503 70.278 40.215 1.00 18.43 322 THR A O 1
ATOM 2402 N N . ILE A 1 343 ? 56.956 68.667 40.835 1.00 18.25 323 ILE A N 1
ATOM 2403 C CA . ILE A 1 343 ? 55.888 67.720 41.174 1.00 19.21 323 ILE A CA 1
ATOM 2404 C C . ILE A 1 343 ? 55.201 68.213 42.437 1.00 20.37 323 ILE A C 1
ATOM 2405 O O . ILE A 1 343 ? 53.968 68.298 42.473 1.00 20.02 323 ILE A O 1
ATOM 2410 N N . LYS A 1 344 ? 56.006 68.588 43.433 1.00 21.01 324 LYS A N 1
ATOM 2411 C CA . LYS A 1 344 ? 55.489 69.177 44.683 1.00 22.41 324 LYS A CA 1
ATOM 2412 C C . LYS A 1 344 ? 54.721 70.459 44.398 1.00 22.92 324 LYS A C 1
ATOM 2413 O O . LYS A 1 344 ? 55.230 71.359 43.724 1.00 22.85 324 LYS A O 1
ATOM 2419 N N . GLN A 1 345 ? 53.487 70.516 44.892 1.00 23.96 325 GLN A N 1
ATOM 2420 C CA . GLN A 1 345 ? 52.605 71.662 44.671 1.00 24.97 325 GLN A CA 1
ATOM 2421 C C . GLN A 1 345 ? 51.858 72.007 45.959 1.00 25.46 325 GLN A C 1
ATOM 2422 O O . GLN A 1 345 ? 51.626 71.138 46.801 1.00 25.68 325 GLN A O 1
ATOM 2428 N N . GLY A 1 346 ? 51.501 73.277 46.115 1.00 25.92 326 GLY A N 1
ATOM 2429 C CA . GLY A 1 346 ? 50.713 73.714 47.269 1.00 25.80 326 GLY A CA 1
ATOM 2430 C C . GLY A 1 346 ? 51.539 74.148 48.468 1.00 26.16 326 GLY A C 1
ATOM 2431 O O . GLY A 1 346 ? 52.728 73.841 48.581 1.00 26.31 326 GLY A O 1
ATOM 2432 N N . GLY A 1 347 ? 50.904 74.873 49.378 1.00 25.73 327 GLY A N 1
ATOM 2433 C CA . GLY A 1 347 ? 51.628 75.464 50.499 1.00 25.91 327 GLY A CA 1
ATOM 2434 C C . GLY A 1 347 ? 52.402 76.712 50.098 1.00 25.75 327 GLY A C 1
ATOM 2435 O O . GLY A 1 347 ? 52.207 77.268 49.022 1.00 25.83 327 GLY A O 1
ATOM 2436 N N . GLU A 1 348 ? 53.278 77.150 50.989 1.00 25.74 328 GLU A N 1
ATOM 2437 C CA . GLU A 1 348 ? 54.002 78.403 50.848 1.00 25.72 328 GLU A CA 1
ATOM 2438 C C . GLU A 1 348 ? 54.948 78.402 49.631 1.00 24.50 328 GLU A C 1
ATOM 2439 O O . GLU A 1 348 ? 55.799 77.512 49.502 1.00 24.23 328 GLU A O 1
ATOM 2445 N N . LEU A 1 349 ? 54.775 79.380 48.736 1.00 22.86 329 LEU A N 1
ATOM 2446 C CA . LEU A 1 349 ? 55.745 79.640 47.675 1.00 22.37 329 LEU A CA 1
ATOM 2447 C C . LEU A 1 349 ? 56.888 80.521 48.189 1.00 21.58 329 LEU A C 1
ATOM 2448 O O . LEU A 1 349 ? 56.656 81.580 48.803 1.00 22.11 329 LEU A O 1
ATOM 2453 N N . ILE A 1 350 ? 58.113 80.071 47.937 1.00 20.34 330 ILE A N 1
ATOM 2454 C CA . ILE A 1 350 ? 59.325 80.676 48.496 1.00 19.92 330 ILE A CA 1
ATOM 2455 C C . ILE A 1 350 ? 60.223 81.192 47.357 1.00 18.46 330 ILE A C 1
ATOM 2456 O O . ILE A 1 350 ? 60.403 80.493 46.350 1.00 17.83 330 ILE A O 1
ATOM 2461 N N . PRO A 1 351 ? 60.755 82.434 47.496 1.00 17.86 331 PRO A N 1
ATOM 2462 C CA . PRO A 1 351 ? 61.747 82.932 46.520 1.00 17.17 331 PRO A CA 1
ATOM 2463 C C . PRO A 1 351 ? 62.955 82.000 46.470 1.00 16.37 331 PRO A C 1
ATOM 2464 O O . PRO A 1 351 ? 63.592 81.739 47.513 1.00 15.45 331 PRO A O 1
ATOM 2468 N N . SER A 1 352 ? 63.253 81.517 45.269 1.00 16.26 332 SER A N 1
ATOM 2469 C CA . SER A 1 352 ? 64.230 80.452 45.087 1.00 15.78 332 SER A CA 1
ATOM 2470 C C . SER A 1 352 ? 65.136 80.721 43.905 1.00 16.20 332 SER A C 1
ATOM 2471 O O . SER A 1 352 ? 64.838 81.570 43.058 1.00 17.36 332 SER A O 1
ATOM 2474 N N . VAL A 1 353 ? 66.238 79.985 43.868 1.00 15.36 333 VAL A N 1
ATOM 2475 C CA . VAL A 1 353 ? 67.174 79.990 42.747 1.00 15.37 333 VAL A CA 1
ATOM 2476 C C . VAL A 1 353 ? 67.398 78.534 42.362 1.00 15.42 333 VAL A C 1
ATOM 2477 O O . VAL A 1 353 ? 67.623 77.676 43.225 1.00 14.54 333 VAL A O 1
ATOM 2481 N N . LEU A 1 354 ? 67.334 78.268 41.060 1.00 14.45 334 LEU A N 1
ATOM 2482 C CA . LEU A 1 354 ? 67.647 76.945 40.533 1.00 14.78 334 LEU A CA 1
ATOM 2483 C C . LEU A 1 354 ? 69.007 77.008 39.872 1.00 15.79 334 LEU A C 1
ATOM 2484 O O . LEU A 1 354 ? 69.181 77.681 38.834 1.00 15.40 334 LEU A O 1
ATOM 2489 N N . SER A 1 355 ? 69.967 76.289 40.479 1.00 15.98 335 SER A N 1
ATOM 2490 C CA . SER A 1 355 ? 71.353 76.236 40.034 1.00 15.63 335 SER A CA 1
ATOM 2491 C C . SER A 1 355 ? 71.626 74.889 39.361 1.00 14.92 335 SER A C 1
ATOM 2492 O O . SER A 1 355 ? 71.028 73.881 39.736 1.00 14.75 335 SER A O 1
ATOM 2495 N N . GLY A 1 356 ? 72.555 74.848 38.406 1.00 15.04 336 GLY A N 1
ATOM 2496 C CA . GLY A 1 356 ? 72.982 73.571 37.841 1.00 14.31 336 GLY A CA 1
ATOM 2497 C C . GLY A 1 356 ? 74.019 72.874 38.735 1.00 14.86 336 GLY A C 1
ATOM 2498 O O . GLY A 1 356 ? 74.390 73.396 39.838 1.00 15.02 336 GLY A O 1
ATOM 2499 N N . PRO A 1 357 ? 74.498 71.712 38.289 1.00 15.35 337 PRO A N 1
ATOM 2500 C CA . PRO A 1 357 ? 75.411 70.901 39.119 1.00 16.36 337 PRO A CA 1
ATOM 2501 C C . PRO A 1 357 ? 76.881 71.327 39.106 1.00 17.44 337 PRO A C 1
ATOM 2502 O O . PRO A 1 357 ? 77.638 70.942 40.006 1.00 19.15 337 PRO A O 1
ATOM 2506 N N . THR A 1 358 ? 77.318 72.087 38.102 1.00 17.81 338 THR A N 1
ATOM 2507 C CA . THR A 1 358 ? 78.748 72.420 38.035 1.00 18.20 338 THR A CA 1
ATOM 2508 C C . THR A 1 358 ? 79.219 73.460 39.033 1.00 18.81 338 THR A C 1
ATOM 2509 O O . THR A 1 358 ? 78.413 74.169 39.635 1.00 18.89 338 THR A O 1
ATOM 2513 N N . CYS A 1 359 ? 80.534 73.551 39.201 1.00 21.12 339 CYS A N 1
ATOM 2514 C CA . CYS A 1 359 ? 81.098 74.490 40.202 1.00 22.01 339 CYS A CA 1
ATOM 2515 C C . CYS A 1 359 ? 81.115 75.955 39.754 1.00 22.53 339 CYS A C 1
ATOM 2516 O O . CYS A 1 359 ? 81.559 76.862 40.487 1.00 24.91 339 CYS A O 1
ATOM 2520 N N . ASP A 1 360 ? 80.560 76.194 38.585 1.00 22.79 340 ASP A N 1
ATOM 2521 C CA . ASP A 1 360 ? 80.581 77.479 37.963 1.00 22.34 340 ASP A CA 1
ATOM 2522 C C . ASP A 1 360 ? 79.420 78.342 38.437 1.00 21.54 340 ASP A C 1
ATOM 2523 O O . ASP A 1 360 ? 78.265 77.933 38.390 1.00 20.60 340 ASP A O 1
ATOM 2528 N N . SER A 1 361 ? 79.730 79.550 38.895 1.00 21.76 341 SER A N 1
ATOM 2529 C CA . SER A 1 361 ? 78.668 80.488 39.280 1.00 22.61 341 SER A CA 1
ATOM 2530 C C . SER A 1 361 ? 77.734 80.857 38.100 1.00 22.06 341 SER A C 1
ATOM 2531 O O . SER A 1 361 ? 76.584 81.234 38.311 1.00 23.29 341 SER A O 1
ATOM 2534 N N . VAL A 1 362 ? 78.214 80.716 36.863 1.00 21.77 342 VAL A N 1
ATOM 2535 C CA . VAL A 1 362 ? 77.404 80.988 35.662 1.00 21.58 342 VAL A CA 1
ATOM 2536 C C . VAL A 1 362 ? 76.310 79.909 35.489 1.00 19.66 342 VAL A C 1
ATOM 2537 O O . VAL A 1 362 ? 75.297 80.139 34.808 1.00 20.25 342 VAL A O 1
ATOM 2541 N N . ASP A 1 363 ? 76.524 78.744 36.105 1.00 17.92 343 ASP A N 1
ATOM 2542 C CA . ASP A 1 363 ? 75.604 77.633 35.914 1.00 16.27 343 ASP A CA 1
ATOM 2543 C C . ASP A 1 363 ? 74.362 77.813 36.803 1.00 16.49 343 ASP A C 1
ATOM 2544 O O . ASP A 1 363 ? 74.217 77.189 37.863 1.00 15.83 343 ASP A O 1
ATOM 2549 N N . VAL A 1 364 ? 73.460 78.661 36.326 1.00 16.25 344 VAL A N 1
ATOM 2550 C CA . VAL A 1 364 ? 72.189 78.962 37.001 1.00 16.92 344 VAL A CA 1
ATOM 2551 C C . VAL A 1 364 ? 71.083 78.895 35.955 1.00 17.67 344 VAL A C 1
ATOM 2552 O O . VAL A 1 364 ? 71.219 79.502 34.870 1.00 18.50 344 VAL A O 1
ATOM 2556 N N . ILE A 1 365 ? 70.015 78.153 36.267 1.00 16.79 345 ILE A N 1
ATOM 2557 C CA . ILE A 1 365 ? 68.902 77.948 35.325 1.00 18.30 345 ILE A CA 1
ATOM 2558 C C . ILE A 1 365 ? 67.785 78.973 35.508 1.00 18.67 345 ILE A C 1
ATOM 2559 O O . ILE A 1 365 ? 67.149 79.394 34.533 1.00 18.43 345 ILE A O 1
ATOM 2564 N N . ALA A 1 366 ? 67.538 79.379 36.761 1.00 18.15 346 ALA A N 1
ATOM 2565 C CA . ALA A 1 366 ? 66.505 80.369 37.063 1.00 18.07 346 ALA A CA 1
ATOM 2566 C C . ALA A 1 366 ? 67.019 81.202 38.219 1.00 18.78 346 ALA A C 1
ATOM 2567 O O . ALA A 1 366 ? 67.186 80.682 39.323 1.00 18.93 346 ALA A O 1
ATOM 2569 N N . GLU A 1 367 ? 67.285 82.482 37.953 1.00 20.63 347 GLU A N 1
ATOM 2570 C CA . GLU A 1 367 ? 67.843 83.401 38.974 1.00 23.07 347 GLU A CA 1
ATOM 2571 C C . GLU A 1 367 ? 66.828 83.761 40.054 1.00 22.66 347 GLU A C 1
ATOM 2572 O O . GLU A 1 367 ? 67.196 84.044 41.194 1.00 22.41 347 GLU A O 1
ATOM 2578 N N . ASN A 1 368 ? 65.550 83.767 39.696 1.00 22.66 348 ASN A N 1
ATOM 2579 C CA . ASN A 1 368 ? 64.496 84.125 40.634 1.00 23.70 348 ASN A CA 1
ATOM 2580 C C . ASN A 1 368 ? 63.279 83.334 40.193 1.00 23.48 348 ASN A C 1
ATOM 2581 O O . ASN A 1 368 ? 62.802 83.495 39.062 1.00 25.57 348 ASN A O 1
ATOM 2586 N N . ILE A 1 369 ? 62.812 82.436 41.047 1.00 21.39 349 ILE A N 1
ATOM 2587 C CA . ILE A 1 369 ? 61.631 81.631 40.748 1.00 20.36 349 ILE A CA 1
ATOM 2588 C C . ILE A 1 369 ? 60.930 81.261 42.051 1.00 19.81 349 ILE A C 1
ATOM 2589 O O . ILE A 1 369 ? 61.588 80.868 43.029 1.00 19.81 349 ILE A O 1
ATOM 2594 N N . LEU A 1 370 ? 59.605 81.404 42.080 1.00 19.35 350 LEU A N 1
ATOM 2595 C CA . LEU A 1 370 ? 58.826 81.014 43.262 1.00 19.51 350 LEU A CA 1
ATOM 2596 C C . LEU A 1 370 ? 58.518 79.528 43.243 1.00 19.64 350 LEU A C 1
ATOM 2597 O O . LEU A 1 370 ? 57.992 79.005 42.258 1.00 20.86 350 LEU A O 1
ATOM 2602 N N . LEU A 1 371 ? 58.881 78.848 44.323 1.00 19.23 351 LEU A N 1
ATOM 2603 C CA . LEU A 1 371 ? 58.691 77.408 44.418 1.00 19.08 351 LEU A CA 1
ATOM 2604 C C . LEU A 1 371 ? 58.287 77.000 45.818 1.00 19.23 351 LEU A C 1
ATOM 2605 O O . LEU A 1 371 ? 58.692 77.635 46.805 1.00 18.61 351 LEU A O 1
ATOM 2610 N N . PRO A 1 372 ? 57.504 75.914 45.921 1.00 19.55 352 PRO A N 1
ATOM 2611 C CA . PRO A 1 372 ? 57.294 75.340 47.236 1.00 19.33 352 PRO A CA 1
ATOM 2612 C C . PRO A 1 372 ? 58.632 74.832 47.803 1.00 18.94 352 PRO A C 1
ATOM 2613 O O . PRO A 1 372 ? 59.601 74.633 47.044 1.00 18.81 352 PRO A O 1
ATOM 2617 N N . LYS A 1 373 ? 58.697 74.666 49.119 1.00 18.29 353 LYS A N 1
ATOM 2618 C CA . LYS A 1 373 ? 59.881 74.087 49.744 1.00 18.17 353 LYS A CA 1
ATOM 2619 C C . LYS A 1 373 ? 60.125 72.667 49.214 1.00 18.51 353 LYS A C 1
ATOM 2620 O O . LYS A 1 373 ? 59.235 71.815 49.272 1.00 18.77 353 LYS A O 1
ATOM 2626 N N . LEU A 1 374 ? 61.326 72.449 48.685 1.00 16.56 354 LEU A N 1
ATOM 2627 C CA . LEU A 1 374 ? 61.733 71.141 48.175 1.00 16.58 354 LEU A CA 1
ATOM 2628 C C . LEU A 1 374 ? 62.750 70.470 49.085 1.00 16.84 354 LEU A C 1
ATOM 2629 O O . LEU A 1 374 ? 63.595 71.143 49.684 1.00 17.96 354 LEU A O 1
ATOM 2634 N N . ASN A 1 375 ? 62.659 69.146 49.179 1.00 16.67 355 ASN A N 1
ATOM 2635 C CA . ASN A 1 375 ? 63.678 68.322 49.821 1.00 16.92 355 ASN A CA 1
ATOM 2636 C C . ASN A 1 375 ? 64.718 67.850 48.799 1.00 16.88 355 ASN A C 1
ATOM 2637 O O . ASN A 1 375 ? 64.425 67.758 47.589 1.00 16.19 355 ASN A O 1
ATOM 2642 N N . ASN A 1 376 ? 65.912 67.499 49.276 1.00 16.22 356 ASN A N 1
ATOM 2643 C CA . ASN A 1 376 ? 66.871 66.852 48.383 1.00 16.47 356 ASN A CA 1
ATOM 2644 C C . ASN A 1 376 ? 66.210 65.625 47.782 1.00 15.66 356 ASN A C 1
ATOM 2645 O O . ASN A 1 376 ? 65.462 64.896 48.480 1.00 15.87 356 ASN A O 1
ATOM 2650 N N . GLY A 1 377 ? 66.490 65.417 46.499 1.00 15.77 357 GLY A N 1
ATOM 2651 C CA . GLY A 1 377 ? 65.872 64.361 45.700 1.00 15.25 357 GLY A CA 1
ATOM 2652 C C . GLY A 1 377 ? 64.565 64.741 45.018 1.00 15.08 357 GLY A C 1
ATOM 2653 O O . GLY A 1 377 ? 64.113 64.013 44.116 1.00 15.43 357 GLY A O 1
ATOM 2654 N N . ASP A 1 378 ? 63.942 65.856 45.417 1.00 14.77 358 ASP A N 1
ATOM 2655 C CA . ASP A 1 378 ? 62.712 66.312 44.729 1.00 14.73 358 ASP A CA 1
ATOM 2656 C C . ASP A 1 378 ? 62.981 66.724 43.276 1.00 15.20 358 ASP A C 1
ATOM 2657 O O . ASP A 1 378 ? 64.096 67.116 42.931 1.00 14.71 358 ASP A O 1
ATOM 2662 N N . LEU A 1 379 ? 61.935 66.666 42.456 1.00 15.23 359 LEU A N 1
ATOM 2663 C CA . LEU A 1 379 ? 62.081 66.846 40.990 1.00 15.11 359 LEU A CA 1
ATOM 2664 C C . LEU A 1 379 ? 61.649 68.208 40.453 1.00 15.80 359 LEU A C 1
ATOM 2665 O O . LEU A 1 379 ? 60.629 68.787 40.884 1.00 15.78 359 LEU A O 1
ATOM 2670 N N . VAL A 1 380 ? 62.423 68.665 39.461 1.00 15.35 360 VAL A N 1
ATOM 2671 C CA . VAL A 1 380 ? 62.172 69.895 38.732 1.00 16.10 360 VAL A CA 1
ATOM 2672 C C . VAL A 1 380 ? 62.019 69.495 37.268 1.00 15.01 360 VAL A C 1
ATOM 2673 O O . VAL A 1 380 ? 62.869 68.782 36.724 1.00 15.92 360 VAL A O 1
ATOM 2677 N N . ILE A 1 381 ? 60.933 69.954 36.658 1.00 14.57 361 ILE A N 1
ATOM 2678 C CA . ILE A 1 381 ? 60.516 69.479 35.328 1.00 15.42 361 ILE A CA 1
ATOM 2679 C C . ILE A 1 381 ? 60.590 70.666 34.383 1.00 14.41 361 ILE A C 1
ATOM 2680 O O . ILE A 1 381 ? 60.126 71.757 34.731 1.00 13.61 361 ILE A O 1
ATOM 2685 N N . GLY A 1 382 ? 61.163 70.461 33.206 1.00 14.70 362 GLY A N 1
ATOM 2686 C CA . GLY A 1 382 ? 61.210 71.489 32.162 1.00 14.58 362 GLY A CA 1
ATOM 2687 C C . GLY A 1 382 ? 60.389 71.056 30.954 1.00 16.04 362 GLY A C 1
ATOM 2688 O O . GLY A 1 382 ? 60.428 69.875 30.561 1.00 15.60 362 GLY A O 1
ATOM 2689 N N . ARG A 1 383 ? 59.619 71.983 30.381 1.00 15.30 363 ARG A N 1
ATOM 2690 C CA . ARG A 1 383 ? 58.819 71.662 29.192 1.00 16.02 363 ARG A CA 1
ATOM 2691 C C . ARG A 1 383 ? 59.434 72.263 27.931 1.00 15.04 363 ARG A C 1
ATOM 2692 O O . ARG A 1 383 ? 60.188 73.249 28.006 1.00 15.29 363 ARG A O 1
ATOM 2700 N N . THR A 1 384 ? 59.007 71.727 26.778 1.00 14.45 364 THR A N 1
ATOM 2701 C CA . THR A 1 384 ? 59.484 72.208 25.478 1.00 15.13 364 THR A CA 1
ATOM 2702 C C . THR A 1 384 ? 61.027 72.093 25.443 1.00 14.33 364 THR A C 1
ATOM 2703 O O . THR A 1 384 ? 61.747 72.988 24.969 1.00 13.42 364 THR A O 1
ATOM 2707 N N . MET A 1 385 ? 61.512 70.959 25.946 1.00 12.94 365 MET A N 1
ATOM 2708 C CA . MET A 1 385 ? 62.952 70.713 26.093 1.00 14.27 365 MET A CA 1
ATOM 2709 C C . MET A 1 385 ? 63.596 69.891 24.959 1.00 13.65 365 MET A C 1
ATOM 2710 O O . MET A 1 385 ? 64.686 69.314 25.123 1.00 13.13 365 MET A O 1
ATOM 2715 N N . GLY A 1 386 ? 62.938 69.868 23.789 1.00 12.89 366 GLY A N 1
ATOM 2716 C CA . GLY A 1 386 ? 63.379 68.951 22.733 1.00 14.08 366 GLY A CA 1
ATOM 2717 C C . GLY A 1 386 ? 64.459 69.494 21.803 1.00 15.28 366 GLY A C 1
ATOM 2718 O O . GLY A 1 386 ? 65.247 68.716 21.245 1.00 17.44 366 GLY A O 1
ATOM 2719 N N . ALA A 1 387 ? 64.465 70.809 21.580 1.00 12.86 367 ALA A N 1
ATOM 2720 C CA . ALA A 1 387 ? 65.263 71.379 20.500 1.00 12.69 367 ALA A CA 1
ATOM 2721 C C . ALA A 1 387 ? 66.403 72.236 21.060 1.00 12.52 367 ALA A C 1
ATOM 2722 O O . ALA A 1 387 ? 66.149 73.095 21.913 1.00 12.95 367 ALA A O 1
ATOM 2724 N N . TYR A 1 388 ? 67.639 72.006 20.574 1.00 13.10 368 TYR A N 1
ATOM 2725 C CA . TYR A 1 388 ? 68.825 72.806 20.987 1.00 12.32 368 TYR A CA 1
ATOM 2726 C C . TYR A 1 388 ? 68.971 72.781 22.517 1.00 12.40 368 TYR A C 1
ATOM 2727 O O . TYR A 1 388 ? 69.135 73.830 23.171 1.00 13.12 368 TYR A O 1
ATOM 2736 N N . THR A 1 389 ? 68.881 71.567 23.057 1.00 12.36 369 THR A N 1
ATOM 2737 C CA . THR A 1 389 ? 69.043 71.332 24.508 1.00 13.41 369 THR A CA 1
ATOM 2738 C C . THR A 1 389 ? 70.181 70.308 24.699 1.00 12.92 369 THR A C 1
ATOM 2739 O O . THR A 1 389 ? 71.361 70.696 24.773 1.00 13.38 369 THR A O 1
ATOM 2743 N N . SER A 1 390 ? 69.841 69.014 24.704 1.00 12.49 370 SER A N 1
ATOM 2744 C CA . SER A 1 390 ? 70.811 67.935 24.752 1.00 14.16 370 SER A CA 1
ATOM 2745 C C . SER A 1 390 ? 71.779 68.008 23.558 1.00 13.23 370 SER A C 1
ATOM 2746 O O . SER A 1 390 ? 72.969 67.680 23.697 1.00 14.42 370 SER A O 1
ATOM 2749 N N . ALA A 1 391 ? 71.295 68.545 22.425 1.00 12.26 371 ALA A N 1
ATOM 2750 C CA . ALA A 1 391 ? 72.145 68.657 21.242 1.00 12.79 371 ALA A CA 1
ATOM 2751 C C . ALA A 1 391 ? 73.392 69.516 21.532 1.00 12.66 371 ALA A C 1
ATOM 2752 O O . ALA A 1 391 ? 74.426 69.346 20.890 1.00 12.89 371 ALA A O 1
ATOM 2754 N N . THR A 1 392 ? 73.260 70.473 22.462 1.00 11.80 372 THR A N 1
ATOM 2755 C CA . THR A 1 392 ? 74.336 71.412 22.745 1.00 12.53 372 THR A CA 1
ATOM 2756 C C . THR A 1 392 ? 74.939 71.199 24.156 1.00 13.18 372 THR A C 1
ATOM 2757 O O . THR A 1 392 ? 75.607 72.081 24.699 1.00 13.55 372 THR A O 1
ATOM 2761 N N . ALA A 1 393 ? 74.663 70.029 24.752 1.00 12.48 373 ALA A N 1
ATOM 2762 C CA . ALA A 1 393 ? 75.235 69.680 26.053 1.00 12.75 373 ALA A CA 1
ATOM 2763 C C . ALA A 1 393 ? 76.757 69.497 25.972 1.00 12.73 373 ALA A C 1
ATOM 2764 O O . ALA A 1 393 ? 77.310 69.176 24.877 1.00 12.88 373 ALA A O 1
ATOM 2766 N N . THR A 1 394 ? 77.421 69.644 27.143 1.00 12.57 374 THR A N 1
ATOM 2767 C CA . THR A 1 394 ? 78.872 69.486 27.257 1.00 12.69 374 THR A CA 1
ATOM 2768 C C . THR A 1 394 ? 79.166 68.341 28.246 1.00 13.42 374 THR A C 1
ATOM 2769 O O . THR A 1 394 ? 78.235 67.779 28.851 1.00 14.57 374 THR A O 1
ATOM 2773 N N . ASP A 1 395 ? 80.445 68.055 28.445 1.00 12.13 375 ASP A N 1
ATOM 2774 C CA . ASP A 1 395 ? 80.875 67.161 29.519 1.00 14.24 375 ASP A CA 1
ATOM 2775 C C . ASP A 1 395 ? 81.663 67.877 30.628 1.00 13.93 375 ASP A C 1
ATOM 2776 O O . ASP A 1 395 ? 82.525 67.285 31.297 1.00 13.85 375 ASP A O 1
ATOM 2781 N N . PHE A 1 396 ? 81.358 69.159 30.824 1.00 13.15 376 PHE A N 1
ATOM 2782 C CA . PHE A 1 396 ? 82.131 69.966 31.752 1.00 13.40 376 PHE A CA 1
ATOM 2783 C C . PHE A 1 396 ? 82.024 69.393 33.153 1.00 13.98 376 PHE A C 1
ATOM 2784 O O . PHE A 1 396 ? 80.948 68.928 33.553 1.00 14.35 376 PHE A O 1
ATOM 2792 N N . ASN A 1 397 ? 83.160 69.394 33.864 1.00 13.92 377 ASN A N 1
ATOM 2793 C CA . ASN A 1 397 ? 83.282 68.785 35.202 1.00 15.08 377 ASN A CA 1
ATOM 2794 C C . ASN A 1 397 ? 83.125 67.256 35.162 1.00 15.08 377 ASN A C 1
ATOM 2795 O O . ASN A 1 397 ? 83.159 66.616 36.212 1.00 15.73 377 ASN A O 1
ATOM 2800 N N . PHE A 1 398 ? 82.939 66.670 33.974 1.00 15.71 378 PHE A N 1
ATOM 2801 C CA . PHE A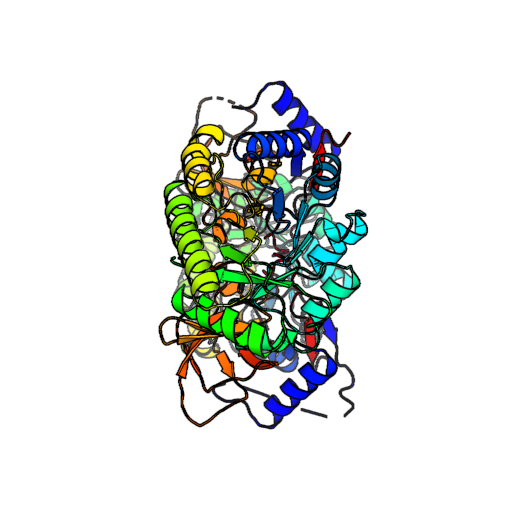 1 398 ? 82.545 65.257 33.842 1.00 17.19 378 PHE A CA 1
ATOM 2802 C C . PHE A 1 398 ? 81.201 64.902 34.525 1.00 17.68 378 PHE A C 1
ATOM 2803 O O . PHE A 1 398 ? 80.947 63.733 34.839 1.00 18.53 378 PHE A O 1
ATOM 2811 N N . PHE A 1 399 ? 80.321 65.877 34.746 1.00 17.81 379 PHE A N 1
ATOM 2812 C CA . PHE A 1 399 ? 78.987 65.486 35.202 1.00 19.50 379 PHE A CA 1
ATOM 2813 C C . PHE A 1 399 ? 78.304 64.671 34.110 1.00 19.79 379 PHE A C 1
ATOM 2814 O O . PHE A 1 399 ? 78.439 65.000 32.928 1.00 20.80 379 PHE A O 1
ATOM 2822 N N . LYS A 1 400 ? 77.593 63.614 34.504 1.00 21.37 380 LYS A N 1
ATOM 2823 C CA . LYS A 1 400 ? 76.882 62.740 33.543 1.00 23.02 380 LYS A CA 1
ATOM 2824 C C . LYS A 1 400 ? 75.780 63.534 32.839 1.00 22.12 380 LYS A C 1
ATOM 2825 O O . LYS A 1 400 ? 75.109 64.378 33.466 1.00 22.96 380 LYS A O 1
ATOM 2831 N N . ARG A 1 401 ? 75.642 63.326 31.529 1.00 21.18 381 ARG A N 1
ATOM 2832 C CA . ARG A 1 401 ? 74.598 63.986 30.771 1.00 20.71 381 ARG A CA 1
ATOM 2833 C C . ARG A 1 401 ? 73.270 63.313 31.137 1.00 19.81 381 ARG A C 1
ATOM 2834 O O . ARG A 1 401 ? 73.220 62.122 31.422 1.00 19.87 381 ARG A O 1
ATOM 2842 N N . ALA A 1 402 ? 72.186 64.076 31.084 1.00 18.17 382 ALA A N 1
ATOM 2843 C CA . ALA A 1 402 ? 70.856 63.478 31.166 1.00 17.36 382 ALA A CA 1
ATOM 2844 C C . ALA A 1 402 ? 70.702 62.350 30.145 1.00 17.31 382 ALA A C 1
ATOM 2845 O O . ALA A 1 402 ? 71.155 62.472 28.996 1.00 18.04 382 ALA A O 1
ATOM 2847 N N . GLN A 1 403 ? 70.080 61.263 30.579 1.00 16.16 383 GLN A N 1
ATOM 2848 C CA . GLN A 1 403 ? 69.763 60.143 29.697 1.00 16.16 383 GLN A CA 1
ATOM 2849 C C . GLN A 1 403 ? 68.412 60.403 29.041 1.00 15.92 383 GLN A C 1
ATOM 2850 O O . GLN A 1 403 ? 67.429 60.737 29.716 1.00 15.54 383 GLN A O 1
ATOM 2856 N N . THR A 1 404 ? 68.351 60.225 27.728 1.00 15.03 384 THR A N 1
ATOM 2857 C CA . THR A 1 404 ? 67.077 60.332 27.026 1.00 15.42 384 THR A CA 1
ATOM 2858 C C . THR A 1 404 ? 66.329 58.990 27.046 1.00 15.30 384 THR A C 1
ATOM 2859 O O . THR A 1 404 ? 66.900 57.943 26.734 1.00 16.93 384 THR A O 1
ATOM 2863 N N . ILE A 1 405 ? 65.057 59.032 27.412 1.00 14.13 385 ILE A N 1
ATOM 2864 C CA . ILE A 1 405 ? 64.221 57.828 27.416 1.00 13.48 385 ILE A CA 1
ATOM 2865 C C . ILE A 1 405 ? 63.172 57.993 26.308 1.00 13.83 385 ILE A C 1
ATOM 2866 O O . ILE A 1 405 ? 62.354 58.912 26.370 1.00 13.60 385 ILE A O 1
ATOM 2871 N N . ALA A 1 406 ? 63.213 57.117 25.297 1.00 13.09 386 ALA A N 1
ATOM 2872 C CA . ALA A 1 406 ? 62.324 57.260 24.127 1.00 14.16 386 ALA A CA 1
ATOM 2873 C C . ALA A 1 406 ? 61.083 56.414 24.361 1.00 14.64 386 ALA A C 1
ATOM 2874 O O . ALA A 1 406 ? 61.181 55.178 24.598 1.00 15.01 386 ALA A O 1
ATOM 2876 N N . LEU A 1 407 ? 59.933 57.070 24.246 1.00 14.63 387 LEU A N 1
ATOM 2877 C CA . LEU A 1 407 ? 58.621 56.460 24.470 1.00 15.18 387 LEU A CA 1
ATOM 2878 C C . LEU A 1 407 ? 57.724 56.485 23.233 1.00 14.71 387 LEU A C 1
ATOM 2879 O O . LEU A 1 407 ? 57.791 57.420 22.404 1.00 14.24 387 LEU A O 1
ATOM 2884 N N . ASN A 1 408 ? 56.888 55.448 23.102 1.00 14.52 388 ASN A N 1
ATOM 2885 C CA . ASN A 1 408 ? 55.797 55.468 22.111 1.00 14.93 388 ASN A CA 1
ATOM 2886 C C . ASN A 1 408 ? 56.254 55.465 20.661 1.00 15.33 388 ASN A C 1
ATOM 2887 O O . ASN A 1 408 ? 55.490 55.889 19.775 1.00 15.09 388 ASN A O 1
ATOM 2892 N N . GLU A 1 409 ? 57.462 54.954 20.392 1.00 15.25 389 GLU A N 1
ATOM 2893 C CA . GLU A 1 409 ? 57.908 54.855 18.993 1.00 16.79 389 GLU A CA 1
ATOM 2894 C C . GLU A 1 409 ? 56.915 54.081 18.136 1.00 18.35 389 GLU A C 1
ATOM 2895 O O . GLU A 1 409 ? 56.523 54.539 17.048 1.00 17.35 389 GLU A O 1
ATOM 2901 N N . PHE A 1 410 ? 56.504 52.919 18.637 1.00 19.93 390 PHE A N 1
ATOM 2902 C CA . PHE A 1 410 ? 55.576 52.088 17.879 1.00 23.31 390 PHE A CA 1
ATOM 2903 C C . PHE A 1 410 ? 54.169 52.166 18.446 1.00 27.03 390 PHE A C 1
ATOM 2904 O O . PHE A 1 410 ? 53.967 51.992 19.649 1.00 28.12 390 PHE A O 1
ATOM 2912 N N . VAL A 1 411 ? 53.233 52.422 17.525 1.00 31.34 391 VAL A N 1
ATOM 2913 C CA . VAL A 1 411 ? 51.793 52.730 17.712 1.00 34.38 391 VAL A CA 1
ATOM 2914 C C . VAL A 1 411 ? 51.510 54.201 17.993 1.00 35.44 391 VAL A C 1
ATOM 2915 O O . VAL A 1 411 ? 51.445 55.005 17.044 1.00 36.80 391 VAL A O 1
ATOM 2919 N N . VAL B 1 37 ? 102.966 87.251 17.998 1.00 41.38 17 VAL B N 1
ATOM 2920 C CA . VAL B 1 37 ? 104.008 86.612 17.134 1.00 40.61 17 VAL B CA 1
ATOM 2921 C C . VAL B 1 37 ? 104.140 85.092 17.383 1.00 39.85 17 VAL B C 1
ATOM 2922 O O . VAL B 1 37 ? 103.884 84.587 18.494 1.00 40.38 17 VAL B O 1
ATOM 2926 N N . LEU B 1 38 ? 104.520 84.376 16.328 1.00 38.06 18 LEU B N 1
ATOM 2927 C CA . LEU B 1 38 ? 104.902 82.969 16.423 1.00 36.06 18 LEU B CA 1
ATOM 2928 C C . LEU B 1 38 ? 106.339 82.872 15.925 1.00 35.28 18 LEU B C 1
ATOM 2929 O O . LEU B 1 38 ? 106.686 83.500 14.920 1.00 35.14 18 LEU B O 1
ATOM 2934 N N . SER B 1 39 ? 107.169 82.106 16.630 1.00 33.97 19 SER B N 1
ATOM 2935 C CA . SER B 1 39 ? 108.544 81.866 16.194 1.00 33.28 19 SER B CA 1
ATOM 2936 C C . SER B 1 39 ? 108.548 80.976 14.943 1.00 32.73 19 SER B C 1
ATOM 2937 O O . SER B 1 39 ? 107.548 80.334 14.632 1.00 32.33 19 SER B O 1
ATOM 2940 N N . ALA B 1 40 ? 109.661 80.973 14.216 1.00 32.21 20 ALA B N 1
ATOM 2941 C CA . ALA B 1 40 ? 109.843 80.112 13.046 1.00 31.43 20 ALA B CA 1
ATOM 2942 C C . ALA B 1 40 ? 109.657 78.642 13.406 1.00 30.88 20 ALA B C 1
ATOM 2943 O O . ALA B 1 40 ? 109.110 77.872 12.614 1.00 30.61 20 ALA B O 1
ATOM 2945 N N . GLU B 1 41 ? 110.123 78.253 14.592 1.00 30.31 21 GLU B N 1
ATOM 2946 C CA . GLU B 1 41 ? 109.950 76.872 15.050 1.00 30.27 21 GLU B CA 1
ATOM 2947 C C . GLU B 1 41 ? 108.512 76.541 15.462 1.00 29.17 21 GLU B C 1
ATOM 2948 O O . GLU B 1 41 ? 108.061 75.397 15.297 1.00 28.65 21 GLU B O 1
ATOM 2954 N N . GLU B 1 42 ? 107.811 77.526 16.022 1.00 27.63 22 GLU B N 1
ATOM 2955 C CA . GLU B 1 42 ? 106.382 77.358 16.328 1.00 27.23 22 GLU B CA 1
ATOM 2956 C C . GLU B 1 42 ? 105.591 77.116 15.047 1.00 26.23 22 GLU B C 1
ATOM 2957 O O . GLU B 1 42 ? 104.799 76.169 14.964 1.00 25.32 22 GLU B O 1
ATOM 2963 N N . ILE B 1 43 ? 105.836 77.952 14.043 1.00 25.56 23 ILE B N 1
ATOM 2964 C CA . ILE B 1 43 ? 105.223 77.789 12.732 1.00 25.27 23 ILE B CA 1
ATOM 2965 C C . ILE B 1 43 ? 105.501 76.390 12.156 1.00 25.62 23 ILE B C 1
ATOM 2966 O O . ILE B 1 43 ? 104.581 75.685 11.724 1.00 24.62 23 ILE B O 1
ATOM 2971 N N . HIS B 1 44 ? 106.761 75.971 12.187 1.00 25.93 24 HIS B N 1
ATOM 2972 C CA . HIS B 1 44 ? 107.100 74.652 11.667 1.00 25.87 24 HIS B CA 1
ATOM 2973 C C . HIS B 1 44 ? 106.363 73.528 12.401 1.00 25.57 24 HIS B C 1
ATOM 2974 O O . HIS B 1 44 ? 105.880 72.569 11.773 1.00 25.54 24 HIS B O 1
ATOM 2981 N N . LEU B 1 45 ? 106.311 73.629 13.725 1.00 24.69 25 LEU B N 1
ATOM 2982 C CA . LEU B 1 45 ? 105.644 72.637 14.542 1.00 24.34 25 LEU B CA 1
ATOM 2983 C C . LEU B 1 45 ? 104.129 72.582 14.250 1.00 23.39 25 LEU B C 1
ATOM 2984 O O . LEU B 1 45 ? 103.563 71.489 14.112 1.00 22.90 25 LEU B O 1
ATOM 2989 N N . ILE B 1 46 ? 103.494 73.752 14.168 1.00 21.73 26 ILE B N 1
ATOM 2990 C CA . ILE B 1 46 ? 102.059 73.838 13.861 1.00 20.81 26 ILE B CA 1
ATOM 2991 C C . ILE B 1 46 ? 101.776 73.178 12.495 1.00 20.21 26 ILE B C 1
ATOM 2992 O O . ILE B 1 46 ? 100.901 72.323 12.387 1.00 18.94 26 ILE B O 1
ATOM 2997 N N . GLU B 1 47 ? 102.531 73.562 11.465 1.00 20.35 27 GLU B N 1
ATOM 2998 C CA . GLU B 1 47 ? 102.306 73.032 10.117 1.00 20.91 27 GLU B CA 1
ATOM 2999 C C . GLU B 1 47 ? 102.545 71.522 10.052 1.00 20.63 27 GLU B C 1
ATOM 3000 O O . GLU B 1 47 ? 101.755 70.787 9.439 1.00 20.55 27 GLU B O 1
ATOM 3006 N N . ALA B 1 48 ? 103.596 71.057 10.726 1.00 20.74 28 ALA B N 1
ATOM 3007 C CA . ALA B 1 48 ? 103.901 69.623 10.771 1.00 20.87 28 ALA B CA 1
ATOM 3008 C C . ALA B 1 48 ? 102.742 68.858 11.434 1.00 20.38 28 ALA B C 1
ATOM 3009 O O . ALA B 1 48 ? 102.348 67.773 10.973 1.00 19.92 28 ALA B O 1
ATOM 3011 N N . SER B 1 49 ? 102.202 69.423 12.518 1.00 20.41 29 SER B N 1
ATOM 3012 C CA . SER B 1 49 ? 101.106 68.780 13.237 1.00 20.20 29 SER B CA 1
ATOM 3013 C C . SER B 1 49 ? 99.863 68.664 12.371 1.00 19.82 29 SER B C 1
ATOM 3014 O O . SER B 1 49 ? 99.203 67.639 12.358 1.00 20.46 29 SER B O 1
ATOM 3017 N N . VAL B 1 50 ? 99.547 69.735 11.649 1.00 19.48 30 VAL B N 1
ATOM 3018 C CA . VAL B 1 50 ? 98.424 69.699 10.730 1.00 19.70 30 VAL B CA 1
ATOM 3019 C C . VAL B 1 50 ? 98.676 68.694 9.591 1.00 20.02 30 VAL B C 1
ATOM 3020 O O . VAL B 1 50 ? 97.747 67.981 9.188 1.00 19.21 30 VAL B O 1
ATOM 3024 N N . GLU B 1 51 ? 99.914 68.656 9.082 1.00 20.22 31 GLU B N 1
ATOM 3025 C CA . GLU B 1 51 ? 100.288 67.716 8.014 1.00 21.11 31 GLU B CA 1
ATOM 3026 C C . GLU B 1 51 ? 99.970 66.293 8.463 1.00 21.10 31 GLU B C 1
ATOM 3027 O O . GLU B 1 51 ? 99.390 65.510 7.699 1.00 20.88 31 GLU B O 1
ATOM 3033 N N . GLN B 1 52 ? 100.313 65.981 9.714 1.00 20.97 32 GLN B N 1
ATOM 3034 C CA . GLN B 1 52 ? 100.161 64.617 10.218 1.00 21.58 32 GLN B CA 1
ATOM 3035 C C . GLN B 1 52 ? 98.743 64.278 10.701 1.00 22.02 32 GLN B C 1
ATOM 3036 O O . GLN B 1 52 ? 98.224 63.190 10.384 1.00 22.26 32 GLN B O 1
ATOM 3042 N N . PHE B 1 53 ? 98.140 65.184 11.476 1.00 21.70 33 PHE B N 1
ATOM 3043 C CA . PHE B 1 53 ? 96.886 64.899 12.186 1.00 22.18 33 PHE B CA 1
ATOM 3044 C C . PHE B 1 53 ? 95.651 65.594 11.613 1.00 23.44 33 PHE B C 1
ATOM 3045 O O . PHE B 1 53 ? 94.517 65.260 12.003 1.00 24.13 33 PHE B O 1
ATOM 3053 N N . GLY B 1 54 ? 95.869 66.554 10.708 1.00 23.10 34 GLY B N 1
ATOM 3054 C CA . GLY B 1 54 ? 94.777 67.355 10.148 1.00 22.30 34 GLY B CA 1
ATOM 3055 C C . GLY B 1 54 ? 94.381 68.490 11.084 1.00 22.47 34 GLY B C 1
ATOM 3056 O O . GLY B 1 54 ? 95.196 68.993 11.847 1.00 23.36 34 GLY B O 1
ATOM 3057 N N . ALA B 1 55 ? 93.131 68.918 10.994 1.00 21.64 35 ALA B N 1
ATOM 3058 C CA . ALA B 1 55 ? 92.646 70.074 11.772 1.00 20.27 35 ALA B CA 1
ATOM 3059 C C . ALA B 1 55 ? 91.153 69.868 12.072 1.00 20.67 35 ALA B C 1
ATOM 3060 O O . ALA B 1 55 ? 90.473 69.139 11.313 1.00 21.26 35 ALA B O 1
ATOM 3062 N N . PRO B 1 56 ? 90.635 70.485 13.147 1.00 19.73 36 PRO B N 1
ATOM 3063 C CA . PRO B 1 56 ? 91.326 71.340 14.125 1.00 19.40 36 PRO B CA 1
ATOM 3064 C C . PRO B 1 56 ? 92.098 70.540 15.191 1.00 19.25 36 PRO B C 1
ATOM 3065 O O . PRO B 1 56 ? 91.763 69.358 15.470 1.00 18.94 36 PRO B O 1
ATOM 3069 N N . LEU B 1 57 ? 93.097 71.191 15.791 1.00 19.21 37 LEU B N 1
ATOM 3070 C CA . LEU B 1 57 ? 93.968 70.578 16.795 1.00 19.07 37 LEU B CA 1
ATOM 3071 C C . LEU B 1 57 ? 94.098 71.499 17.991 1.00 19.36 37 LEU B C 1
ATOM 3072 O O . LEU B 1 57 ? 93.934 72.727 17.880 1.00 20.36 37 LEU B O 1
ATOM 3077 N N . LEU B 1 58 ? 94.412 70.883 19.127 1.00 18.94 38 LEU B N 1
ATOM 3078 C CA . LEU B 1 58 ? 94.843 71.600 20.314 1.00 19.65 38 LEU B CA 1
ATOM 3079 C C . LEU B 1 58 ? 96.228 71.036 20.638 1.00 19.80 38 LEU B C 1
ATOM 3080 O O . LEU B 1 58 ? 96.390 69.829 20.851 1.00 20.33 38 LEU B O 1
ATOM 3085 N N . LEU B 1 59 ? 97.245 71.897 20.563 1.00 19.95 39 LEU B N 1
ATOM 3086 C CA . LEU B 1 59 ? 98.609 71.469 20.840 1.00 20.36 39 LEU B CA 1
ATOM 3087 C C . LEU B 1 59 ? 98.925 71.726 22.304 1.00 20.14 39 LEU B C 1
ATOM 3088 O O . LEU B 1 59 ? 98.932 72.889 22.760 1.00 21.14 39 LEU B O 1
ATOM 3093 N N . LEU B 1 60 ? 99.116 70.639 23.043 1.00 20.92 40 LEU B N 1
ATOM 3094 C CA . LEU B 1 60 ? 99.349 70.720 24.483 1.00 22.42 40 LEU B CA 1
ATOM 3095 C C . LEU B 1 60 ? 100.859 70.535 24.755 1.00 22.14 40 LEU B C 1
ATOM 3096 O O . LEU B 1 60 ? 101.431 69.469 24.472 1.00 22.01 40 LEU B O 1
ATOM 3101 N N . ASP B 1 61 ? 101.498 71.596 25.241 1.00 21.71 41 ASP B N 1
ATOM 3102 C CA . ASP B 1 61 ? 102.921 71.570 25.554 1.00 21.21 41 ASP B CA 1
ATOM 3103 C C . ASP B 1 61 ? 103.130 71.227 27.029 1.00 20.91 41 ASP B C 1
ATOM 3104 O O . ASP B 1 61 ? 102.974 72.090 27.921 1.00 20.25 41 ASP B O 1
ATOM 3109 N N . CYS B 1 62 ? 103.468 69.963 27.291 1.00 21.06 42 CYS B N 1
ATOM 3110 C CA . CYS B 1 62 ? 103.741 69.528 28.669 1.00 21.49 42 CYS B CA 1
ATOM 3111 C C . CYS B 1 62 ? 104.825 70.329 29.403 1.00 21.85 42 CYS B C 1
ATOM 3112 O O . CYS B 1 62 ? 104.752 70.454 30.633 1.00 21.90 42 CYS B O 1
ATOM 3115 N N . ASP B 1 63 ? 105.797 70.887 28.666 1.00 21.66 43 ASP B N 1
ATOM 3116 C CA . ASP B 1 63 ? 106.841 71.737 29.266 1.00 22.13 43 ASP B CA 1
ATOM 3117 C C . ASP B 1 63 ? 106.237 72.988 29.920 1.00 21.42 43 ASP B C 1
ATOM 3118 O O . ASP B 1 63 ? 106.717 73.458 30.952 1.00 21.85 43 ASP B O 1
ATOM 3123 N N . VAL B 1 64 ? 105.209 73.548 29.284 1.00 21.27 44 VAL B N 1
ATOM 3124 C CA . VAL B 1 64 ? 104.507 74.717 29.808 1.00 21.14 44 VAL B CA 1
ATOM 3125 C C . VAL B 1 64 ? 103.709 74.377 31.066 1.00 20.38 44 VAL B C 1
ATOM 3126 O O . VAL B 1 64 ? 103.716 75.162 32.024 1.00 20.27 44 VAL B O 1
ATOM 3130 N N . ILE B 1 65 ? 103.067 73.203 31.082 1.00 20.14 45 ILE B N 1
ATOM 3131 C CA . ILE B 1 65 ? 102.457 72.656 32.299 1.00 19.17 45 ILE B CA 1
ATOM 3132 C C . ILE B 1 65 ? 103.487 72.649 33.441 1.00 19.49 45 ILE B C 1
ATOM 3133 O O . ILE B 1 65 ? 103.224 73.178 34.529 1.00 18.96 45 ILE B O 1
ATOM 3138 N N . ARG B 1 66 ? 104.657 72.061 33.173 1.00 20.09 46 ARG B N 1
ATOM 3139 C CA . ARG B 1 66 ? 105.750 72.021 34.172 1.00 20.40 46 ARG B CA 1
ATOM 3140 C C . ARG B 1 66 ? 106.167 73.428 34.582 1.00 20.85 46 ARG B C 1
ATOM 3141 O O . ARG B 1 66 ? 106.297 73.727 35.757 1.00 20.66 46 ARG B O 1
ATOM 3149 N N . GLN B 1 67 ? 106.343 74.293 33.595 1.00 21.08 47 GLN B N 1
ATOM 3150 C CA . GLN B 1 67 ? 106.817 75.660 33.840 1.00 21.70 47 GLN B CA 1
ATOM 3151 C C . GLN B 1 67 ? 105.859 76.423 34.742 1.00 20.60 47 GLN B C 1
ATOM 3152 O O . GLN B 1 67 ? 106.306 77.065 35.717 1.00 20.12 47 GLN B O 1
ATOM 3158 N N . GLN B 1 68 ? 104.561 76.366 34.402 1.00 20.43 48 GLN B N 1
ATOM 3159 C CA . GLN B 1 68 ? 103.522 77.060 35.175 1.00 19.94 48 GLN B CA 1
ATOM 3160 C C . GLN B 1 68 ? 103.456 76.542 36.612 1.00 19.52 48 GLN B C 1
ATOM 3161 O O . GLN B 1 68 ? 103.410 77.331 37.570 1.00 18.63 48 GLN B O 1
ATOM 3167 N N . TYR B 1 69 ? 103.506 75.223 36.763 1.00 18.57 49 TYR B N 1
ATOM 3168 C CA . TYR B 1 69 ? 103.480 74.628 38.093 1.00 18.64 49 TYR B CA 1
ATOM 3169 C C . TYR B 1 69 ? 104.668 75.125 38.936 1.00 19.40 49 TYR B C 1
ATOM 3170 O O . TYR B 1 69 ? 104.488 75.580 40.079 1.00 19.31 49 TYR B O 1
ATOM 3179 N N . ARG B 1 70 ? 105.871 75.027 38.367 1.00 18.77 50 ARG B N 1
ATOM 3180 C CA . ARG B 1 70 ? 107.092 75.470 39.042 1.00 19.07 50 ARG B CA 1
ATOM 3181 C C . ARG B 1 70 ? 107.036 76.972 39.374 1.00 19.22 50 ARG B C 1
ATOM 3182 O O . ARG B 1 70 ? 107.446 77.383 40.464 1.00 19.85 50 ARG B O 1
ATOM 3190 N N . ALA B 1 71 ? 106.508 77.771 38.447 1.00 19.22 51 ALA B N 1
ATOM 3191 C CA . ALA B 1 71 ? 106.439 79.225 38.672 1.00 19.57 51 ALA B CA 1
ATOM 3192 C C . ALA B 1 71 ? 105.490 79.553 39.819 1.00 19.18 51 ALA B C 1
ATOM 3193 O O . ALA B 1 71 ? 105.811 80.394 40.644 1.00 19.23 51 ALA B O 1
ATOM 3195 N N . LEU B 1 72 ? 104.351 78.859 39.897 1.00 18.90 52 LEU B N 1
ATOM 3196 C CA . LEU B 1 72 ? 103.389 79.098 40.986 1.00 19.09 52 LEU B CA 1
ATOM 3197 C C . LEU B 1 72 ? 103.951 78.612 42.334 1.00 19.02 52 LEU B C 1
ATOM 3198 O O . LEU B 1 72 ? 103.792 79.289 43.361 1.00 18.05 52 LEU B O 1
ATOM 3203 N N . LYS B 1 73 ? 104.598 77.446 42.323 1.00 19.00 53 LYS B N 1
ATOM 3204 C CA . LYS B 1 73 ? 105.261 76.915 43.532 1.00 19.72 53 LYS B CA 1
ATOM 3205 C C . LYS B 1 73 ? 106.272 77.900 44.098 1.00 19.07 53 LYS B C 1
ATOM 3206 O O . LYS B 1 73 ? 106.349 78.108 45.324 1.00 19.54 53 LYS B O 1
ATOM 3212 N N . ASN B 1 74 ? 107.069 78.492 43.217 1.00 18.44 54 ASN B N 1
ATOM 3213 C CA . ASN B 1 74 ? 108.063 79.473 43.651 1.00 19.30 54 ASN B CA 1
ATOM 3214 C C . ASN B 1 74 ? 107.424 80.748 44.183 1.00 18.75 54 ASN B C 1
ATOM 3215 O O . ASN B 1 74 ? 107.929 81.345 45.156 1.00 18.89 54 ASN B O 1
ATOM 3220 N N . ALA B 1 75 ? 106.324 81.151 43.544 1.00 18.83 55 ALA B N 1
ATOM 3221 C CA . ALA B 1 75 ? 105.619 82.404 43.899 1.00 19.04 55 ALA B CA 1
ATOM 3222 C C . ALA B 1 75 ? 104.878 82.296 45.243 1.00 19.12 55 ALA B C 1
ATOM 3223 O O . ALA B 1 75 ? 104.698 83.291 45.947 1.00 18.90 55 ALA B O 1
ATOM 3225 N N . LEU B 1 76 ? 104.456 81.070 45.575 1.00 19.07 56 LEU B N 1
ATOM 3226 C CA . LEU B 1 76 ? 103.684 80.754 46.785 1.00 19.82 56 LEU B CA 1
ATOM 3227 C C . LEU B 1 76 ? 104.391 79.672 47.611 1.00 20.48 56 LEU B C 1
ATOM 3228 O O . LEU B 1 76 ? 103.934 78.516 47.700 1.00 20.62 56 LEU B O 1
ATOM 3233 N N . PRO B 1 77 ? 105.510 80.042 48.231 1.00 20.96 57 PRO B N 1
ATOM 3234 C CA . PRO B 1 77 ? 106.302 79.084 49.025 1.00 21.63 57 PRO B CA 1
ATOM 3235 C C . PRO B 1 77 ? 105.461 78.448 50.143 1.00 22.06 57 PRO B C 1
ATOM 3236 O O . PRO B 1 77 ? 104.590 79.104 50.705 1.00 22.33 57 PRO B O 1
ATOM 3240 N N . ASN B 1 78 ? 105.713 77.179 50.449 1.00 22.69 58 ASN B N 1
ATOM 3241 C CA . ASN B 1 78 ? 104.996 76.468 51.523 1.00 23.93 58 ASN B CA 1
ATOM 3242 C C . ASN B 1 78 ? 103.484 76.254 51.344 1.00 24.12 58 ASN B C 1
ATOM 3243 O O . ASN B 1 78 ? 102.797 75.798 52.268 1.00 25.59 58 ASN B O 1
ATOM 3248 N N . VAL B 1 79 ? 102.983 76.515 50.144 1.00 21.67 59 VAL B N 1
ATOM 3249 C CA . VAL B 1 79 ? 101.583 76.248 49.858 1.00 20.00 59 VAL B CA 1
ATOM 3250 C C . VAL B 1 79 ? 101.513 75.003 48.995 1.00 19.31 59 VAL B C 1
ATOM 3251 O O . VAL B 1 79 ? 102.152 74.935 47.950 1.00 20.27 59 VAL B O 1
ATOM 3255 N N . THR B 1 80 ? 100.727 74.031 49.433 1.00 17.85 60 THR B N 1
ATOM 3256 C CA . THR B 1 80 ? 100.519 72.817 48.643 1.00 17.66 60 THR B CA 1
ATOM 3257 C C . THR B 1 80 ? 99.529 73.089 47.511 1.00 18.43 60 THR B C 1
ATOM 3258 O O . THR B 1 80 ? 98.403 73.546 47.744 1.00 17.92 60 THR B O 1
ATOM 3262 N N . LEU B 1 81 ? 99.967 72.823 46.287 1.00 18.55 61 LEU B N 1
ATOM 3263 C CA . LEU B 1 81 ? 99.162 73.150 45.101 1.00 18.76 61 LEU B CA 1
ATOM 3264 C C . LEU B 1 81 ? 98.372 71.929 44.607 1.00 18.99 61 LEU B C 1
ATOM 3265 O O . LEU B 1 81 ? 98.956 70.936 44.135 1.00 19.31 61 LEU B O 1
ATOM 3270 N N . HIS B 1 82 ? 97.046 72.040 44.707 1.00 18.40 62 HIS B N 1
ATOM 3271 C CA . HIS B 1 82 ? 96.106 71.022 44.211 1.00 18.43 62 HIS B CA 1
ATOM 3272 C C . HIS B 1 82 ? 95.552 71.435 42.847 1.00 18.30 62 HIS B C 1
ATOM 3273 O O . HIS B 1 82 ? 94.671 72.287 42.775 1.00 17.11 62 HIS B O 1
ATOM 3280 N N . TYR B 1 83 ? 96.055 70.822 41.770 1.00 18.19 63 TYR B N 1
ATOM 3281 C CA . TYR B 1 83 ? 95.600 71.198 40.445 1.00 18.29 63 TYR B CA 1
ATOM 3282 C C . TYR B 1 83 ? 94.106 70.884 40.297 1.00 18.68 63 TYR B C 1
ATOM 3283 O O . TYR B 1 83 ? 93.686 69.733 40.467 1.00 17.91 63 TYR B O 1
ATOM 3292 N N . ALA B 1 84 ? 93.312 71.904 39.959 1.00 18.31 64 ALA B N 1
ATOM 3293 C CA . ALA B 1 84 ? 91.903 71.682 39.649 1.00 18.65 64 ALA B CA 1
ATOM 3294 C C . ALA B 1 84 ? 91.801 71.064 38.260 1.00 18.12 64 ALA B C 1
ATOM 3295 O O . ALA B 1 84 ? 92.209 71.693 37.261 1.00 19.11 64 ALA B O 1
ATOM 3297 N N . LEU B 1 85 ? 91.257 69.848 38.187 1.00 17.55 65 LEU B N 1
ATOM 3298 C CA . LEU B 1 85 ? 91.076 69.178 36.881 1.00 17.77 65 LEU B CA 1
ATOM 3299 C C . LEU B 1 85 ? 90.107 69.896 35.949 1.00 18.48 65 LEU B C 1
ATOM 3300 O O . LEU B 1 85 ? 90.278 69.809 34.730 1.00 18.41 65 LEU B O 1
ATOM 3305 N N . LYS B 1 86 ? 89.090 70.536 36.527 1.00 18.56 66 LYS B N 1
ATOM 3306 C CA . LYS B 1 86 ? 87.957 71.166 35.779 1.00 19.95 66 LYS B CA 1
ATOM 3307 C C . LYS B 1 86 ? 88.336 71.872 34.471 1.00 19.45 66 LYS B C 1
ATOM 3308 O O . LYS B 1 86 ? 87.714 71.603 33.428 1.00 19.10 66 LYS B O 1
ATOM 3314 N N . PRO B 1 87 ? 89.300 72.827 34.525 1.00 18.71 67 PRO B N 1
ATOM 3315 C CA . PRO B 1 87 ? 89.601 73.568 33.295 1.00 18.59 67 PRO B CA 1
ATOM 3316 C C . PRO B 1 87 ? 90.185 72.750 32.174 1.00 18.61 67 PRO B C 1
ATOM 3317 O O . PRO B 1 87 ? 90.076 73.174 31.011 1.00 18.32 67 PRO B O 1
ATOM 3321 N N . LEU B 1 88 ? 90.879 71.659 32.522 1.00 18.28 68 LEU B N 1
ATOM 3322 C CA . LEU B 1 88 ? 91.539 70.793 31.498 1.00 19.73 68 LEU B CA 1
ATOM 3323 C C . LEU B 1 88 ? 91.834 69.427 32.125 1.00 19.50 68 LEU B C 1
ATOM 3324 O O . LEU B 1 88 ? 92.915 69.204 32.693 1.00 20.43 68 LEU B O 1
ATOM 3329 N N . PRO B 1 89 ? 90.815 68.538 32.125 1.00 19.72 69 PRO B N 1
ATOM 3330 C CA . PRO B 1 89 ? 90.952 67.234 32.793 1.00 20.25 69 PRO B CA 1
ATOM 3331 C C . PRO B 1 89 ? 91.590 66.211 31.863 1.00 20.42 69 PRO B C 1
ATOM 3332 O O . PRO B 1 89 ? 90.976 65.177 31.559 1.00 22.26 69 PRO B O 1
ATOM 3336 N N . HIS B 1 90 ? 92.807 66.496 31.405 1.00 21.02 70 HIS B N 1
ATOM 3337 C CA . HIS B 1 90 ? 93.469 65.649 30.400 1.00 21.02 70 HIS B CA 1
ATOM 3338 C C . HIS B 1 90 ? 94.450 64.711 31.084 1.00 20.65 70 HIS B C 1
ATOM 3339 O O . HIS B 1 90 ? 95.225 65.149 31.933 1.00 19.22 70 HIS B O 1
ATOM 3346 N N . PRO B 1 91 ? 94.41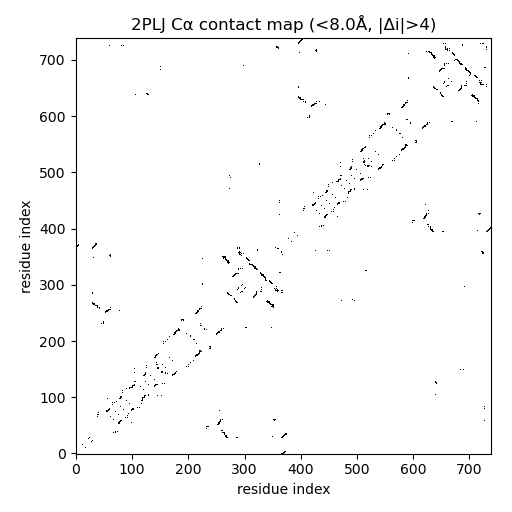3 63.415 30.726 1.00 20.92 71 PRO B N 1
ATOM 3347 C CA . PRO B 1 91 ? 95.312 62.438 31.360 1.00 21.02 71 PRO B CA 1
ATOM 3348 C C . PRO B 1 91 ? 96.791 62.850 31.347 1.00 20.82 71 PRO B C 1
ATOM 3349 O O . PRO B 1 91 ? 97.499 62.623 32.334 1.00 20.56 71 PRO B O 1
ATOM 3353 N N . VAL B 1 92 ? 97.259 63.433 30.245 1.00 20.82 72 VAL B N 1
ATOM 3354 C CA . VAL B 1 92 ? 98.686 63.784 30.152 1.00 21.75 72 VAL B CA 1
ATOM 3355 C C . VAL B 1 92 ? 99.039 64.935 31.098 1.00 20.86 72 VAL B C 1
ATOM 3356 O O . VAL B 1 92 ? 100.143 64.965 31.645 1.00 20.89 72 VAL B O 1
ATOM 3360 N N . VAL B 1 93 ? 98.094 65.861 31.304 1.00 20.12 73 VAL B N 1
ATOM 3361 C CA . VAL B 1 93 ? 98.317 66.945 32.268 1.00 19.93 73 VAL B CA 1
ATOM 3362 C C . VAL B 1 93 ? 98.439 66.341 33.685 1.00 20.60 73 VAL B C 1
ATOM 3363 O O . VAL B 1 93 ? 99.301 66.754 34.483 1.00 19.94 73 VAL B O 1
ATOM 3367 N N . VAL B 1 94 ? 97.574 65.376 33.993 1.00 20.04 74 VAL B N 1
ATOM 3368 C CA . VAL B 1 94 ? 97.589 64.719 35.315 1.00 20.93 74 VAL B CA 1
ATOM 3369 C C . VAL B 1 94 ? 98.931 64.004 35.549 1.00 21.16 74 VAL B C 1
ATOM 3370 O O . VAL B 1 94 ? 99.558 64.157 36.609 1.00 20.27 74 VAL B O 1
ATOM 3374 N N . ARG B 1 95 ? 99.382 63.258 34.544 1.00 20.45 75 ARG B N 1
ATOM 3375 C CA . ARG B 1 95 ? 100.645 62.515 34.649 1.00 21.50 75 ARG B CA 1
ATOM 3376 C C . ARG B 1 95 ? 101.837 63.438 34.810 1.00 21.15 75 ARG B C 1
ATOM 3377 O O . ARG B 1 95 ? 102.695 63.191 35.657 1.00 20.64 75 ARG B O 1
ATOM 3385 N N . THR B 1 96 ? 101.859 64.500 33.991 1.00 20.65 76 THR B N 1
ATOM 3386 C CA . THR B 1 96 ? 102.918 65.509 34.021 1.00 20.68 76 THR B CA 1
ATOM 3387 C C . THR B 1 96 ? 103.023 66.142 35.419 1.00 20.14 76 THR B C 1
ATOM 3388 O O . THR B 1 96 ? 104.103 66.211 36.001 1.00 19.89 76 THR B O 1
ATOM 3392 N N . LEU B 1 97 ? 101.878 66.541 35.962 1.00 19.14 77 LEU B N 1
ATOM 3393 C CA . LEU B 1 97 ? 101.808 67.180 37.276 1.00 18.81 77 LEU B CA 1
ATOM 3394 C C . LEU B 1 97 ? 102.129 66.218 38.423 1.00 19.10 77 LEU B C 1
ATOM 3395 O O . LEU B 1 97 ? 102.850 66.580 39.359 1.00 19.13 77 LEU B O 1
ATOM 3400 N N . LEU B 1 98 ? 101.607 64.991 38.336 1.00 19.35 78 LEU B N 1
ATOM 3401 C CA . LEU B 1 98 ? 101.967 63.947 39.301 1.00 19.45 78 LEU B CA 1
ATOM 3402 C C . LEU B 1 98 ? 103.482 63.836 39.413 1.00 20.19 78 LEU B C 1
ATOM 3403 O O . LEU B 1 98 ? 104.028 63.810 40.520 1.00 20.35 78 LEU B O 1
ATOM 3408 N N . ALA B 1 99 ? 104.160 63.783 38.264 1.00 20.50 79 ALA B N 1
ATOM 3409 C CA . ALA B 1 99 ? 105.623 63.624 38.241 1.00 21.81 79 ALA B CA 1
ATOM 3410 C C . ALA B 1 99 ? 106.348 64.841 38.852 1.00 21.78 79 ALA B C 1
ATOM 3411 O O . ALA B 1 99 ? 107.452 64.711 39.394 1.00 22.03 79 ALA B O 1
ATOM 3413 N N . GLU B 1 100 ? 105.696 66.004 38.775 1.00 22.18 80 GLU B N 1
ATOM 3414 C CA . GLU B 1 100 ? 106.206 67.267 39.265 1.00 22.96 80 GLU B CA 1
ATOM 3415 C C . GLU B 1 100 ? 106.092 67.374 40.809 1.00 22.60 80 GLU B C 1
ATOM 3416 O O . GLU B 1 100 ? 106.710 68.253 41.435 1.00 22.48 80 GLU B O 1
ATOM 3422 N N . GLY B 1 101 ? 105.287 66.496 41.404 1.00 21.26 81 GLY B N 1
ATOM 3423 C CA . GLY B 1 101 ? 105.003 66.538 42.843 1.00 20.86 81 GLY B CA 1
ATOM 3424 C C . GLY B 1 101 ? 103.701 67.224 43.227 1.00 20.48 81 GLY B C 1
ATOM 3425 O O . GLY B 1 101 ? 103.459 67.466 44.420 1.00 20.10 81 GLY B O 1
ATOM 3426 N N . ALA B 1 102 ? 102.860 67.521 42.229 1.00 19.74 82 ALA B N 1
ATOM 3427 C CA . ALA B 1 102 ? 101.583 68.223 42.442 1.00 19.20 82 ALA B CA 1
ATOM 3428 C C . ALA B 1 102 ? 100.569 67.368 43.192 1.00 18.96 82 ALA B C 1
ATOM 3429 O O . ALA B 1 102 ? 100.633 66.128 43.154 1.00 19.11 82 ALA B O 1
ATOM 3431 N N . SER B 1 103 ? 99.621 68.054 43.834 1.00 19.08 83 SER B N 1
ATOM 3432 C CA . SER B 1 103 ? 98.422 67.429 44.373 1.00 18.48 83 SER B CA 1
ATOM 3433 C C . SER B 1 103 ? 97.244 67.763 43.449 1.00 18.97 83 SER B C 1
ATOM 3434 O O . SER B 1 103 ? 97.433 68.424 42.431 1.00 18.96 83 SER B O 1
ATOM 3437 N N . PHE B 1 104 ? 96.046 67.295 43.788 1.00 18.73 84 PHE B N 1
ATOM 3438 C CA . PHE B 1 104 ? 94.906 67.444 42.870 1.00 19.57 84 PHE B CA 1
ATOM 3439 C C . PHE B 1 104 ? 93.625 67.844 43.564 1.00 18.51 84 PHE B C 1
ATOM 3440 O O . PHE B 1 104 ? 93.384 67.490 44.726 1.00 17.90 84 PHE B O 1
ATOM 3448 N N . ASP B 1 105 ? 92.825 68.616 42.846 1.00 18.86 85 ASP B N 1
ATOM 3449 C CA . ASP B 1 105 ? 91.569 69.104 43.342 1.00 19.52 85 ASP B CA 1
ATOM 3450 C C . ASP B 1 105 ? 90.462 68.485 42.461 1.00 20.87 85 ASP B C 1
ATOM 3451 O O . ASP B 1 105 ? 90.420 68.756 41.256 1.00 19.63 85 ASP B O 1
ATOM 3456 N N . LEU B 1 106 ? 89.626 67.631 43.070 1.00 21.19 86 LEU B N 1
ATOM 3457 C CA . LEU B 1 106 ? 88.580 66.861 42.369 1.00 21.87 86 LEU B CA 1
ATOM 3458 C C . LEU B 1 106 ? 87.184 67.440 42.632 1.00 22.20 86 LEU B C 1
ATOM 3459 O O . LEU B 1 106 ? 86.900 67.945 43.727 1.00 24.66 86 LEU B O 1
ATOM 3464 N N . ALA B 1 107 ? 86.306 67.380 41.644 1.00 22.28 87 ALA B N 1
ATOM 3465 C CA . ALA B 1 107 ? 84.964 67.918 41.833 1.00 22.79 87 ALA B CA 1
ATOM 3466 C C . ALA B 1 107 ? 83.869 66.888 41.627 1.00 22.68 87 ALA B C 1
ATOM 3467 O O . ALA B 1 107 ? 82.711 67.135 42.004 1.00 22.58 87 ALA B O 1
ATOM 3469 N N . THR B 1 108 ? 84.209 65.791 40.945 1.00 21.67 88 THR B N 1
ATOM 3470 C CA . THR B 1 108 ? 83.203 64.806 40.553 1.00 21.22 88 THR B CA 1
ATOM 3471 C C . THR B 1 108 ? 83.772 63.401 40.509 1.00 20.87 88 THR B C 1
ATOM 3472 O O . THR B 1 108 ? 85.003 63.210 40.453 1.00 20.58 88 THR B O 1
ATOM 3476 N N . THR B 1 109 ? 82.865 62.425 40.512 1.00 20.39 89 THR B N 1
ATOM 3477 C CA . THR B 1 109 ? 83.237 61.014 40.328 1.00 20.51 89 THR B CA 1
ATOM 3478 C C . THR B 1 109 ? 84.063 60.812 39.055 1.00 20.45 89 THR B C 1
ATOM 3479 O O . THR B 1 109 ? 85.032 60.049 39.066 1.00 20.50 89 THR B O 1
ATOM 3483 N N . GLY B 1 110 ? 83.709 61.517 37.971 1.00 20.31 90 GLY B N 1
ATOM 3484 C CA . GLY B 1 110 ? 84.474 61.403 36.726 1.00 21.42 90 GLY B CA 1
ATOM 3485 C C . GLY B 1 110 ? 85.936 61.812 36.922 1.00 21.87 90 GLY B C 1
ATOM 3486 O O . GLY B 1 110 ? 86.856 61.170 36.394 1.00 21.81 90 GLY B O 1
ATOM 3487 N N . GLU B 1 111 ? 86.142 62.879 37.694 1.00 21.40 91 GLU B N 1
ATOM 3488 C CA . GLU B 1 111 ? 87.485 63.369 38.009 1.00 21.65 91 GLU B CA 1
ATOM 3489 C C . GLU B 1 111 ? 88.229 62.422 38.937 1.00 21.94 91 GLU B C 1
ATOM 3490 O O . GLU B 1 111 ? 89.435 62.183 38.763 1.00 21.91 91 GLU B O 1
ATOM 3496 N N . VAL B 1 112 ? 87.501 61.841 39.892 1.00 21.48 92 VAL B N 1
ATOM 3497 C CA . VAL B 1 112 ? 88.071 60.784 40.740 1.00 21.36 92 VAL B CA 1
ATOM 3498 C C . VAL B 1 112 ? 88.584 59.614 39.876 1.00 21.77 92 VAL B C 1
ATOM 3499 O O . VAL B 1 112 ? 89.704 59.113 40.067 1.00 22.43 92 VAL B O 1
ATOM 3503 N N . GLU B 1 113 ? 87.765 59.194 38.912 1.00 21.46 93 GLU B N 1
ATOM 3504 C CA . GLU B 1 113 ? 88.112 58.073 38.029 1.00 21.91 93 GLU B CA 1
ATOM 3505 C C . GLU B 1 113 ? 89.335 58.398 37.174 1.00 21.41 93 GLU B C 1
ATOM 3506 O O . GLU B 1 113 ? 90.188 57.522 36.942 1.00 20.17 93 GLU B O 1
ATOM 3512 N N . LEU B 1 114 ? 89.437 59.672 36.762 1.00 20.90 94 LEU B N 1
ATOM 3513 C CA . LEU B 1 114 ? 90.579 60.110 35.965 1.00 21.22 94 LEU B CA 1
ATOM 3514 C C . LEU B 1 114 ? 91.888 59.998 36.745 1.00 21.16 94 LEU B C 1
ATOM 3515 O O . LEU B 1 114 ? 92.818 59.371 36.260 1.00 20.29 94 LEU B O 1
ATOM 3520 N N . VAL B 1 115 ? 91.963 60.584 37.945 1.00 20.82 95 VAL B N 1
ATOM 3521 C CA . VAL B 1 115 ? 93.226 60.515 38.706 1.00 21.37 95 VAL B CA 1
ATOM 3522 C C . VAL B 1 115 ? 93.545 59.073 39.127 1.00 21.68 95 VAL B C 1
ATOM 3523 O O . VAL B 1 115 ? 94.702 58.624 39.076 1.00 21.72 95 VAL B O 1
ATOM 3527 N N . ALA B 1 116 ? 92.502 58.327 39.474 1.00 21.86 96 ALA B N 1
ATOM 3528 C CA . ALA B 1 116 ? 92.661 56.909 39.800 1.00 22.02 96 ALA B CA 1
ATOM 3529 C C . ALA B 1 116 ? 93.300 56.164 38.637 1.00 22.76 96 ALA B C 1
ATOM 3530 O O . ALA B 1 116 ? 94.278 55.440 38.839 1.00 23.53 96 ALA B O 1
ATOM 3532 N N . SER B 1 117 ? 92.768 56.361 37.426 1.00 22.53 97 SER B N 1
ATOM 3533 C CA . SER B 1 117 ? 93.259 55.654 36.242 1.00 23.20 97 SER B CA 1
ATOM 3534 C C . SER B 1 117 ? 94.714 56.028 35.919 1.00 22.82 97 SER B C 1
ATOM 3535 O O . SER B 1 117 ? 95.435 55.243 35.311 1.00 22.71 97 SER B O 1
ATOM 3538 N N . GLU B 1 118 ? 95.138 57.215 36.341 1.00 22.77 98 GLU B N 1
ATOM 3539 C CA . GLU B 1 118 ? 96.513 57.656 36.142 1.00 22.98 98 GLU B CA 1
ATOM 3540 C C . GLU B 1 118 ? 97.427 57.344 37.340 1.00 23.25 98 GLU B C 1
ATOM 3541 O O . GLU B 1 118 ? 98.577 57.797 37.382 1.00 24.25 98 GLU B O 1
ATOM 3547 N N . GLY B 1 119 ? 96.920 56.558 38.294 1.00 22.12 99 GLY B N 1
ATOM 3548 C CA . GLY B 1 119 ? 97.703 56.119 39.464 1.00 21.61 99 GLY B CA 1
ATOM 3549 C C . GLY B 1 119 ? 98.061 57.184 40.504 1.00 21.11 99 GLY B C 1
ATOM 3550 O O . GLY B 1 119 ? 99.060 57.065 41.218 1.00 20.72 99 GLY B O 1
ATOM 3551 N N . VAL B 1 120 ? 97.235 58.213 40.613 1.00 20.04 100 VAL B N 1
ATOM 3552 C CA . VAL B 1 120 ? 97.468 59.261 41.597 1.00 20.11 100 VAL B CA 1
ATOM 3553 C C . VAL B 1 120 ? 97.047 58.700 42.948 1.00 20.40 100 VAL B C 1
ATOM 3554 O O . VAL B 1 120 ? 95.928 58.216 43.076 1.00 20.90 100 VAL B O 1
ATOM 3558 N N . PRO B 1 121 ? 97.952 58.719 43.943 1.00 21.26 101 PRO B N 1
ATOM 3559 C CA . PRO B 1 121 ? 97.577 58.245 45.295 1.00 22.05 101 PRO B CA 1
ATOM 3560 C C . PRO B 1 121 ? 96.491 59.153 45.877 1.00 22.24 101 PRO B C 1
ATOM 3561 O O . PRO B 1 121 ? 96.574 60.388 45.737 1.00 21.93 101 PRO B O 1
ATOM 3565 N N . ALA B 1 122 ? 95.482 58.558 46.515 1.00 22.32 102 ALA B N 1
ATOM 3566 C CA . ALA B 1 122 ? 94.348 59.337 47.030 1.00 22.78 102 ALA B CA 1
ATOM 3567 C C . ALA B 1 122 ? 94.749 60.416 48.044 1.00 22.84 102 ALA B C 1
ATOM 3568 O O . ALA B 1 122 ? 94.042 61.421 48.194 1.00 22.39 102 ALA B O 1
ATOM 3570 N N . ASP B 1 123 ? 95.875 60.210 48.740 1.00 23.48 103 ASP B N 1
ATOM 3571 C CA . ASP B 1 123 ? 96.305 61.181 49.757 1.00 23.10 103 ASP B CA 1
ATOM 3572 C C . ASP B 1 123 ? 96.793 62.497 49.153 1.00 22.80 103 ASP B C 1
ATOM 3573 O O . ASP B 1 123 ? 96.993 63.465 49.877 1.00 22.25 103 ASP B O 1
ATOM 3578 N N . LEU B 1 124 ? 96.971 62.527 47.830 1.00 21.64 104 LEU B N 1
ATOM 3579 C CA . LEU B 1 124 ? 97.329 63.771 47.121 1.00 21.80 104 LEU B CA 1
ATOM 3580 C C . LEU B 1 124 ? 96.085 64.547 46.649 1.00 21.73 104 LEU B C 1
ATOM 3581 O O . LEU B 1 124 ? 96.192 65.579 45.968 1.00 22.46 104 LEU B O 1
ATOM 3586 N N . THR B 1 125 ? 94.900 64.066 47.013 1.00 21.43 105 THR B N 1
ATOM 3587 C CA . THR B 1 125 ? 93.666 64.662 46.500 1.00 21.39 105 THR B CA 1
ATOM 3588 C C . THR B 1 125 ? 92.775 65.256 47.591 1.00 21.74 105 THR B C 1
ATOM 3589 O O . THR B 1 125 ? 92.821 64.836 48.764 1.00 21.57 105 THR B O 1
ATOM 3593 N N . ILE B 1 126 ? 91.975 66.233 47.173 1.00 21.75 106 ILE B N 1
ATOM 3594 C CA . ILE B 1 126 ? 90.860 66.741 47.971 1.00 21.62 106 ILE B CA 1
ATOM 3595 C C . ILE B 1 126 ? 89.654 66.797 47.030 1.00 21.91 106 ILE B C 1
ATOM 3596 O O . ILE B 1 126 ? 89.828 66.947 45.799 1.00 21.86 106 ILE B O 1
ATOM 3601 N N . HIS B 1 127 ? 88.452 66.683 47.584 1.00 21.52 107 HIS B N 1
ATOM 3602 C CA . HIS B 1 127 ? 87.217 66.771 46.786 1.00 22.14 107 HIS B CA 1
ATOM 3603 C C . HIS B 1 127 ? 86.550 68.061 47.214 1.00 22.75 107 HIS B C 1
ATOM 3604 O O . HIS B 1 127 ? 86.353 68.281 48.405 1.00 23.38 107 HIS B O 1
ATOM 3611 N N . THR B 1 128 ? 86.263 68.935 46.261 1.00 21.96 108 THR B N 1
ATOM 3612 C CA . THR B 1 128 ? 85.866 70.286 46.646 1.00 22.54 108 THR B CA 1
ATOM 3613 C C . THR B 1 128 ? 84.498 70.707 46.157 1.00 21.93 108 THR B C 1
ATOM 3614 O O . THR B 1 128 ? 84.131 71.903 46.278 1.00 21.37 108 THR B O 1
ATOM 3618 N N . HIS B 1 129 ? 83.715 69.763 45.631 1.00 21.50 109 HIS B N 1
ATOM 3619 C CA . HIS B 1 129 ? 82.382 70.171 45.237 1.00 21.80 109 HIS B CA 1
ATOM 3620 C C . HIS B 1 129 ? 81.527 70.401 46.489 1.00 21.50 109 HIS B C 1
ATOM 3621 O O . HIS B 1 129 ? 81.340 69.473 47.275 1.00 21.83 109 HIS B O 1
ATOM 3628 N N . PRO B 1 130 ? 80.987 71.627 46.668 1.00 20.95 110 PRO B N 1
ATOM 3629 C CA . PRO B 1 130 ? 80.252 71.828 47.919 1.00 21.94 110 PRO B CA 1
ATOM 3630 C C . PRO B 1 130 ? 78.924 71.063 48.030 1.00 21.46 110 PRO B C 1
ATOM 3631 O O . PRO B 1 130 ? 78.396 70.932 49.140 1.00 21.80 110 PRO B O 1
ATOM 3635 N N . ILE B 1 131 ? 78.379 70.587 46.906 1.00 21.18 111 ILE B N 1
ATOM 3636 C CA . ILE B 1 131 ? 77.027 70.008 46.922 1.00 20.90 111 ILE B CA 1
ATOM 3637 C C . ILE B 1 131 ? 77.017 68.630 46.270 1.00 21.96 111 ILE B C 1
ATOM 3638 O O . ILE B 1 131 ? 77.142 68.503 45.037 1.00 21.92 111 ILE B O 1
ATOM 3643 N N . LYS B 1 132 ? 76.844 67.607 47.107 1.00 21.29 112 LYS B N 1
ATOM 3644 C CA . LYS B 1 132 ? 77.118 66.239 46.692 1.00 22.32 112 LYS B CA 1
ATOM 3645 C C . LYS B 1 132 ? 75.964 65.311 47.017 1.00 21.91 112 LYS B C 1
ATOM 3646 O O . LYS B 1 132 ? 75.371 65.399 48.102 1.00 21.77 112 LYS B O 1
ATOM 3652 N N . ARG B 1 133 ? 75.661 64.411 46.082 1.00 21.43 113 ARG B N 1
ATOM 3653 C CA . ARG B 1 133 ? 74.789 63.280 46.380 1.00 21.17 113 ARG B CA 1
ATOM 3654 C C . ARG B 1 133 ? 75.559 62.261 47.232 1.00 21.24 113 ARG B C 1
ATOM 3655 O O . ARG B 1 133 ? 76.801 62.250 47.251 1.00 20.92 113 ARG B O 1
ATOM 3663 N N . ASP B 1 134 ? 74.816 61.413 47.936 1.00 20.80 114 ASP B N 1
ATOM 3664 C CA . ASP B 1 134 ? 75.424 60.384 48.761 1.00 21.31 114 ASP B CA 1
ATOM 3665 C C . ASP B 1 134 ? 76.392 59.537 47.919 1.00 21.18 114 ASP B C 1
ATOM 3666 O O . ASP B 1 134 ? 77.500 59.225 48.367 1.00 20.93 114 ASP B O 1
ATOM 3671 N N . ALA B 1 135 ? 75.979 59.200 46.695 1.00 20.88 115 ALA B N 1
ATOM 3672 C CA . ALA B 1 135 ? 76.834 58.438 45.780 1.00 21.02 115 ALA B CA 1
ATOM 3673 C C . ALA B 1 135 ? 78.161 59.149 45.475 1.00 21.28 115 ALA B C 1
ATOM 3674 O O . ALA B 1 135 ? 79.194 58.489 45.392 1.00 21.39 115 ALA B O 1
ATOM 3676 N N . ASP B 1 136 ? 78.116 60.473 45.262 1.00 20.98 116 ASP B N 1
ATOM 3677 C CA . ASP B 1 136 ? 79.334 61.287 45.032 1.00 21.69 116 ASP B CA 1
ATOM 3678 C C . ASP B 1 136 ? 80.333 61.134 46.197 1.00 22.10 116 ASP B C 1
ATOM 3679 O O . ASP B 1 136 ? 81.546 60.929 45.984 1.00 21.99 116 ASP B O 1
ATOM 3684 N N . ILE B 1 137 ? 79.813 61.209 47.424 1.00 21.61 117 ILE B N 1
ATOM 3685 C CA . ILE B 1 137 ? 80.651 61.011 48.605 1.00 21.95 117 ILE B CA 1
ATOM 3686 C C . ILE B 1 137 ? 81.246 59.593 48.602 1.00 21.98 117 ILE B C 1
ATOM 3687 O O . ILE B 1 137 ? 82.465 59.428 48.762 1.00 22.43 117 ILE B O 1
ATOM 3692 N N . ARG B 1 138 ? 80.392 58.585 48.404 1.00 21.42 118 ARG B N 1
ATOM 3693 C CA . ARG B 1 138 ? 80.812 57.173 48.454 1.00 22.96 118 ARG B CA 1
ATOM 3694 C C . ARG B 1 138 ? 81.871 56.856 47.386 1.00 22.73 118 ARG B C 1
ATOM 3695 O O . ARG B 1 138 ? 82.848 56.147 47.680 1.00 22.90 118 ARG B O 1
ATOM 3703 N N . ASP B 1 139 ? 81.677 57.394 46.170 1.00 22.98 119 ASP B N 1
ATOM 3704 C CA . ASP B 1 139 ? 82.611 57.172 45.041 1.00 23.36 119 ASP B CA 1
ATOM 3705 C C . ASP B 1 139 ? 84.011 57.696 45.398 1.00 22.72 119 ASP B C 1
ATOM 3706 O O . ASP B 1 139 ? 85.011 57.016 45.156 1.00 22.41 119 ASP B O 1
ATOM 3711 N N . ALA B 1 140 ? 84.059 58.893 45.997 1.00 20.90 120 ALA B N 1
ATOM 3712 C CA . ALA B 1 140 ? 85.316 59.538 46.370 1.00 21.21 120 ALA B CA 1
ATOM 3713 C C . ALA B 1 140 ? 85.984 58.724 47.468 1.00 21.61 120 ALA B C 1
ATOM 3714 O O . ALA B 1 140 ? 87.184 58.472 47.422 1.00 22.08 120 ALA B O 1
ATOM 3716 N N . LEU B 1 141 ? 85.192 58.321 48.460 1.00 21.95 121 LEU B N 1
ATOM 3717 C CA . LEU B 1 141 ? 85.703 57.504 49.578 1.00 22.36 121 LEU B CA 1
ATOM 3718 C C . LEU B 1 141 ? 86.265 56.167 49.100 1.00 22.28 121 LEU B C 1
ATOM 3719 O O . LEU B 1 141 ? 87.270 55.677 49.639 1.00 23.52 121 LEU B O 1
ATOM 3724 N N . ALA B 1 142 ? 85.608 55.573 48.105 1.00 21.85 122 ALA B N 1
ATOM 3725 C CA . ALA B 1 142 ? 86.017 54.272 47.547 1.00 22.45 122 ALA B CA 1
ATOM 3726 C C . ALA B 1 142 ? 87.435 54.372 46.989 1.00 22.29 122 ALA B C 1
ATOM 3727 O O . ALA B 1 142 ? 88.271 53.474 47.224 1.00 22.27 122 ALA B O 1
ATOM 3729 N N . TYR B 1 143 ? 87.690 55.463 46.264 1.00 22.34 123 TYR B N 1
ATOM 3730 C CA . TYR B 1 143 ? 89.012 55.801 45.764 1.00 22.17 123 TYR B CA 1
ATOM 3731 C C . TYR B 1 143 ? 89.996 56.062 46.913 1.00 22.74 123 TYR B C 1
ATOM 3732 O O . TYR B 1 143 ? 91.175 55.666 46.837 1.00 22.64 123 TYR B O 1
ATOM 3741 N N . GLY B 1 144 ? 89.498 56.694 47.975 1.00 21.92 124 GLY B N 1
ATOM 3742 C CA . GLY B 1 144 ? 90.289 56.971 49.170 1.00 22.29 124 GLY B CA 1
ATOM 3743 C C . GLY B 1 144 ? 90.407 58.455 49.493 1.00 23.17 124 GLY B C 1
ATOM 3744 O O . GLY B 1 144 ? 91.062 58.822 50.464 1.00 22.48 124 GLY B O 1
ATOM 3745 N N . CYS B 1 145 ? 89.801 59.304 48.660 1.00 23.47 125 CYS B N 1
ATOM 3746 C CA . CYS B 1 145 ? 89.732 60.741 48.937 1.00 24.35 125 CYS B CA 1
ATOM 3747 C C . CYS B 1 145 ? 88.813 60.949 50.143 1.00 25.42 125 CYS B C 1
ATOM 3748 O O . CYS B 1 145 ? 87.631 60.555 50.101 1.00 27.08 125 CYS B O 1
ATOM 3751 N N . ASN B 1 146 ? 89.349 61.550 51.208 1.00 24.60 126 ASN B N 1
ATOM 3752 C CA . ASN B 1 146 ? 88.601 61.697 52.453 1.00 23.89 126 ASN B CA 1
ATOM 3753 C C . ASN B 1 146 ? 88.433 63.160 52.906 1.00 23.21 126 ASN B C 1
ATOM 3754 O O . ASN B 1 146 ? 87.985 63.399 54.023 1.00 23.52 126 ASN B O 1
ATOM 3759 N N . VAL B 1 147 ? 88.815 64.111 52.047 1.00 21.26 127 VAL B N 1
ATOM 3760 C CA . VAL B 1 147 ? 88.677 65.545 52.353 1.00 21.46 127 VAL B CA 1
ATOM 3761 C C . VAL B 1 147 ? 87.550 66.072 51.477 1.00 20.89 127 VAL B C 1
ATOM 3762 O O . VAL B 1 147 ? 87.551 65.872 50.252 1.00 20.88 127 VAL B O 1
ATOM 3766 N N . PHE B 1 148 ? 86.563 66.710 52.097 1.00 19.94 128 PHE B N 1
ATOM 3767 C CA . PHE B 1 148 ? 85.411 67.219 51.346 1.00 19.91 128 PHE B CA 1
ATOM 3768 C C . PHE B 1 148 ? 85.092 68.635 51.798 1.00 20.10 128 PHE B C 1
ATOM 3769 O O . PHE B 1 148 ? 85.542 69.045 52.874 1.00 20.74 128 PHE B O 1
ATOM 3777 N N . VAL B 1 149 ? 84.324 69.356 50.976 1.00 20.35 129 VAL B N 1
ATOM 3778 C CA . VAL B 1 149 ? 83.902 70.709 51.317 1.00 22.13 129 VAL B CA 1
ATOM 3779 C C . VAL B 1 149 ? 82.429 70.738 51.709 1.00 22.08 129 VAL B C 1
ATOM 3780 O O . VAL B 1 149 ? 81.612 70.022 51.107 1.00 21.96 129 VAL B O 1
ATOM 3784 N N . VAL B 1 150 ? 82.101 71.582 52.690 1.00 21.08 130 VAL B N 1
ATOM 3785 C CA . VAL B 1 150 ? 80.706 71.921 53.022 1.00 20.91 130 VAL B CA 1
ATOM 3786 C C . VAL B 1 150 ? 80.562 73.430 53.184 1.00 19.92 130 VAL B C 1
ATOM 3787 O O . VAL B 1 150 ? 81.502 74.097 53.620 1.00 19.65 130 VAL B O 1
ATOM 3791 N N . ASP B 1 151 ? 79.396 73.964 52.824 1.00 20.09 131 ASP B N 1
ATOM 3792 C CA . ASP B 1 151 ? 79.139 75.394 53.044 1.00 20.62 131 ASP B CA 1
ATOM 3793 C C . ASP B 1 151 ? 77.775 75.661 53.697 1.00 20.80 131 ASP B C 1
ATOM 3794 O O . ASP B 1 151 ? 77.318 76.804 53.766 1.00 20.12 131 ASP B O 1
ATOM 3799 N N . ASN B 1 152 ? 77.124 74.589 54.159 1.00 20.36 132 ASN B N 1
ATOM 3800 C CA . ASN B 1 152 ? 75.797 74.714 54.763 1.00 20.96 132 ASN B CA 1
ATOM 3801 C C . ASN B 1 152 ? 75.466 73.489 55.604 1.00 19.82 132 ASN B C 1
ATOM 3802 O O . ASN B 1 152 ? 76.109 72.438 55.460 1.00 20.67 132 ASN B O 1
ATOM 3807 N N . LEU B 1 153 ? 74.468 73.628 56.484 1.00 20.52 133 LEU B N 1
ATOM 3808 C CA . LEU B 1 153 ? 74.105 72.545 57.429 1.00 20.51 133 LEU B CA 1
ATOM 3809 C C . LEU B 1 153 ? 73.433 71.337 56.775 1.00 20.31 133 LEU B C 1
ATOM 3810 O O . LEU B 1 153 ? 73.527 70.207 57.280 1.00 20.51 133 LEU B O 1
ATOM 3815 N N . ASN B 1 154 ? 72.728 71.578 55.679 1.00 19.55 134 ASN B N 1
ATOM 3816 C CA . ASN B 1 154 ? 72.103 70.489 54.933 1.00 19.97 134 ASN B CA 1
ATOM 3817 C C . ASN B 1 154 ? 73.181 69.535 54.430 1.00 19.89 134 ASN B C 1
ATOM 3818 O O . ASN B 1 154 ? 73.025 68.316 54.502 1.00 19.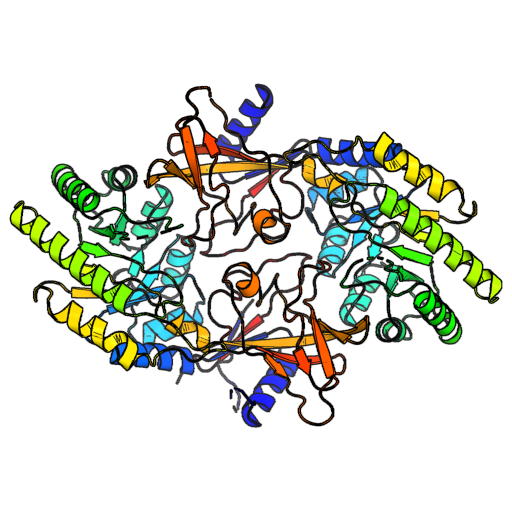70 134 ASN B O 1
ATOM 3823 N N . GLU B 1 155 ? 74.273 70.104 53.923 1.00 20.07 135 GLU B N 1
ATOM 3824 C CA . GLU B 1 155 ? 75.408 69.312 53.441 1.00 19.56 135 GLU B CA 1
ATOM 3825 C C . GLU B 1 155 ? 76.147 68.627 54.601 1.00 19.47 135 GLU B C 1
ATOM 3826 O O . GLU B 1 155 ? 76.488 67.451 54.525 1.00 18.18 135 GLU B O 1
ATOM 3832 N N . LEU B 1 156 ? 76.387 69.379 55.670 1.00 19.57 136 LEU B N 1
ATOM 3833 C CA . LEU B 1 156 ? 77.097 68.835 56.824 1.00 19.41 136 LEU B CA 1
ATOM 3834 C C . LEU B 1 156 ? 76.422 67.550 57.252 1.00 19.62 136 LEU B C 1
ATOM 3835 O O . LEU B 1 156 ? 77.095 66.576 57.608 1.00 20.23 136 LEU B O 1
ATOM 3840 N N . GLU B 1 157 ? 75.094 67.547 57.226 1.00 19.46 137 GLU B N 1
ATOM 3841 C CA . GLU B 1 157 ? 74.344 66.400 57.743 1.00 21.06 137 GLU B CA 1
ATOM 3842 C C . GLU B 1 157 ? 74.582 65.115 56.941 1.00 19.84 137 GLU B C 1
ATOM 3843 O O . GLU B 1 157 ? 74.489 63.999 57.474 1.00 18.85 137 GLU B O 1
ATOM 3849 N N . LYS B 1 158 ? 74.866 65.277 55.652 1.00 19.46 138 LYS B N 1
ATOM 3850 C CA . LYS B 1 158 ? 75.200 64.150 54.779 1.00 19.16 138 LYS B CA 1
ATOM 3851 C C . LYS B 1 158 ? 76.429 63.381 55.263 1.00 19.98 138 LYS B C 1
ATOM 3852 O O . LYS B 1 158 ? 76.652 62.236 54.845 1.00 21.31 138 LYS B O 1
ATOM 3858 N N . PHE B 1 159 ? 77.219 64.006 56.133 1.00 19.75 139 PHE B N 1
ATOM 3859 C CA . PHE B 1 159 ? 78.487 63.421 56.601 1.00 19.74 139 PHE B CA 1
ATOM 3860 C C . PHE B 1 159 ? 78.418 62.711 57.944 1.00 20.37 139 PHE B C 1
ATOM 3861 O O . PHE B 1 159 ? 79.412 62.116 58.385 1.00 19.75 139 PHE B O 1
ATOM 3869 N N . LYS B 1 160 ? 77.253 62.741 58.581 1.00 20.03 140 LYS B N 1
ATOM 3870 C CA . LYS B 1 160 ? 77.078 61.976 59.827 1.00 20.92 140 LYS B CA 1
ATOM 3871 C C . LYS B 1 160 ? 77.457 60.506 59.604 1.00 21.54 140 LYS B C 1
ATOM 3872 O O . LYS B 1 160 ? 78.203 59.906 60.397 1.00 21.33 140 LYS B O 1
ATOM 3878 N N . ALA B 1 161 ? 76.963 59.953 58.496 1.00 22.21 141 ALA B N 1
ATOM 3879 C CA . ALA B 1 161 ? 77.135 58.536 58.158 1.00 22.77 141 ALA B CA 1
ATOM 3880 C C . ALA B 1 161 ? 78.592 58.165 57.844 1.00 23.30 141 ALA B C 1
ATOM 3881 O O . ALA B 1 161 ? 78.940 56.970 57.819 1.00 24.11 141 ALA B O 1
ATOM 3883 N N . TYR B 1 162 ? 79.429 59.185 57.645 1.00 22.99 142 TYR B N 1
ATOM 3884 C CA . TYR B 1 162 ? 80.846 59.028 57.292 1.00 23.16 142 TYR B CA 1
ATOM 3885 C C . TYR B 1 162 ? 81.800 59.729 58.273 1.00 23.07 142 TYR B C 1
ATOM 3886 O O . TYR B 1 162 ? 82.950 60.033 57.922 1.00 22.83 142 TYR B O 1
ATOM 3895 N N . ARG B 1 163 ? 81.334 59.988 59.494 1.00 23.31 143 ARG B N 1
ATOM 3896 C CA . ARG B 1 163 ? 82.121 60.773 60.448 1.00 23.87 143 ARG B CA 1
ATOM 3897 C C . ARG B 1 163 ? 83.467 60.131 60.805 1.00 24.43 143 ARG B C 1
ATOM 3898 O O . ARG B 1 163 ? 84.422 60.828 61.165 1.00 24.44 143 ARG B O 1
ATOM 3906 N N . ASP B 1 164 ? 83.564 58.827 60.663 1.00 20.00 144 ASP B N 1
ATOM 3907 C CA . ASP B 1 164 ? 84.788 58.183 61.003 1.00 20.00 144 ASP B CA 1
ATOM 3908 C C . ASP B 1 164 ? 85.838 58.276 59.947 1.00 20.00 144 ASP B C 1
ATOM 3909 O O . ASP B 1 164 ? 86.988 58.066 60.187 1.00 26.40 144 ASP B O 1
ATOM 3914 N N . ASP B 1 165 ? 85.408 58.702 58.760 1.00 20.00 145 ASP B N 1
ATOM 3915 C CA . ASP B 1 165 ? 86.135 58.564 57.519 1.00 20.00 145 ASP B CA 1
ATOM 3916 C C . ASP B 1 165 ? 86.594 59.908 56.894 1.00 20.00 145 ASP B C 1
ATOM 3917 O O . ASP B 1 165 ? 87.485 59.915 56.103 1.00 26.67 145 ASP B O 1
ATOM 3922 N N . VAL B 1 166 ? 85.930 61.008 57.226 1.00 24.10 146 VAL B N 1
ATOM 3923 C CA . VAL B 1 166 ? 86.107 62.288 56.511 1.00 24.03 146 VAL B CA 1
ATOM 3924 C C . VAL B 1 166 ? 86.697 63.390 57.399 1.00 23.23 146 VAL B C 1
ATOM 3925 O O . VAL B 1 166 ? 86.619 63.321 58.613 1.00 23.16 146 VAL B O 1
ATOM 3929 N N . GLU B 1 167 ? 87.318 64.382 56.768 1.00 22.61 147 GLU B N 1
ATOM 3930 C CA . GLU B 1 167 ? 87.597 65.658 57.412 1.00 23.39 147 GLU B CA 1
ATOM 3931 C C . GLU B 1 167 ? 87.144 66.730 56.436 1.00 22.29 147 GLU B C 1
ATOM 3932 O O . GLU B 1 167 ? 87.290 66.575 55.227 1.00 21.94 147 GLU B O 1
ATOM 3938 N N . LEU B 1 168 ? 86.572 67.793 56.968 1.00 21.81 148 LEU B N 1
ATOM 3939 C CA . LEU B 1 168 ? 85.869 68.761 56.109 1.00 21.68 148 LEU B CA 1
ATOM 3940 C C . LEU B 1 168 ? 86.500 70.133 56.096 1.00 21.89 148 LEU B C 1
ATOM 3941 O O . LEU B 1 168 ? 86.956 70.639 57.133 1.00 20.75 148 LEU B O 1
ATOM 3946 N N . LEU B 1 169 ? 86.525 70.721 54.901 1.00 21.30 149 LEU B N 1
ATOM 3947 C CA . LEU B 1 169 ? 86.800 72.151 54.759 1.00 20.66 149 LEU B CA 1
ATOM 3948 C C . LEU B 1 169 ? 85.480 72.904 54.675 1.00 20.77 149 LEU B C 1
ATOM 3949 O O . LEU B 1 169 ? 84.583 72.532 53.893 1.00 21.89 149 LEU B O 1
ATOM 3954 N N . VAL B 1 170 ? 85.368 73.972 55.468 1.00 20.18 150 VAL B N 1
ATOM 3955 C CA . VAL B 1 170 ? 84.177 74.811 55.443 1.00 19.82 150 VAL B CA 1
ATOM 3956 C C . VAL B 1 170 ? 84.456 75.994 54.520 1.00 20.00 150 VAL B C 1
ATOM 3957 O O . VAL B 1 170 ? 85.377 76.771 54.772 1.00 19.96 150 VAL B O 1
ATOM 3961 N N . ARG B 1 171 ? 83.676 76.102 53.441 1.00 19.92 151 ARG B N 1
ATOM 3962 C CA . ARG B 1 171 ? 83.912 77.131 52.429 1.00 19.81 151 ARG B CA 1
ATOM 3963 C C . ARG B 1 171 ? 83.148 78.399 52.781 1.00 20.19 151 ARG B C 1
ATOM 3964 O O . ARG B 1 171 ? 81.932 78.358 52.980 1.00 20.72 151 ARG B O 1
ATOM 3972 N N . LEU B 1 172 ? 83.884 79.505 52.868 1.00 20.10 152 LEU B N 1
ATOM 3973 C CA . LEU B 1 172 ? 83.327 80.833 53.124 1.00 20.83 152 LEU B CA 1
ATOM 3974 C C . LEU B 1 172 ? 83.204 81.627 51.815 1.00 21.46 152 LEU B C 1
ATOM 3975 O O . LEU B 1 172 ? 83.987 81.430 50.881 1.00 21.13 152 LEU B O 1
ATOM 3980 N N . SER B 1 173 ? 82.220 82.506 51.764 1.00 23.02 153 SER B N 1
ATOM 3981 C CA . SER B 1 173 ? 82.198 83.550 50.738 1.00 25.19 153 SER B CA 1
ATOM 3982 C C . SER B 1 173 ? 82.077 84.923 51.441 1.00 26.07 153 SER B C 1
ATOM 3983 O O . SER B 1 173 ? 81.622 85.003 52.593 1.00 26.36 153 SER B O 1
ATOM 3986 N N . PHE B 1 174 ? 82.493 86.002 50.775 1.00 27.43 154 PHE B N 1
ATOM 3987 C CA . PHE B 1 174 ? 82.680 87.277 51.481 1.00 28.21 154 PHE B CA 1
ATOM 3988 C C . PHE B 1 174 ? 81.792 88.429 50.997 1.00 28.63 154 PHE B C 1
ATOM 3989 O O . PHE B 1 174 ? 81.469 89.308 51.800 1.00 30.49 154 PHE B O 1
ATOM 3997 N N . SER B 1 184 ? 81.657 84.995 43.995 1.00 41.28 164 SER B N 1
ATOM 3998 C CA . SER B 1 184 ? 81.067 85.036 45.329 1.00 41.24 164 SER B CA 1
ATOM 3999 C C . SER B 1 184 ? 79.711 84.313 45.411 1.00 39.99 164 SER B C 1
ATOM 4000 O O . SER B 1 184 ? 79.371 83.719 46.444 1.00 41.21 164 SER B O 1
ATOM 4003 N N . LYS B 1 185 ? 78.979 84.312 44.302 1.00 38.16 165 LYS B N 1
ATOM 4004 C CA . LYS B 1 185 ? 77.521 84.250 44.355 1.00 35.35 165 LYS B CA 1
ATOM 4005 C C . LYS B 1 185 ? 76.845 82.892 44.680 1.00 31.81 165 LYS B C 1
ATOM 4006 O O . LYS B 1 185 ? 75.807 82.885 45.326 1.00 31.81 165 LYS B O 1
ATOM 4012 N N . LYS B 1 186 ? 77.424 81.760 44.279 1.00 28.42 166 LYS B N 1
ATOM 4013 C CA . LYS B 1 186 ? 76.711 80.485 44.361 1.00 25.45 166 LYS B CA 1
ATOM 4014 C C . LYS B 1 186 ? 77.072 79.616 45.594 1.00 24.18 166 LYS B C 1
ATOM 4015 O O . LYS B 1 186 ? 76.277 78.781 46.055 1.00 22.93 166 LYS B O 1
ATOM 4021 N N . PHE B 1 187 ? 78.277 79.798 46.114 1.00 22.27 167 PHE B N 1
ATOM 4022 C CA . PHE B 1 187 ? 78.779 78.907 47.173 1.00 21.25 167 PHE B CA 1
ATOM 4023 C C . PHE B 1 187 ? 79.467 79.713 48.247 1.00 20.56 167 PHE B C 1
ATOM 4024 O O . PHE B 1 187 ? 79.938 80.829 47.999 1.00 21.13 167 PHE B O 1
ATOM 4032 N N . GLY B 1 188 ? 79.577 79.109 49.423 1.00 20.83 168 GLY B N 1
ATOM 4033 C CA . GLY B 1 188 ? 80.315 79.739 50.520 1.00 20.94 168 GLY B CA 1
ATOM 4034 C C . GLY B 1 188 ? 79.372 80.364 51.527 1.00 21.29 168 GLY B C 1
ATOM 4035 O O . GLY B 1 188 ? 78.435 81.078 51.161 1.00 22.61 168 GLY B O 1
ATOM 4036 N N . CYS B 1 189 ? 79.627 80.097 52.804 1.00 21.71 169 CYS B N 1
ATOM 4037 C CA . CYS B 1 189 ? 78.789 80.661 53.860 1.00 21.67 169 CYS B CA 1
ATOM 4038 C C . CYS B 1 189 ? 79.420 81.935 54.415 1.00 21.51 169 CYS B C 1
ATOM 4039 O O . CYS B 1 189 ? 80.589 82.234 54.149 1.00 21.84 169 CYS B O 1
ATOM 4042 N N . SER B 1 190 ? 78.649 82.665 55.210 1.00 20.76 170 SER B N 1
ATOM 4043 C CA . SER B 1 190 ? 79.178 83.820 55.909 1.00 21.29 170 SER B CA 1
ATOM 4044 C C . SER B 1 190 ? 80.138 83.369 57.019 1.00 21.88 170 SER B C 1
ATOM 4045 O O . SER B 1 190 ? 80.041 82.242 57.482 1.00 20.32 170 SER B O 1
ATOM 4048 N N . PRO B 1 191 ? 81.068 84.257 57.444 1.00 22.68 171 PRO B N 1
ATOM 4049 C CA . PRO B 1 191 ? 81.928 83.978 58.590 1.00 22.99 171 PRO B CA 1
ATOM 4050 C C . PRO B 1 191 ? 81.130 83.586 59.840 1.00 23.07 171 PRO B C 1
ATOM 4051 O O . PRO B 1 191 ? 81.529 82.663 60.544 1.00 23.04 171 PRO B O 1
ATOM 4055 N N . GLU B 1 192 ? 80.009 84.269 60.088 1.00 23.33 172 GLU B N 1
ATOM 4056 C CA . GLU B 1 192 ? 79.103 83.927 61.191 1.00 23.44 172 GLU B CA 1
ATOM 4057 C C . GLU B 1 192 ? 78.505 82.530 61.021 1.00 23.28 172 GLU B C 1
ATOM 4058 O O . GLU B 1 192 ? 78.427 81.765 61.975 1.00 22.81 172 GLU B O 1
ATOM 4064 N N . GLN B 1 193 ? 78.093 82.189 59.799 1.00 22.64 173 GLN B N 1
ATOM 4065 C CA . GLN B 1 193 ? 77.574 80.849 59.539 1.00 23.31 173 GLN B CA 1
ATOM 4066 C C . GLN B 1 193 ? 78.646 79.776 59.624 1.00 22.44 173 GLN B C 1
ATOM 4067 O O . GLN B 1 193 ? 78.358 78.634 60.009 1.00 22.96 173 GLN B O 1
ATOM 4073 N N . ALA B 1 194 ? 79.874 80.130 59.252 1.00 22.02 174 ALA B N 1
ATOM 4074 C CA . ALA B 1 194 ? 80.997 79.183 59.358 1.00 21.91 174 ALA B CA 1
ATOM 4075 C C . ALA B 1 194 ? 81.119 78.683 60.794 1.00 21.66 174 ALA B C 1
ATOM 4076 O O . ALA B 1 194 ? 81.332 77.486 61.032 1.00 20.42 174 ALA B O 1
ATOM 4078 N N . LEU B 1 195 ? 80.968 79.610 61.738 1.00 20.60 175 LEU B N 1
ATOM 4079 C CA . LEU B 1 195 ? 81.021 79.308 63.160 1.00 20.91 175 LEU B CA 1
ATOM 4080 C C . LEU B 1 195 ? 79.895 78.361 63.586 1.00 20.62 175 LEU B C 1
ATOM 4081 O O . LEU B 1 195 ? 80.138 77.430 64.353 1.00 21.09 175 LEU B O 1
ATOM 4086 N N . VAL B 1 196 ? 78.681 78.567 63.071 1.00 20.13 176 VAL B N 1
ATOM 4087 C CA . VAL B 1 196 ? 77.565 77.668 63.390 1.00 19.88 176 VAL B CA 1
ATOM 4088 C C . VAL B 1 196 ? 77.858 76.262 62.845 1.00 20.16 176 VAL B C 1
ATOM 4089 O O . VAL B 1 196 ? 77.642 75.252 63.517 1.00 19.60 176 VAL B O 1
ATOM 4093 N N . ILE B 1 197 ? 78.401 76.210 61.634 1.00 19.31 177 ILE B N 1
ATOM 4094 C CA . ILE B 1 197 ? 78.715 74.930 61.013 1.00 19.01 177 ILE B CA 1
ATOM 4095 C C . ILE B 1 197 ? 79.804 74.194 61.815 1.00 18.81 177 ILE B C 1
ATOM 4096 O O . ILE B 1 197 ? 79.689 72.978 62.082 1.00 19.24 177 ILE B O 1
ATOM 4101 N N . ILE B 1 198 ? 80.836 74.930 62.220 1.00 17.20 178 ILE B N 1
ATOM 4102 C CA . ILE B 1 198 ? 81.973 74.336 62.937 1.00 16.62 178 ILE B CA 1
ATOM 4103 C C . ILE B 1 198 ? 81.540 73.831 64.326 1.00 16.56 178 ILE B C 1
ATOM 4104 O O . ILE B 1 198 ? 81.949 72.748 64.764 1.00 15.78 178 ILE B O 1
ATOM 4109 N N . GLU B 1 199 ? 80.664 74.594 64.975 1.00 16.02 179 GLU B N 1
ATOM 4110 C CA . GLU B 1 199 ? 80.118 74.211 66.269 1.00 16.94 179 GLU B CA 1
ATOM 4111 C C . GLU B 1 199 ? 79.216 72.980 66.191 1.00 15.91 179 GLU B C 1
ATOM 4112 O O . GLU B 1 199 ? 79.291 72.108 67.050 1.00 15.14 179 GLU B O 1
ATOM 4118 N N . THR B 1 200 ? 78.361 72.894 65.168 1.00 15.11 180 THR B N 1
ATOM 4119 C CA . THR B 1 200 ? 77.444 71.759 65.152 1.00 14.74 180 THR B CA 1
ATOM 4120 C C . THR B 1 200 ? 78.181 70.502 64.639 1.00 14.37 180 THR B C 1
ATOM 4121 O O . THR B 1 200 ? 77.809 69.382 64.986 1.00 14.06 180 THR B O 1
ATOM 4125 N N . ALA B 1 201 ? 79.241 70.703 63.850 1.00 13.60 181 ALA B N 1
ATOM 4126 C CA . ALA B 1 201 ? 80.123 69.589 63.463 1.00 13.75 181 ALA B CA 1
ATOM 4127 C C . ALA B 1 201 ? 80.736 68.941 64.715 1.00 14.39 181 ALA B C 1
ATOM 4128 O O . ALA B 1 201 ? 80.772 67.705 64.828 1.00 13.56 181 ALA B O 1
ATOM 4130 N N . LYS B 1 202 ? 81.175 69.774 65.670 1.00 14.73 182 LYS B N 1
ATOM 4131 C CA . LYS B 1 202 ? 81.666 69.248 66.949 1.00 16.22 182 LYS B CA 1
ATOM 4132 C C . LYS B 1 202 ? 80.574 68.441 67.653 1.00 16.48 182 LYS B C 1
ATOM 4133 O O . LYS B 1 202 ? 80.813 67.306 68.063 1.00 17.32 182 LYS B O 1
ATOM 4139 N N . GLU B 1 203 ? 79.380 69.023 67.757 1.00 16.48 183 GLU B N 1
ATOM 4140 C CA . GLU B 1 203 ? 78.209 68.348 68.318 1.00 17.48 183 GLU B CA 1
ATOM 4141 C C . GLU B 1 203 ? 77.965 66.978 67.663 1.00 16.38 183 GLU B C 1
ATOM 4142 O O . GLU B 1 203 ? 77.695 65.989 68.348 1.00 15.72 183 GLU B O 1
ATOM 4148 N N . TRP B 1 204 ? 78.076 66.941 66.329 1.00 15.32 184 TRP B N 1
ATOM 4149 C CA . TRP B 1 204 ? 77.838 65.740 65.534 1.00 14.74 184 TRP B CA 1
ATOM 4150 C C . TRP B 1 204 ? 79.048 64.807 65.402 1.00 14.34 184 TRP B C 1
ATOM 4151 O O . TRP B 1 204 ? 78.985 63.812 64.676 1.00 14.48 184 TRP B O 1
ATOM 4162 N N . ASN B 1 205 ? 80.139 65.138 66.089 1.00 14.34 185 ASN B N 1
ATOM 4163 C CA . ASN B 1 205 ? 81.394 64.396 66.020 1.00 15.08 185 ASN B CA 1
ATOM 4164 C C . ASN B 1 205 ? 81.962 64.269 64.606 1.00 14.69 185 ASN B C 1
ATOM 4165 O O . ASN B 1 205 ? 82.450 63.198 64.227 1.00 14.44 185 ASN B O 1
ATOM 4170 N N . ILE B 1 206 ? 81.900 65.355 63.837 1.00 14.90 186 ILE B N 1
ATOM 4171 C CA . ILE B 1 206 ? 82.490 65.388 62.504 1.00 14.74 186 ILE B CA 1
ATOM 4172 C C . ILE B 1 206 ? 83.733 66.285 62.518 1.00 15.31 186 ILE B C 1
ATOM 4173 O O . ILE B 1 206 ? 83.678 67.422 62.998 1.00 14.55 186 ILE B O 1
ATOM 4178 N N . ARG B 1 207 ? 84.837 65.778 61.965 1.00 15.13 187 ARG B N 1
ATOM 4179 C CA . ARG B 1 207 ? 86.098 66.509 61.965 1.00 16.67 187 ARG B CA 1
ATOM 4180 C C . ARG B 1 207 ? 86.123 67.639 60.925 1.00 15.70 187 ARG B C 1
ATOM 4181 O O . ARG B 1 207 ? 85.798 67.427 59.756 1.00 16.09 187 ARG B O 1
ATOM 4189 N N . ILE B 1 208 ? 86.545 68.818 61.377 1.00 14.45 188 ILE B N 1
ATOM 4190 C CA . ILE B 1 208 ? 86.799 69.953 60.496 1.00 14.83 188 ILE B CA 1
ATOM 4191 C C . ILE B 1 208 ? 88.305 70.156 60.263 1.00 14.85 188 ILE B C 1
ATOM 4192 O O . ILE B 1 208 ? 89.055 70.473 61.202 1.00 15.44 188 ILE B O 1
ATOM 4197 N N . LYS B 1 209 ? 88.724 69.939 59.023 1.00 15.01 189 LYS B N 1
ATOM 4198 C CA . LYS B 1 209 ? 90.087 70.172 58.567 1.00 16.57 189 LYS B CA 1
ATOM 4199 C C . LYS B 1 209 ? 90.464 71.654 58.603 1.00 15.49 189 LYS B C 1
ATOM 4200 O O . LYS B 1 209 ? 91.571 72.018 59.010 1.00 15.15 189 LYS B O 1
ATOM 4206 N N . GLY B 1 210 ? 89.549 72.507 58.156 1.00 14.35 190 GLY B N 1
ATOM 4207 C CA . GLY B 1 210 ? 89.822 73.932 58.152 1.00 13.96 190 GLY B CA 1
ATOM 4208 C C . GLY B 1 210 ? 88.816 74.678 57.307 1.00 13.68 190 GLY B C 1
ATOM 4209 O O . GLY B 1 210 ? 87.670 74.243 57.160 1.00 13.67 190 GLY B O 1
ATOM 4210 N N . LEU B 1 211 ? 89.274 75.794 56.753 1.00 13.45 191 LEU B N 1
ATOM 4211 C CA . LEU B 1 211 ? 88.446 76.692 55.941 1.00 12.91 191 LEU B CA 1
ATOM 4212 C C . LEU B 1 211 ? 88.939 76.756 54.509 1.00 13.74 191 LEU B C 1
ATOM 4213 O O . LEU B 1 211 ? 90.121 76.538 54.245 1.00 14.40 191 LEU B O 1
ATOM 4218 N N . SER B 1 212 ? 88.029 77.076 53.588 1.00 13.49 192 SER B N 1
ATOM 4219 C CA . SER B 1 212 ? 88.410 77.292 52.191 1.00 13.99 192 SER B CA 1
ATOM 4220 C C . S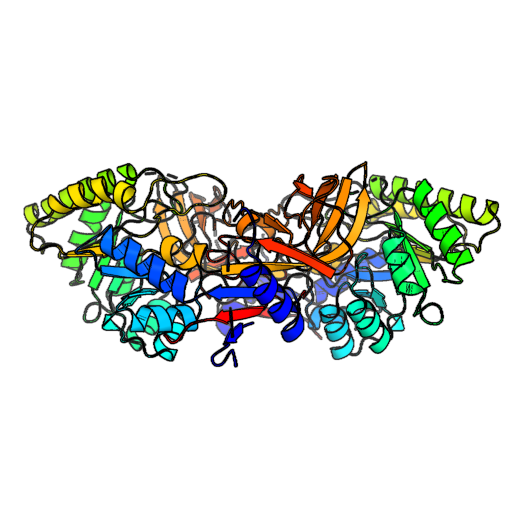ER B 1 212 ? 87.627 78.493 51.621 1.00 14.83 192 SER B C 1
ATOM 4221 O O . SER B 1 212 ? 86.633 78.935 52.191 1.00 14.66 192 SER B O 1
ATOM 4224 N N . PHE B 1 213 ? 88.119 79.026 50.511 1.00 15.83 193 PHE B N 1
ATOM 4225 C CA . PHE B 1 213 ? 87.392 80.054 49.765 1.00 15.17 193 PHE B CA 1
ATOM 4226 C C . PHE B 1 213 ? 87.860 80.023 48.332 1.00 15.76 193 PHE B C 1
ATOM 4227 O O . PHE B 1 213 ? 88.917 79.453 48.032 1.00 16.12 193 PHE B O 1
ATOM 4235 N N . HIS B 1 214 ? 87.047 80.594 47.450 1.00 15.99 194 HIS B N 1
ATOM 4236 C CA . HIS B 1 214 ? 87.444 80.787 46.072 1.00 16.91 194 HIS B CA 1
ATOM 4237 C C . HIS B 1 214 ? 86.962 82.161 45.668 1.00 17.77 194 HIS B C 1
ATOM 4238 O O . HIS B 1 214 ? 85.742 82.398 45.606 1.00 18.07 194 HIS B O 1
ATOM 4245 N N . VAL B 1 215 ? 87.901 83.077 45.434 1.00 17.46 195 VAL B N 1
ATOM 4246 C CA . VAL B 1 215 ? 87.537 84.472 45.143 1.00 18.30 195 VAL B CA 1
ATOM 4247 C C . VAL B 1 215 ? 87.024 84.685 43.714 1.00 18.11 195 VAL B C 1
ATOM 4248 O O . VAL B 1 215 ? 86.515 85.760 43.420 1.00 19.10 195 VAL B O 1
ATOM 4252 N N . GLY B 1 216 ? 87.187 83.685 42.848 1.00 18.41 196 GLY B N 1
ATOM 4253 C CA . GLY B 1 216 ? 86.702 83.768 41.455 1.00 17.81 196 GLY B CA 1
ATOM 4254 C C . GLY B 1 216 ? 87.807 83.568 40.427 1.00 18.41 196 GLY B C 1
ATOM 4255 O O . GLY B 1 216 ? 88.973 83.856 40.690 1.00 17.81 196 GLY B O 1
ATOM 4256 N N . SER B 1 217 ? 87.443 83.071 39.238 1.00 17.92 197 SER B N 1
ATOM 4257 C CA . SER B 1 217 ? 88.455 82.752 38.243 1.00 17.45 197 SER B CA 1
ATOM 4258 C C . SER B 1 217 ? 88.983 84.045 37.568 1.00 16.58 197 SER B C 1
ATOM 4259 O O . SER B 1 217 ? 88.246 85.046 37.440 1.00 17.51 197 SER B O 1
ATOM 4262 N N . GLN B 1 218 ? 90.249 84.018 37.153 1.00 16.33 198 GLN B N 1
ATOM 4263 C CA . GLN B 1 218 ? 90.916 85.159 36.484 1.00 16.54 198 GLN B CA 1
ATOM 4264 C C . GLN B 1 218 ? 90.777 86.419 37.329 1.00 17.11 198 GLN B C 1
ATOM 4265 O O . GLN B 1 218 ? 90.290 87.470 36.867 1.00 17.26 198 GLN B O 1
ATOM 4271 N N . THR B 1 219 ? 91.175 86.266 38.588 1.00 17.19 199 THR B N 1
ATOM 4272 C CA . THR B 1 219 ? 91.258 87.397 39.516 1.00 17.64 199 THR B CA 1
ATOM 4273 C C . THR B 1 219 ? 92.556 88.162 39.280 1.00 18.41 199 THR B C 1
ATOM 4274 O O . THR B 1 219 ? 93.670 87.649 39.561 1.00 18.31 199 THR B O 1
ATOM 4278 N N . THR B 1 220 ? 92.411 89.398 38.785 1.00 18.68 200 THR B N 1
ATOM 4279 C CA . THR B 1 220 ? 93.584 90.163 38.372 1.00 19.88 200 THR B CA 1
ATOM 4280 C C . THR B 1 220 ? 94.171 91.029 39.483 1.00 19.59 200 THR B C 1
ATOM 4281 O O . THR B 1 220 ? 95.262 91.567 39.326 1.00 21.06 200 THR B O 1
ATOM 4285 N N . ASN B 1 221 ? 93.429 91.171 40.580 1.00 18.12 201 ASN B N 1
ATOM 4286 C CA . ASN B 1 221 ? 93.853 91.959 41.722 1.00 17.85 201 ASN B CA 1
ATOM 4287 C C . ASN B 1 221 ? 94.035 91.019 42.918 1.00 18.27 201 ASN B C 1
ATOM 4288 O O . ASN B 1 221 ? 93.052 90.465 43.428 1.00 17.39 201 ASN B O 1
ATOM 4293 N N . PRO B 1 222 ? 95.297 90.835 43.368 1.00 17.99 202 PRO B N 1
ATOM 4294 C CA . PRO B 1 222 ? 95.560 89.879 44.448 1.00 18.34 202 PRO B CA 1
ATOM 4295 C C . PRO B 1 222 ? 94.975 90.363 45.785 1.00 18.24 202 PRO B C 1
ATOM 4296 O O . PRO B 1 222 ? 94.916 89.600 46.746 1.00 18.28 202 PRO B O 1
ATOM 4300 N N . ASN B 1 223 ? 94.551 91.626 45.858 1.00 18.09 203 ASN B N 1
ATOM 4301 C CA . ASN B 1 223 ? 93.972 92.107 47.103 1.00 18.37 203 ASN B CA 1
ATOM 4302 C C . ASN B 1 223 ? 92.678 91.426 47.588 1.00 18.36 203 ASN B C 1
ATOM 4303 O O . ASN B 1 223 ? 92.421 91.387 48.774 1.00 18.78 203 ASN B O 1
ATOM 4311 N N . LYS B 1 224 ? 91.928 90.788 46.687 1.00 18.70 204 LYS B N 1
ATOM 4312 C CA . LYS B 1 224 ? 90.774 89.973 47.112 1.00 18.41 204 LYS B CA 1
ATOM 4313 C C . LYS B 1 224 ? 91.205 88.754 47.959 1.00 17.85 204 LYS B C 1
ATOM 4314 O O . LYS B 1 224 ? 90.545 88.386 48.942 1.00 17.87 204 LYS B O 1
ATOM 4320 N N . TYR B 1 225 ? 92.325 88.138 47.590 1.00 16.90 205 TYR B N 1
ATOM 4321 C CA . TYR B 1 225 ? 92.895 87.032 48.395 1.00 16.60 205 TYR B CA 1
ATOM 4322 C C . TYR B 1 225 ? 93.295 87.517 49.803 1.00 16.71 205 TYR B C 1
ATOM 4323 O O . TYR B 1 225 ? 93.011 86.861 50.812 1.00 16.51 205 TYR B O 1
ATOM 4332 N N . VAL B 1 226 ? 93.944 88.674 49.853 1.00 16.27 206 VAL B N 1
ATOM 4333 C CA . VAL B 1 226 ? 94.435 89.220 51.125 1.00 16.66 206 VAL B CA 1
ATOM 4334 C C . VAL B 1 226 ? 93.255 89.413 52.087 1.00 16.91 206 VAL B C 1
ATOM 4335 O O . VAL B 1 226 ? 93.308 88.969 53.236 1.00 17.33 206 VAL B O 1
ATOM 4339 N N . GLU B 1 227 ? 92.175 90.044 51.600 1.00 17.58 207 GLU B N 1
ATOM 4340 C CA . GLU B 1 227 ? 90.994 90.295 52.437 1.00 18.59 207 GLU B CA 1
ATOM 4341 C C . GLU B 1 227 ? 90.339 88.990 52.900 1.00 17.75 207 GLU B C 1
ATOM 4342 O O . GLU B 1 227 ? 89.915 88.872 54.055 1.00 18.08 207 GLU B O 1
ATOM 4348 N N . ALA B 1 228 ? 90.273 88.019 51.992 1.00 18.21 208 ALA B N 1
ATOM 4349 C CA . ALA B 1 228 ? 89.784 86.661 52.294 1.00 17.11 208 ALA B CA 1
ATOM 4350 C C . ALA B 1 228 ? 90.606 86.010 53.413 1.00 17.63 208 ALA B C 1
ATOM 4351 O O . ALA B 1 228 ? 90.049 85.481 54.390 1.00 17.57 208 ALA B O 1
ATOM 4353 N N . ILE B 1 229 ? 91.930 86.064 53.262 1.00 17.23 209 ILE B N 1
ATOM 4354 C CA . ILE B 1 229 ? 92.861 85.473 54.232 1.00 17.32 209 ILE B CA 1
ATOM 4355 C C . ILE B 1 229 ? 92.704 86.115 55.614 1.00 17.20 209 ILE B C 1
ATOM 4356 O O . ILE B 1 229 ? 92.656 85.414 56.638 1.00 17.22 209 ILE B O 1
ATOM 4361 N N . HIS B 1 230 ? 92.611 87.442 55.652 1.00 17.12 210 HIS B N 1
ATOM 4362 C CA . HIS B 1 230 ? 92.454 88.128 56.942 1.00 18.08 210 HIS B CA 1
ATOM 4363 C C . HIS B 1 230 ? 91.181 87.655 57.654 1.00 17.84 210 HIS B C 1
ATOM 4364 O O . HIS B 1 230 ? 91.210 87.325 58.827 1.00 16.80 210 HIS B O 1
ATOM 4371 N N . THR B 1 231 ? 90.081 87.568 56.903 1.00 17.97 211 THR B N 1
ATOM 4372 C CA . THR B 1 231 ? 88.793 87.137 57.457 1.00 18.30 211 THR B CA 1
ATOM 4373 C C . THR B 1 231 ? 88.858 85.695 57.971 1.00 17.72 211 THR B C 1
ATOM 4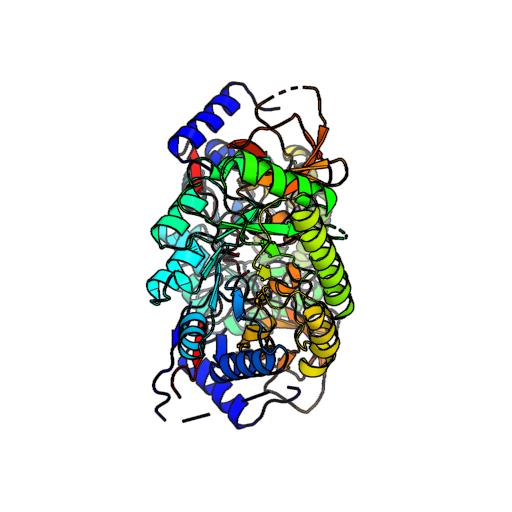374 O O . THR B 1 231 ? 88.370 85.398 59.054 1.00 17.22 211 THR B O 1
ATOM 4378 N N . CYS B 1 232 ? 89.457 84.806 57.183 1.00 17.09 212 CYS B N 1
ATOM 4379 C CA . CYS B 1 232 ? 89.674 83.420 57.634 1.00 16.95 212 CYS B CA 1
ATOM 4380 C C . CYS B 1 232 ? 90.540 83.325 58.907 1.00 17.47 212 CYS B C 1
ATOM 4381 O O . CYS B 1 232 ? 90.235 82.536 59.807 1.00 17.40 212 CYS B O 1
ATOM 4384 N N . ARG B 1 233 ? 91.600 84.132 58.976 1.00 17.28 213 ARG B N 1
ATOM 4385 C CA . ARG B 1 233 ? 92.451 84.206 60.176 1.00 18.42 213 ARG B CA 1
ATOM 4386 C C . ARG B 1 233 ? 91.626 84.556 61.415 1.00 18.15 213 ARG B C 1
ATOM 4387 O O . ARG B 1 233 ? 91.866 84.024 62.500 1.00 18.38 213 ARG B O 1
ATOM 4395 N N . HIS B 1 234 ? 90.650 85.447 61.250 1.00 18.14 214 HIS B N 1
ATOM 4396 C CA . HIS B 1 234 ? 89.807 85.866 62.364 1.00 18.91 214 HIS B CA 1
ATOM 4397 C C . HIS B 1 234 ? 88.787 84.805 62.783 1.00 18.14 214 HIS B C 1
ATOM 4398 O O . HIS B 1 234 ? 88.516 84.623 63.983 1.00 16.97 214 HIS B O 1
ATOM 4405 N N . VAL B 1 235 ? 88.240 84.094 61.799 1.00 17.71 215 VAL B N 1
ATOM 4406 C CA . VAL B 1 235 ? 87.347 82.979 62.078 1.00 17.13 215 VAL B CA 1
ATOM 4407 C C . VAL B 1 235 ? 88.093 81.894 62.852 1.00 17.48 215 VAL B C 1
ATOM 4408 O O . VAL B 1 235 ? 87.554 81.315 63.795 1.00 16.32 215 VAL B O 1
ATOM 4412 N N . MET B 1 236 ? 89.335 81.636 62.450 1.00 18.54 216 MET B N 1
ATOM 4413 C CA . MET B 1 236 ? 90.175 80.647 63.130 1.00 20.69 216 MET B CA 1
ATOM 4414 C C . MET B 1 236 ? 90.373 81.026 64.590 1.00 19.68 216 MET B C 1
ATOM 4415 O O . MET B 1 236 ? 90.291 80.180 65.474 1.00 18.77 216 MET B O 1
ATOM 4420 N N . GLU B 1 237 ? 90.591 82.316 64.823 1.00 19.43 217 GLU B N 1
ATOM 4421 C CA . GLU B 1 237 ? 90.740 82.841 66.180 1.00 20.13 217 GLU B CA 1
ATOM 4422 C C . GLU B 1 237 ? 89.465 82.611 66.999 1.00 19.30 217 GLU B C 1
ATOM 4423 O O . GLU B 1 237 ? 89.525 82.169 68.146 1.00 18.24 217 GLU B O 1
ATOM 4429 N N . GLN B 1 238 ? 88.311 82.906 66.399 1.00 18.86 218 GLN B N 1
ATOM 4430 C CA . GLN B 1 238 ? 87.017 82.742 67.079 1.00 19.32 218 GLN B CA 1
ATOM 4431 C C . GLN B 1 238 ? 86.707 81.297 67.459 1.00 18.61 218 GLN B C 1
ATOM 4432 O O . GLN B 1 238 ? 86.118 81.043 68.505 1.00 18.64 218 GLN B O 1
ATOM 4438 N N . VAL B 1 239 ? 87.113 80.353 66.610 1.00 18.51 219 VAL B N 1
ATOM 4439 C CA . VAL B 1 239 ? 86.961 78.918 66.887 1.00 18.22 219 VAL B CA 1
ATOM 4440 C C . VAL B 1 239 ? 87.697 78.530 68.185 1.00 18.32 219 VAL B C 1
ATOM 4441 O O . VAL B 1 239 ? 87.111 77.934 69.100 1.00 17.44 219 VAL B O 1
ATOM 4445 N N . VAL B 1 240 ? 88.969 78.911 68.259 1.00 18.53 220 VAL B N 1
ATOM 4446 C CA . VAL B 1 240 ? 89.803 78.664 69.435 1.00 18.64 220 VAL B CA 1
ATOM 4447 C C . VAL B 1 240 ? 89.216 79.317 70.689 1.00 19.21 220 VAL B C 1
ATOM 4448 O O . VAL B 1 240 ? 89.234 78.728 71.783 1.00 19.15 220 VAL B O 1
ATOM 4452 N N . GLU B 1 241 ? 88.690 80.526 70.515 1.00 19.65 221 GLU B N 1
ATOM 4453 C CA . GLU B 1 241 ? 88.110 81.298 71.610 1.00 20.98 221 GLU B CA 1
ATOM 4454 C C . GLU B 1 241 ? 86.755 80.752 72.085 1.00 20.56 221 GLU B C 1
ATOM 4455 O O . GLU B 1 241 ? 86.350 80.990 73.229 1.00 21.06 221 GLU B O 1
ATOM 4461 N N . ARG B 1 242 ? 86.091 79.977 71.229 1.00 20.18 222 ARG B N 1
ATOM 4462 C CA . ARG B 1 242 ? 84.841 79.296 71.580 1.00 20.18 222 ARG B CA 1
ATOM 4463 C C . ARG B 1 242 ? 85.068 77.935 72.270 1.00 19.76 222 ARG B C 1
ATOM 4464 O O . ARG B 1 242 ? 84.108 77.264 72.653 1.00 19.79 222 ARG B O 1
ATOM 4472 N N . GLY B 1 243 ? 86.336 77.546 72.437 1.00 18.72 223 GLY B N 1
ATOM 4473 C CA . GLY B 1 243 ? 86.702 76.244 72.987 1.00 17.46 223 GLY B CA 1
ATOM 4474 C C . GLY B 1 243 ? 86.538 75.058 72.043 1.00 16.99 223 GLY B C 1
ATOM 4475 O O . GLY B 1 243 ? 86.449 73.910 72.497 1.00 16.42 223 GLY B O 1
ATOM 4476 N N . LEU B 1 244 ? 86.497 75.326 70.738 1.00 16.20 224 LEU B N 1
ATOM 4477 C CA . LEU B 1 244 ? 86.362 74.261 69.741 1.00 16.21 224 LEU B CA 1
ATOM 4478 C C . LEU B 1 244 ? 87.738 73.816 69.219 1.00 16.27 224 LEU B C 1
ATOM 4479 O O . LEU B 1 244 ? 88.726 74.558 69.365 1.00 15.76 224 LEU B O 1
ATOM 4484 N N . PRO B 1 245 ? 87.813 72.618 68.578 1.00 16.65 225 PRO B N 1
ATOM 4485 C CA . PRO B 1 245 ? 89.110 72.198 68.036 1.00 16.60 225 PRO B CA 1
ATOM 4486 C C . PRO B 1 245 ? 89.675 73.204 67.037 1.00 16.57 225 PRO B C 1
ATOM 4487 O O . PRO B 1 245 ? 88.932 73.764 66.210 1.00 16.59 225 PRO B O 1
ATOM 4491 N N . ALA B 1 246 ? 90.979 73.446 67.146 1.00 16.38 226 ALA B N 1
ATOM 4492 C CA . ALA B 1 246 ? 91.637 74.437 66.310 1.00 16.43 226 ALA B CA 1
ATOM 4493 C C . ALA B 1 246 ? 91.704 73.948 64.856 1.00 16.15 226 ALA B C 1
ATOM 4494 O O . ALA B 1 246 ? 91.821 72.739 64.571 1.00 15.91 226 ALA B O 1
ATOM 4496 N N . LEU B 1 247 ? 91.608 74.894 63.933 1.00 15.56 227 LEU B N 1
ATOM 4497 C CA . LEU B 1 247 ? 91.587 74.551 62.520 1.00 16.36 227 LEU B CA 1
ATOM 4498 C C . LEU B 1 247 ? 93.010 74.467 61.994 1.00 16.59 227 LEU B C 1
ATOM 4499 O O . LEU B 1 247 ? 93.814 75.392 62.196 1.00 17.70 227 LEU B O 1
ATOM 4504 N N . SER B 1 248 ? 93.305 73.353 61.316 1.00 15.75 228 SER B N 1
ATOM 4505 C CA . SER B 1 248 ? 94.645 73.023 60.863 1.00 15.85 228 SER B CA 1
ATOM 4506 C C . SER B 1 248 ? 95.019 73.584 59.488 1.00 15.59 228 SER B C 1
ATOM 4507 O O . SER B 1 248 ? 96.209 73.672 59.173 1.00 15.42 228 SER B O 1
ATOM 4510 N N . THR B 1 249 ? 94.015 73.952 58.678 1.00 14.41 229 THR B N 1
ATOM 4511 C CA . THR B 1 249 ? 94.231 74.135 57.243 1.00 14.84 229 THR B CA 1
ATOM 4512 C C . THR B 1 249 ? 93.486 75.349 56.703 1.00 14.91 229 THR B C 1
ATOM 4513 O O . THR B 1 249 ? 92.365 75.638 57.126 1.00 16.01 229 THR B O 1
ATOM 4517 N N . LEU B 1 250 ? 94.147 76.097 55.824 1.00 14.56 230 LEU B N 1
ATOM 4518 C CA . LEU B 1 250 ? 93.486 77.141 55.038 1.00 15.15 230 LEU B CA 1
ATOM 4519 C C . LEU B 1 250 ? 93.690 76.822 53.565 1.00 14.89 230 LEU B C 1
ATOM 4520 O O . LEU B 1 250 ? 94.814 76.658 53.128 1.00 15.55 230 LEU B O 1
ATOM 4525 N N . ASP B 1 251 ? 92.597 76.784 52.802 1.00 15.51 231 ASP B N 1
ATOM 4526 C CA . ASP B 1 251 ? 92.633 76.506 51.376 1.00 15.71 231 ASP B CA 1
ATOM 4527 C C . ASP B 1 251 ? 92.251 77.816 50.662 1.00 16.10 231 ASP B C 1
ATOM 4528 O O . ASP B 1 251 ? 91.105 78.245 50.777 1.00 16.63 231 ASP B O 1
ATOM 4533 N N . ILE B 1 252 ? 93.182 78.443 49.930 1.00 15.53 232 ILE B N 1
ATOM 4534 C CA . ILE B 1 252 ? 92.923 79.773 49.329 1.00 16.44 232 ILE B CA 1
ATOM 4535 C C . ILE B 1 252 ? 92.311 79.688 47.911 1.00 15.44 232 ILE B C 1
ATOM 4536 O O . ILE B 1 252 ? 92.119 80.707 47.227 1.00 17.26 232 ILE B O 1
ATOM 4541 N N . GLY B 1 253 ? 91.973 78.471 47.493 1.00 15.79 233 GLY B N 1
ATOM 4542 C CA . GLY B 1 253 ? 91.256 78.271 46.222 1.00 17.11 233 GLY B CA 1
ATOM 4543 C C . GLY B 1 253 ? 92.123 78.516 45.001 1.00 17.29 233 GLY B C 1
ATOM 4544 O O . GLY B 1 253 ? 93.361 78.427 45.082 1.00 18.05 233 GLY B O 1
ATOM 4545 N N . GLY B 1 254 ? 91.463 78.810 43.879 1.00 17.80 234 GLY B N 1
ATOM 4546 C CA . GLY B 1 254 ? 92.133 79.065 42.593 1.00 17.30 234 GLY B CA 1
ATOM 4547 C C . GLY B 1 254 ? 92.020 80.532 42.220 1.00 17.85 234 GLY B C 1
ATOM 4548 O O . GLY B 1 254 ? 91.893 81.425 43.089 1.00 18.50 234 GLY B O 1
ATOM 4549 N N . GLY B 1 255 ? 92.051 80.786 40.914 1.00 17.99 235 GLY B N 1
ATOM 4550 C CA . GLY B 1 255 ? 91.759 82.138 40.411 1.00 17.75 235 GLY B CA 1
ATOM 4551 C C . GLY B 1 255 ? 92.956 82.935 39.924 1.00 18.31 235 GLY B C 1
ATOM 4552 O O . GLY B 1 255 ? 92.790 84.024 39.363 1.00 18.85 235 GLY B O 1
ATOM 4553 N N . PHE B 1 256 ? 94.162 82.392 40.102 1.00 18.00 236 PHE B N 1
ATOM 4554 C CA . PHE B 1 256 ? 95.389 83.094 39.681 1.00 17.95 236 PHE B CA 1
ATOM 4555 C C . PHE B 1 256 ? 95.273 83.316 38.179 1.00 17.46 236 PHE B C 1
ATOM 4556 O O . PHE B 1 256 ? 94.889 82.391 37.447 1.00 18.77 236 PHE B O 1
ATOM 4564 N N . PRO B 1 257 ? 95.576 84.536 37.731 1.00 18.12 237 PRO B N 1
ATOM 4565 C CA . PRO B 1 257 ? 95.280 84.945 36.340 1.00 17.87 237 PRO B CA 1
ATOM 4566 C C . PRO B 1 257 ? 96.419 84.661 35.353 1.00 18.41 237 PRO B C 1
ATOM 4567 O O . PRO B 1 257 ? 97.574 84.501 35.760 1.00 18.55 237 PRO B O 1
ATOM 4571 N N . VAL B 1 258 ? 96.075 84.655 34.063 1.00 18.18 238 VAL B N 1
ATOM 4572 C CA . VAL B 1 258 ? 97.045 84.494 32.990 1.00 18.61 238 VAL B CA 1
ATOM 4573 C C . VAL B 1 258 ? 96.843 85.580 31.926 1.00 18.33 238 VAL B C 1
ATOM 4574 O O . VAL B 1 258 ? 95.810 86.248 31.905 1.00 18.30 238 VAL B O 1
ATOM 4578 N N . ASN B 1 259 ? 97.831 85.742 31.046 1.00 19.03 239 ASN B N 1
ATOM 4579 C CA . ASN B 1 259 ? 97.767 86.743 29.986 1.00 18.43 239 ASN B CA 1
ATOM 4580 C C . ASN B 1 259 ? 96.847 86.210 28.872 1.00 18.52 239 ASN B C 1
ATOM 4581 O O . ASN B 1 259 ? 97.109 85.155 28.318 1.00 18.25 239 ASN B O 1
ATOM 4586 N N . TYR B 1 260 ? 95.799 86.964 28.544 1.00 17.68 240 TYR B N 1
ATOM 4587 C CA . TYR B 1 260 ? 94.999 86.702 27.354 1.00 17.28 240 TYR B CA 1
ATOM 4588 C C . TYR B 1 260 ? 95.409 87.779 26.356 1.00 17.76 240 TYR B C 1
ATOM 4589 O O . TYR B 1 260 ? 96.577 87.795 25.951 1.00 18.94 240 TYR B O 1
ATOM 4598 N N . THR B 1 261 ? 94.508 88.691 25.999 1.00 16.77 241 THR B N 1
ATOM 4599 C CA . THR B 1 261 ? 94.856 89.749 25.032 1.00 16.64 241 THR B CA 1
ATOM 4600 C C . THR B 1 261 ? 95.533 90.963 25.710 1.00 17.32 241 THR B C 1
ATOM 4601 O O . THR B 1 261 ? 96.065 91.844 25.037 1.00 18.83 241 THR B O 1
ATOM 4605 N N . GLN B 1 262 ? 95.466 91.012 27.036 1.00 17.36 242 GLN B N 1
ATOM 4606 C CA . GLN B 1 262 ? 96.160 92.032 27.822 1.00 18.07 242 GLN B CA 1
ATOM 4607 C C . GLN B 1 262 ? 97.004 91.319 28.876 1.00 17.61 242 GLN B C 1
ATOM 4608 O O . GLN B 1 262 ? 96.659 90.209 29.344 1.00 18.86 242 GLN B O 1
ATOM 4614 N N . GLN B 1 263 ? 98.125 91.926 29.232 1.00 17.80 243 GLN B N 1
ATOM 4615 C CA . GLN B 1 263 ? 99.021 91.291 30.197 1.00 19.66 243 GLN B CA 1
ATOM 4616 C C . GLN B 1 263 ? 98.537 91.489 31.622 1.00 18.95 243 GLN B C 1
ATOM 4617 O O . GLN B 1 263 ? 97.967 92.536 31.963 1.00 19.00 243 GLN B O 1
ATOM 4623 N N . VAL B 1 264 ? 98.746 90.463 32.441 1.00 19.11 244 VAL B N 1
ATOM 4624 C CA . VAL B 1 264 ? 98.415 90.523 33.855 1.00 19.72 244 VAL B CA 1
ATOM 4625 C C . VAL B 1 264 ? 99.718 90.526 34.657 1.00 19.44 244 VAL B C 1
ATOM 4626 O O . VAL B 1 264 ? 100.796 90.167 34.152 1.00 18.67 244 VAL B O 1
ATOM 4630 N N . MET B 1 265 ? 99.610 90.900 35.917 1.00 20.00 245 MET B N 1
ATOM 4631 C CA . MET B 1 265 ? 100.764 91.005 36.778 1.00 21.17 245 MET B CA 1
ATOM 4632 C C . MET B 1 265 ? 101.542 89.678 36.863 1.00 20.31 245 MET B C 1
ATOM 4633 O O . MET B 1 265 ? 100.927 88.611 37.022 1.00 20.44 245 MET B O 1
ATOM 4638 N N . PRO B 1 266 ? 102.886 89.744 36.742 1.00 20.86 246 PRO B N 1
ATOM 4639 C CA . PRO B 1 266 ? 103.695 88.521 36.915 1.00 20.71 246 PRO B CA 1
ATOM 4640 C C . PRO B 1 266 ? 103.348 87.826 38.231 1.00 19.89 246 PRO B C 1
ATOM 4641 O O . PRO B 1 266 ? 103.054 88.495 39.232 1.00 19.44 246 PRO B O 1
ATOM 4645 N N . ILE B 1 267 ? 103.395 86.497 38.215 1.00 19.48 247 ILE B N 1
ATOM 4646 C CA . ILE B 1 267 ? 102.938 85.699 39.346 1.00 19.06 247 ILE B CA 1
ATOM 4647 C C . ILE B 1 267 ? 103.675 85.995 40.668 1.00 18.63 247 ILE B C 1
ATOM 4648 O O . ILE B 1 267 ? 103.045 86.009 41.716 1.00 17.85 247 ILE B O 1
ATOM 4653 N N . ASP B 1 268 ? 104.977 86.270 40.599 1.00 19.10 248 ASP B N 1
ATOM 4654 C CA . ASP B 1 268 ? 105.762 86.591 41.803 1.00 19.45 248 ASP B CA 1
ATOM 4655 C C . ASP B 1 268 ? 105.184 87.824 42.486 1.00 19.36 248 ASP B C 1
ATOM 4656 O O . ASP B 1 268 ? 104.947 87.824 43.694 1.00 19.50 248 ASP B O 1
ATOM 4661 N N . GLN B 1 269 ? 104.927 88.857 41.690 1.00 18.96 249 GLN B N 1
ATOM 4662 C CA . GLN B 1 269 ? 104.397 90.106 42.214 1.00 19.03 249 GLN B CA 1
ATOM 4663 C C . GLN B 1 269 ? 102.949 89.950 42.681 1.00 18.80 249 GLN B C 1
ATOM 4664 O O . GLN B 1 269 ? 102.572 90.514 43.733 1.00 19.43 249 GLN B O 1
ATOM 4674 N N . PHE B 1 270 ? 102.155 89.207 41.895 1.00 19.30 250 PHE B N 1
ATOM 4675 C CA . PHE B 1 270 ? 100.765 88.922 42.223 1.00 18.41 250 PHE B CA 1
ATOM 4676 C C . PHE B 1 270 ? 100.669 88.284 43.617 1.00 18.42 250 PHE B C 1
ATOM 4677 O O . PHE B 1 270 ? 99.862 88.700 44.441 1.00 18.92 250 PHE B O 1
ATOM 4685 N N . CYS B 1 271 ? 101.503 87.283 43.862 1.00 17.94 251 CYS B N 1
ATOM 4686 C CA . CYS B 1 271 ? 101.454 86.537 45.118 1.00 17.88 251 CYS B CA 1
ATOM 4687 C C . CYS B 1 271 ? 102.179 87.192 46.280 1.00 17.61 251 CYS B C 1
ATOM 4688 O O . CYS B 1 271 ? 102.015 86.757 47.421 1.00 17.24 251 CYS B O 1
ATOM 4691 N N . ALA B 1 272 ? 103.003 88.202 46.012 1.00 17.46 252 ALA B N 1
ATOM 4692 C CA . ALA B 1 272 ? 103.748 88.824 47.126 1.00 17.10 252 ALA B CA 1
ATOM 4693 C C . ALA B 1 272 ? 102.832 89.267 48.291 1.00 17.27 252 ALA B C 1
ATOM 4694 O O . ALA B 1 272 ? 103.112 88.915 49.442 1.00 17.68 252 ALA B O 1
ATOM 4696 N N . PRO B 1 273 ? 101.747 90.034 48.008 1.00 17.62 253 PRO B N 1
ATOM 4697 C CA . PRO B 1 273 ? 100.830 90.444 49.092 1.00 17.46 253 PRO B CA 1
ATOM 4698 C C . PRO B 1 273 ? 100.089 89.272 49.732 1.00 17.48 253 PRO B C 1
ATOM 4699 O O . PRO B 1 273 ? 99.722 89.344 50.909 1.00 16.88 253 PRO B O 1
ATOM 4703 N N . ILE B 1 274 ? 99.850 88.226 48.942 1.00 15.89 254 ILE B N 1
ATOM 4704 C CA . ILE B 1 274 ? 99.225 86.997 49.435 1.00 15.96 254 ILE B CA 1
ATOM 4705 C C . ILE B 1 274 ? 100.131 86.304 50.457 1.00 16.33 254 ILE B C 1
ATOM 4706 O O . ILE B 1 274 ? 99.671 85.900 51.536 1.00 16.20 254 ILE B O 1
ATOM 4711 N N . ASN B 1 275 ? 101.415 86.169 50.128 1.00 16.35 255 ASN B N 1
ATOM 4712 C CA . ASN B 1 275 ? 102.366 85.569 51.074 1.00 16.64 255 ASN B CA 1
ATOM 4713 C C . ASN B 1 275 ? 102.442 86.363 52.349 1.00 16.34 255 ASN B C 1
ATOM 4714 O O . ASN B 1 275 ? 102.467 85.791 53.430 1.00 16.95 255 ASN B O 1
ATOM 4719 N N . GLU B 1 276 ? 102.458 87.683 52.208 1.00 17.07 256 GLU B N 1
ATOM 4720 C CA . GLU B 1 276 ? 102.456 88.561 53.369 1.00 17.57 256 GLU B CA 1
ATOM 4721 C C . GLU B 1 276 ? 101.236 88.293 54.266 1.00 17.09 256 GLU B C 1
ATOM 4722 O O . GLU B 1 276 ? 101.379 88.188 55.466 1.00 17.04 256 GLU B O 1
ATOM 4728 N N . ALA B 1 277 ? 100.053 88.144 53.669 1.00 17.02 257 ALA B N 1
ATOM 4729 C CA . ALA B 1 277 ? 98.810 87.885 54.432 1.00 16.84 257 ALA B CA 1
ATOM 4730 C C . ALA B 1 277 ? 98.817 86.508 55.093 1.00 16.89 257 ALA B C 1
ATOM 4731 O O . ALA B 1 277 ? 98.398 86.344 56.256 1.00 17.76 257 ALA B O 1
ATOM 4733 N N . LEU B 1 278 ? 99.349 85.527 54.378 1.00 16.65 258 LEU B N 1
ATOM 4734 C CA . LEU B 1 278 ? 99.470 84.174 54.928 1.00 16.66 258 LEU B CA 1
ATOM 4735 C C . LEU B 1 278 ? 100.458 84.126 56.090 1.00 16.92 258 LEU B C 1
ATOM 4736 O O . LEU B 1 278 ? 100.326 83.263 56.960 1.00 16.91 258 LEU B O 1
ATOM 4741 N N . SER B 1 279 ? 101.452 85.022 56.081 1.00 17.14 259 SER B N 1
ATOM 4742 C CA . SER B 1 279 ? 102.508 85.039 57.111 1.00 17.87 259 SER B CA 1
ATOM 4743 C C . SER B 1 279 ? 101.961 85.433 58.493 1.00 18.07 259 SER B C 1
ATOM 4744 O O . SER B 1 279 ? 102.599 85.176 59.525 1.00 18.18 259 SER B O 1
ATOM 4747 N N . LEU B 1 280 ? 100.772 86.033 58.513 1.00 18.25 260 LEU B N 1
ATOM 4748 C CA . LEU B 1 280 ? 100.147 86.427 59.785 1.00 19.49 260 LEU B CA 1
ATOM 4749 C C . LEU B 1 280 ? 99.376 85.276 60.446 1.00 19.07 260 LEU B C 1
ATOM 4750 O O . LEU B 1 280 ? 98.956 85.380 61.606 1.00 19.11 260 LEU B O 1
ATOM 4755 N N . LEU B 1 281 ? 99.201 84.180 59.707 1.00 19.00 261 LEU B N 1
ATOM 4756 C CA . LEU B 1 281 ? 98.615 82.966 60.258 1.00 18.92 261 LEU B CA 1
ATOM 4757 C C . LEU B 1 281 ? 99.534 82.323 61.288 1.00 19.45 261 LEU B C 1
ATOM 4758 O O . LEU B 1 281 ? 100.764 82.491 61.226 1.00 19.34 261 LEU B O 1
ATOM 4763 N N . PRO B 1 282 ? 98.939 81.572 62.232 1.00 19.51 262 PRO B N 1
ATOM 4764 C CA . PRO B 1 282 ? 99.739 80.736 63.110 1.00 19.78 262 PRO B CA 1
ATOM 4765 C C . PRO B 1 282 ? 100.657 79.812 62.291 1.00 20.42 262 PRO B C 1
ATOM 4766 O O . PRO B 1 282 ? 100.264 79.343 61.208 1.00 19.75 262 PRO B O 1
ATOM 4770 N N . GLU B 1 283 ? 101.863 79.563 62.811 1.00 20.99 263 GLU B N 1
ATOM 4771 C CA . GLU B 1 283 ? 102.855 78.752 62.097 1.00 22.15 263 GLU B CA 1
ATOM 4772 C C . GLU B 1 283 ? 102.386 77.293 61.910 1.00 21.22 263 GLU B C 1
ATOM 4773 O O . GLU B 1 283 ? 102.875 76.588 61.017 1.00 22.36 263 GLU B O 1
ATOM 4779 N N . THR B 1 284 ? 101.408 76.878 62.723 1.00 19.86 264 THR B N 1
ATOM 4780 C CA . THR B 1 284 ? 100.802 75.537 62.681 1.00 18.68 264 THR B CA 1
ATOM 4781 C C . THR B 1 284 ? 99.775 75.343 61.533 1.00 19.25 264 THR B C 1
ATOM 4782 O O . THR B 1 284 ? 99.409 74.214 61.187 1.00 19.38 264 THR B O 1
ATOM 4786 N N . VAL B 1 285 ? 99.302 76.430 60.961 1.00 18.32 265 VAL B N 1
ATOM 4787 C CA . VAL B 1 285 ? 98.338 76.321 59.846 1.00 18.89 265 VAL B CA 1
ATOM 4788 C C . VAL B 1 285 ? 99.046 75.937 58.551 1.00 19.39 265 VAL B C 1
ATOM 4789 O O . VAL B 1 285 ? 100.034 76.572 58.168 1.00 20.91 265 VAL B O 1
ATOM 4793 N N . HIS B 1 286 ? 98.523 74.910 57.882 1.00 18.45 266 HIS B N 1
ATOM 4794 C CA . HIS B 1 286 ? 99.020 74.457 56.589 1.00 18.48 266 HIS B CA 1
ATOM 4795 C C . HIS B 1 286 ? 98.146 75.084 55.515 1.00 17.43 266 HIS B C 1
ATOM 4796 O O . HIS B 1 286 ? 96.926 75.146 55.681 1.00 17.34 266 HIS B O 1
ATOM 4803 N N . VAL B 1 287 ? 98.769 75.582 54.444 1.00 16.61 267 VAL B N 1
ATOM 4804 C CA . VAL B 1 287 ? 98.049 76.361 53.419 1.00 15.56 267 VAL B CA 1
ATOM 4805 C C . VAL B 1 287 ? 98.010 75.533 52.133 1.00 15.21 267 VAL B C 1
ATOM 4806 O O . VAL B 1 287 ? 99.022 74.930 51.732 1.00 15.91 267 VAL B O 1
ATOM 4810 N N . LEU B 1 288 ? 96.823 75.479 51.531 1.00 15.19 268 LEU B N 1
ATOM 4811 C CA . LEU B 1 288 ? 96.620 74.780 50.258 1.00 14.64 268 LEU B CA 1
ATOM 4812 C C . LEU B 1 288 ? 96.101 75.803 49.243 1.00 13.91 268 LEU B C 1
ATOM 4813 O O . LEU B 1 288 ? 95.561 76.825 49.630 1.00 13.99 268 LEU B O 1
ATOM 4818 N N . ALA B 1 289 ? 96.273 75.518 47.957 1.00 12.67 269 ALA B N 1
ATOM 4819 C CA . ALA B 1 289 ? 95.604 76.294 46.893 1.00 11.79 269 ALA B CA 1
ATOM 4820 C C . ALA B 1 289 ? 95.052 75.318 45.840 1.00 11.76 269 ALA B C 1
ATOM 4821 O O . ALA B 1 289 ? 95.435 74.140 45.822 1.00 10.74 269 ALA B O 1
ATOM 4823 N N . GLU B 1 290 ? 94.170 75.818 44.970 1.00 11.37 270 GLU B N 1
ATOM 4824 C CA . GLU B 1 290 ? 93.452 74.996 43.961 1.00 11.69 270 GLU B CA 1
ATOM 4825 C C . GLU B 1 290 ? 93.576 75.631 42.562 1.00 12.19 270 GLU B C 1
ATOM 4826 O O . GLU B 1 290 ? 92.542 75.906 41.893 1.00 12.53 270 GLU B O 1
ATOM 4832 N N . PRO B 1 291 ? 94.826 75.887 42.110 1.00 12.06 271 PRO B N 1
ATOM 4833 C CA . PRO B 1 291 ? 95.034 76.502 40.804 1.00 12.67 271 PRO B CA 1
ATOM 4834 C C . PRO B 1 291 ? 94.540 75.604 39.679 1.00 12.57 271 PRO B C 1
ATOM 4835 O O . PRO B 1 291 ? 94.820 74.394 39.685 1.00 13.05 271 PRO B O 1
ATOM 4839 N N . GLY B 1 292 ? 93.843 76.197 38.704 1.00 13.21 272 GLY B N 1
ATOM 4840 C CA . GLY B 1 292 ? 93.433 75.467 37.503 1.00 13.14 272 GLY B CA 1
ATOM 4841 C C . GLY B 1 292 ? 94.033 76.196 36.321 1.00 13.81 272 GLY B C 1
ATOM 4842 O O . GLY B 1 292 ? 95.097 75.804 35.781 1.00 12.48 272 GLY B O 1
ATOM 4843 N N . ARG B 1 293 ? 93.367 77.298 35.961 1.00 12.76 273 ARG B N 1
ATOM 4844 C CA . ARG B 1 293 ? 93.704 78.072 34.783 1.00 12.81 273 ARG B CA 1
ATOM 4845 C C . ARG B 1 293 ? 95.187 78.430 34.679 1.00 12.14 273 ARG B C 1
ATOM 4846 O O . ARG B 1 293 ? 95.784 78.370 33.575 1.00 12.77 273 ARG B O 1
ATOM 4854 N N . PHE B 1 294 ? 95.788 78.817 35.810 1.00 11.80 274 PHE B N 1
ATOM 4855 C CA . PHE B 1 294 ? 97.191 79.274 35.778 1.00 11.89 274 PHE B CA 1
ATOM 4856 C C . PHE B 1 294 ? 98.122 78.181 35.219 1.00 13.20 274 PHE B C 1
ATOM 4857 O O . PHE B 1 294 ? 99.056 78.469 34.468 1.00 12.50 274 PHE B O 1
ATOM 4865 N N . ILE B 1 295 ? 97.833 76.924 35.557 1.00 13.14 275 ILE B N 1
ATOM 4866 C CA . ILE B 1 295 ? 98.702 75.824 35.146 1.00 13.92 275 ILE B CA 1
ATOM 4867 C C . ILE B 1 295 ? 98.452 75.419 33.702 1.00 14.03 275 ILE B C 1
ATOM 4868 O O . ILE B 1 295 ? 99.403 75.270 32.930 1.00 14.17 275 ILE B O 1
ATOM 4873 N N . CYS B 1 296 ? 97.179 75.305 33.326 1.00 14.31 276 CYS B N 1
ATOM 4874 C CA . CYS B 1 296 ? 96.846 74.738 32.007 1.00 14.17 276 CYS B CA 1
ATOM 4875 C C . CYS B 1 296 ? 96.640 75.761 30.884 1.00 14.43 276 CYS B C 1
ATOM 4876 O O . CYS B 1 296 ? 96.959 75.440 29.723 1.00 15.71 276 CYS B O 1
ATOM 4879 N N . ALA B 1 297 ? 96.119 76.961 31.192 1.00 13.94 277 ALA B N 1
ATOM 4880 C CA . ALA B 1 297 ? 95.728 77.881 30.089 1.00 14.02 277 ALA B CA 1
ATOM 4881 C C . ALA B 1 297 ? 96.848 78.176 29.054 1.00 13.63 277 ALA B C 1
ATOM 4882 O O . ALA B 1 297 ? 96.622 78.013 27.846 1.00 13.71 277 ALA B O 1
ATOM 4884 N N . PRO B 1 298 ? 98.061 78.545 29.516 1.00 13.36 278 PRO B N 1
ATOM 4885 C CA . PRO B 1 298 ? 99.123 78.886 28.549 1.00 14.19 278 PRO B CA 1
ATOM 4886 C C . PRO B 1 298 ? 99.717 77.700 27.814 1.00 13.82 278 PRO B C 1
ATOM 4887 O O . PRO B 1 298 ? 100.482 77.901 26.859 1.00 14.90 278 PRO B O 1
ATOM 4891 N N . ALA B 1 299 ? 99.382 76.475 28.236 1.00 13.72 279 ALA B N 1
ATOM 4892 C CA . ALA B 1 299 ? 100.037 75.277 27.705 1.00 14.35 279 ALA B CA 1
ATOM 4893 C C . ALA B 1 299 ? 99.433 74.777 26.381 1.00 13.51 279 ALA B C 1
ATOM 4894 O O . ALA B 1 299 ? 99.959 73.837 25.762 1.00 15.54 279 ALA B O 1
ATOM 4896 N N . VAL B 1 300 ? 98.333 75.384 25.936 1.00 14.24 280 VAL B N 1
ATOM 4897 C CA . VAL B 1 300 ? 97.634 74.875 24.751 1.00 13.63 280 VAL B CA 1
ATOM 4898 C C . VAL B 1 300 ? 97.513 75.977 23.695 1.00 14.58 280 VAL B C 1
ATOM 4899 O O . VAL B 1 300 ? 97.161 77.120 24.005 1.00 14.61 280 VAL B O 1
ATOM 4903 N N . THR B 1 301 ? 97.822 75.605 22.459 1.00 14.28 281 THR B N 1
ATOM 4904 C CA . THR B 1 301 ? 97.622 76.455 21.304 1.00 15.73 281 THR B CA 1
ATOM 4905 C C . THR B 1 301 ? 96.595 75.764 20.406 1.00 15.38 281 THR B C 1
ATOM 4906 O O . THR B 1 301 ? 96.751 74.574 20.099 1.00 16.13 281 THR B O 1
ATOM 4910 N N . SER B 1 302 ? 95.572 76.508 19.980 1.00 15.07 282 SER B N 1
ATOM 4911 C CA . SER B 1 302 ? 94.531 75.948 19.096 1.00 15.30 282 SER B CA 1
ATOM 4912 C C . SER B 1 302 ? 94.911 76.217 17.636 1.00 14.05 282 SER B C 1
ATOM 4913 O O . SER B 1 302 ? 95.540 77.234 17.304 1.00 13.42 282 SER B O 1
ATOM 4916 N N . VAL B 1 303 ? 94.522 75.285 16.783 1.00 14.27 283 VAL B N 1
ATOM 4917 C CA . VAL B 1 303 ? 94.790 75.395 15.367 1.00 14.46 283 VAL B CA 1
ATOM 4918 C C . VAL B 1 303 ? 93.492 75.005 14.657 1.00 14.67 283 VAL B C 1
ATOM 4919 O O . VAL B 1 303 ? 92.963 73.903 14.872 1.00 14.24 283 VAL B O 1
ATOM 4923 N N . ALA B 1 304 ? 92.978 75.927 13.844 1.00 13.57 284 ALA B N 1
ATOM 4924 C CA . ALA B 1 304 ? 91.785 75.665 13.014 1.00 14.53 284 ALA B CA 1
ATOM 4925 C C . ALA B 1 304 ? 92.171 75.985 11.607 1.00 14.61 284 ALA B C 1
ATOM 4926 O O . ALA B 1 304 ? 93.144 76.711 11.378 1.00 14.36 284 ALA B O 1
ATOM 4928 N N . SER B 1 305 ? 91.413 75.440 10.657 1.00 14.91 285 SER B N 1
ATOM 4929 C CA . SER B 1 305 ? 91.680 75.731 9.249 1.00 14.34 285 SER B CA 1
ATOM 4930 C C . SER B 1 305 ? 90.417 76.319 8.638 1.00 14.46 285 SER B C 1
ATOM 4931 O O . SER B 1 305 ? 89.304 76.134 9.154 1.00 14.88 285 SER B O 1
ATOM 4934 N N . VAL B 1 306 ? 90.609 77.068 7.567 1.00 14.08 286 VAL B N 1
ATOM 4935 C CA . VAL B 1 306 ? 89.537 77.740 6.847 1.00 14.65 286 VAL B CA 1
ATOM 4936 C C . VAL B 1 306 ? 88.852 76.726 5.897 1.00 14.38 286 VAL B C 1
ATOM 4937 O O . VAL B 1 306 ? 89.477 76.207 4.950 1.00 14.58 286 VAL B O 1
ATOM 4941 N N . MET B 1 307 ? 87.570 76.455 6.157 1.00 14.00 287 MET B N 1
ATOM 4942 C CA . MET B 1 307 ? 86.764 75.556 5.288 1.00 15.08 287 MET B CA 1
ATOM 4943 C C . MET B 1 307 ? 86.253 76.250 4.033 1.00 14.74 287 MET B C 1
ATOM 4944 O O . MET B 1 307 ? 86.106 75.617 2.989 1.00 14.76 287 MET B O 1
ATOM 4949 N N . GLY B 1 308 ? 85.969 77.540 4.152 1.00 14.95 288 GLY B N 1
ATOM 4950 C CA . GLY B 1 308 ? 85.460 78.317 3.020 1.00 14.49 288 GLY B CA 1
ATOM 4951 C C . GLY B 1 308 ? 85.365 79.767 3.432 1.00 15.25 288 GLY B C 1
ATOM 4952 O O . GLY B 1 308 ? 85.776 80.140 4.552 1.00 15.26 288 GLY B O 1
ATOM 4953 N N . GLN B 1 309 ? 84.809 80.585 2.540 1.00 14.85 289 GLN B N 1
ATOM 4954 C CA . GLN B 1 309 ? 84.866 82.021 2.750 1.00 15.56 289 GLN B CA 1
ATOM 4955 C C . GLN B 1 309 ? 83.953 82.774 1.787 1.00 15.61 289 GLN B C 1
ATOM 4956 O O . GLN B 1 309 ? 83.659 82.298 0.667 1.00 15.49 289 GLN B O 1
ATOM 4962 N N . ALA B 1 310 ? 83.508 83.945 2.234 1.00 17.07 290 ALA B N 1
ATOM 4963 C CA . ALA B 1 310 ? 82.636 84.806 1.428 1.00 18.21 290 ALA B CA 1
ATOM 4964 C C . ALA B 1 310 ? 82.730 86.263 1.906 1.00 19.50 290 ALA B C 1
ATOM 4965 O O . ALA B 1 310 ? 82.877 86.499 3.102 1.00 19.24 290 ALA B O 1
ATOM 4967 N N . GLU B 1 311 ? 82.637 87.215 0.971 1.00 20.60 291 GLU B N 1
ATOM 4968 C CA . GLU B 1 311 ? 82.457 88.630 1.326 1.00 21.80 291 GLU B CA 1
ATOM 4969 C C . GLU B 1 311 ? 80.999 88.859 1.706 1.00 21.40 291 GLU B C 1
ATOM 4970 O O . GLU B 1 311 ? 80.093 88.492 0.951 1.00 21.63 291 GLU B O 1
ATOM 4976 N N . ARG B 1 312 ? 80.784 89.422 2.888 1.00 21.72 292 ARG B N 1
ATOM 4977 C CA . ARG B 1 312 ? 79.459 89.823 3.348 1.00 22.22 292 ARG B CA 1
ATOM 4978 C C . ARG B 1 312 ? 79.599 91.242 3.867 1.00 23.32 292 ARG B C 1
ATOM 4979 O O . ARG B 1 312 ? 80.348 91.494 4.816 1.00 23.51 292 ARG B O 1
ATOM 4987 N N . GLU B 1 313 ? 78.872 92.145 3.231 1.00 24.66 293 GLU B N 1
ATOM 4988 C CA . GLU B 1 313 ? 78.940 93.582 3.523 1.00 26.24 293 GLU B CA 1
ATOM 4989 C C . GLU B 1 313 ? 80.288 94.137 4.050 1.00 25.18 293 GLU B C 1
ATOM 4990 O O . GLU B 1 313 ? 80.412 94.577 5.214 1.00 26.05 293 GLU B O 1
ATOM 4996 N N . GLY B 1 314 ? 81.294 94.101 3.176 1.00 24.54 294 GLY B N 1
ATOM 4997 C CA . GLY B 1 314 ? 82.570 94.785 3.415 1.00 23.33 294 GLY B CA 1
ATOM 4998 C C . GLY B 1 314 ? 83.545 94.064 4.321 1.00 23.41 294 GLY B C 1
ATOM 4999 O O . GLY B 1 314 ? 84.573 94.627 4.732 1.00 23.51 294 GLY B O 1
ATOM 5000 N N . GLN B 1 315 ? 83.213 92.823 4.666 1.00 21.59 295 GLN B N 1
ATOM 5001 C CA . GLN B 1 315 ? 84.096 91.999 5.450 1.00 21.00 295 GLN B CA 1
ATOM 5002 C C . GLN B 1 315 ? 84.183 90.631 4.793 1.00 20.07 295 GLN B C 1
ATOM 5003 O O . GLN B 1 315 ? 83.181 90.107 4.294 1.00 19.99 295 GLN B O 1
ATOM 5009 N N . ILE B 1 316 ? 85.381 90.065 4.796 1.00 18.98 296 ILE B N 1
ATOM 5010 C CA . ILE B 1 316 ? 85.555 88.674 4.391 1.00 18.38 296 ILE B CA 1
ATOM 5011 C C . ILE B 1 316 ? 85.265 87.800 5.598 1.00 17.59 296 ILE B C 1
ATOM 5012 O O . ILE B 1 316 ? 85.913 87.929 6.638 1.00 17.33 296 ILE B O 1
ATOM 5017 N N . TRP B 1 317 ? 84.262 86.942 5.449 1.00 16.58 297 TRP B N 1
ATOM 5018 C CA . TRP B 1 317 ? 83.952 85.918 6.436 1.00 16.49 297 TRP B CA 1
ATOM 5019 C C . TRP B 1 317 ? 84.748 84.658 6.138 1.00 16.18 297 TRP B C 1
ATOM 5020 O O . TRP B 1 317 ? 84.679 84.134 5.011 1.00 15.61 297 TRP B O 1
ATOM 5031 N N . TYR B 1 318 ? 85.495 84.199 7.125 1.00 14.63 298 TYR B N 1
ATOM 5032 C CA . TYR B 1 318 ? 86.119 82.868 7.061 1.00 15.01 298 TYR B CA 1
ATOM 5033 C C . TYR B 1 318 ? 85.376 81.887 7.959 1.00 15.15 298 TYR B C 1
ATOM 5034 O O . TYR B 1 318 ? 85.066 82.197 9.113 1.00 16.14 298 TYR B O 1
ATOM 5043 N N . TYR B 1 319 ? 85.120 80.692 7.429 1.00 13.64 299 TYR B N 1
ATOM 5044 C CA . TYR B 1 319 ? 84.332 79.692 8.163 1.00 14.18 299 TYR B CA 1
ATOM 5045 C C . TYR B 1 319 ? 85.309 78.619 8.569 1.00 14.34 299 TYR B C 1
ATOM 5046 O O . TYR B 1 319 ? 85.809 77.860 7.710 1.00 15.37 299 TYR B O 1
ATOM 5055 N N . LEU B 1 320 ? 85.634 78.593 9.858 1.00 14.29 300 LEU B N 1
ATOM 5056 C CA . LEU B 1 320 ? 86.640 77.657 10.375 1.00 14.51 300 LEU B CA 1
ATOM 5057 C C . LEU B 1 320 ? 86.059 76.315 10.782 1.00 14.64 300 LEU B C 1
ATOM 5058 O O . LEU B 1 320 ? 84.830 76.180 10.951 1.00 16.26 300 LEU B O 1
ATOM 5063 N N . ASP B 1 321 ? 86.941 75.329 10.985 1.00 14.74 301 ASP B N 1
ATOM 5064 C CA . ASP B 1 321 ? 86.518 74.016 11.471 1.00 14.89 301 ASP B CA 1
ATOM 5065 C C . ASP B 1 321 ? 86.496 73.869 12.992 1.00 15.24 301 ASP B C 1
ATOM 5066 O O . ASP B 1 321 ? 86.375 72.744 13.526 1.00 16.01 301 ASP B O 1
ATOM 5071 N N . ASP B 1 322 ? 86.561 75.011 13.687 1.00 15.19 302 ASP B N 1
ATOM 5072 C CA . ASP B 1 322 ? 86.423 75.053 15.143 1.00 14.71 302 ASP B CA 1
ATOM 5073 C C . ASP B 1 322 ? 85.729 76.354 15.504 1.00 14.90 302 ASP B C 1
ATOM 5074 O O . ASP B 1 322 ? 85.840 77.340 14.796 1.00 14.06 302 ASP B O 1
ATOM 5079 N N . GLY B 1 323 ? 85.006 76.358 16.626 1.00 14.60 303 GLY B N 1
ATOM 5080 C CA . GLY B 1 323 ? 84.219 77.544 16.947 1.00 13.95 303 GLY B CA 1
ATOM 5081 C C . GLY B 1 323 ? 83.602 77.481 18.332 1.00 13.91 303 GLY B C 1
ATOM 5082 O O . GLY B 1 323 ? 84.087 76.756 19.206 1.00 14.47 303 GLY B O 1
ATOM 5083 N N . ILE B 1 324 ? 82.500 78.225 18.484 1.00 14.23 304 ILE B N 1
ATOM 5084 C CA . ILE B 1 324 ? 81.915 78.459 19.808 1.00 14.18 304 ILE B CA 1
ATOM 5085 C C . ILE B 1 324 ? 81.263 77.211 20.395 1.00 13.78 304 ILE B C 1
ATOM 5086 O O . ILE B 1 324 ? 81.039 77.145 21.621 1.00 14.60 304 ILE B O 1
ATOM 5095 N N . TYR B 1 325 ? 80.970 76.228 19.530 1.00 13.32 305 TYR B N 1
ATOM 5096 C CA . TYR B 1 325 ? 80.445 74.968 20.017 1.00 13.43 305 TYR B CA 1
ATOM 5097 C C . TYR B 1 325 ? 81.556 73.949 20.296 1.00 14.55 305 TYR B C 1
ATOM 5098 O O . TYR B 1 325 ? 81.273 72.825 20.725 1.00 15.91 305 TYR B O 1
ATOM 5107 N N . GLY B 1 326 ? 82.796 74.382 20.051 1.00 14.77 306 GLY B N 1
ATOM 5108 C CA . GLY B 1 326 ? 83.988 73.522 20.195 1.00 15.10 306 GLY B CA 1
ATOM 5109 C C . GLY B 1 326 ? 84.989 74.176 21.142 1.00 15.68 306 GLY B C 1
ATOM 5110 O O . GLY B 1 326 ? 84.642 74.536 22.293 1.00 15.59 306 GLY B O 1
ATOM 5111 N N . SER B 1 327 ? 86.219 74.375 20.653 1.00 15.30 307 SER B N 1
ATOM 5112 C CA . SER B 1 327 ? 87.302 74.899 21.517 1.00 15.38 307 SER B CA 1
ATOM 5113 C C . SER B 1 327 ? 87.053 76.333 21.947 1.00 14.79 307 SER B C 1
ATOM 5114 O O . SER B 1 327 ? 87.563 76.775 22.982 1.00 15.56 307 SER B O 1
ATOM 5117 N N . PHE B 1 328 ? 86.265 77.073 21.158 1.00 13.62 308 PHE B N 1
ATOM 5118 C CA . PHE B 1 328 ? 85.974 78.460 21.524 1.00 15.38 308 PHE B CA 1
ATOM 5119 C C . PHE B 1 328 ? 84.709 78.632 22.367 1.00 14.51 308 PHE B C 1
ATOM 5120 O O . PHE B 1 328 ? 84.221 79.754 22.535 1.00 14.89 308 PHE B O 1
ATOM 5128 N N . SER B 1 329 ? 84.206 77.514 22.903 1.00 14.27 309 SER B N 1
ATOM 5129 C CA . SER B 1 329 ? 83.052 77.524 23.803 1.00 14.22 309 SER B CA 1
ATOM 5130 C C . SER B 1 329 ? 83.252 78.467 25.021 1.00 13.28 309 SER B C 1
ATOM 5131 O O . SER B 1 329 ? 82.282 78.989 25.554 1.00 14.80 309 SER B O 1
ATOM 5134 N N . GLY B 1 330 ? 84.505 78.712 25.404 1.00 14.73 310 GLY B N 1
ATOM 5135 C CA . GLY B 1 330 ? 84.853 79.680 26.458 1.00 14.24 310 GLY B CA 1
ATOM 5136 C C . GLY B 1 330 ? 84.421 81.109 26.131 1.00 14.81 310 GLY B C 1
ATOM 5137 O O . GLY B 1 330 ? 84.220 81.905 27.037 1.00 14.38 310 GLY B O 1
ATOM 5138 N N . LEU B 1 331 ? 84.285 81.449 24.835 1.00 14.97 311 LEU B N 1
ATOM 5139 C CA . LEU B 1 331 ? 83.711 82.758 24.465 1.00 16.08 311 LEU B CA 1
ATOM 5140 C C . LEU B 1 331 ? 82.316 82.922 25.079 1.00 15.62 311 LEU B C 1
ATOM 5141 O O . LEU B 1 331 ? 81.913 84.001 25.475 1.00 16.97 311 LEU B O 1
ATOM 5146 N N . MET B 1 332 ? 81.596 81.821 25.179 1.00 15.49 312 MET B N 1
ATOM 5147 C CA . MET B 1 332 ? 80.260 81.815 25.751 1.00 15.01 312 MET B CA 1
ATOM 5148 C C . MET B 1 332 ? 80.269 81.601 27.269 1.00 15.27 312 MET B C 1
ATOM 5149 O O . MET B 1 332 ? 79.711 82.403 28.013 1.00 16.81 312 MET B O 1
ATOM 5157 N N . PHE B 1 333 ? 80.896 80.516 27.719 1.00 13.80 313 PHE B N 1
ATOM 5158 C CA . PHE B 1 333 ? 80.791 80.118 29.138 1.00 14.18 313 PHE B CA 1
ATOM 5159 C C . PHE B 1 333 ? 81.759 80.834 30.052 1.00 16.06 313 PHE B C 1
ATOM 5160 O O . PHE B 1 333 ? 81.512 80.885 31.263 1.00 17.95 313 PHE B O 1
ATOM 5168 N N . ASP B 1 334 ? 82.870 81.311 29.494 1.00 15.93 314 ASP B N 1
ATOM 5169 C CA . ASP B 1 334 ? 84.008 81.850 30.294 1.00 16.14 314 ASP B CA 1
ATOM 5170 C C . ASP B 1 334 ? 84.233 83.330 30.007 1.00 16.80 314 ASP B C 1
ATOM 5171 O O . ASP B 1 334 ? 85.263 83.901 30.446 1.00 17.37 314 ASP B O 1
ATOM 5176 N N . ASP B 1 335 ? 83.289 83.955 29.282 1.00 16.86 315 ASP B N 1
ATOM 5177 C CA . ASP B 1 335 ? 83.376 85.389 28.941 1.00 18.23 315 ASP B CA 1
ATOM 5178 C C . ASP B 1 335 ? 84.772 85.699 28.375 1.00 17.55 315 ASP B C 1
ATOM 5179 O O . ASP B 1 335 ? 85.365 86.735 28.682 1.00 18.97 315 ASP B O 1
ATOM 5184 N N . ALA B 1 336 ? 85.299 84.786 27.553 1.00 17.06 316 ALA B N 1
ATOM 5185 C CA . ALA B 1 336 ? 86.717 84.818 27.185 1.00 17.27 316 ALA B CA 1
ATOM 5186 C C . ALA B 1 336 ? 87.014 85.654 25.934 1.00 17.62 316 ALA B C 1
ATOM 5187 O O . ALA B 1 336 ? 86.118 85.975 25.140 1.00 17.90 316 ALA B O 1
ATOM 5189 N N . ARG B 1 337 ? 88.284 86.011 25.776 1.00 17.62 317 ARG B N 1
ATOM 5190 C CA . ARG B 1 337 ? 88.781 86.577 24.532 1.00 18.30 317 ARG B CA 1
ATOM 5191 C C . ARG B 1 337 ? 90.230 86.129 24.414 1.00 18.67 317 ARG B C 1
ATOM 5192 O O . ARG B 1 337 ? 91.045 86.384 25.311 1.00 17.56 317 ARG B O 1
ATOM 5200 N N . TYR B 1 338 ? 90.539 85.430 23.324 1.00 17.66 318 TYR B N 1
ATOM 5201 C CA . TYR B 1 338 ? 91.862 84.838 23.139 1.00 17.40 318 TYR B CA 1
ATOM 5202 C C . TYR B 1 338 ? 92.623 85.575 22.058 1.00 17.35 318 TYR B C 1
ATOM 5203 O O . TYR B 1 338 ? 92.006 85.971 21.058 1.00 17.17 318 TYR B O 1
ATOM 5212 N N . PRO B 1 339 ? 93.958 85.698 22.213 1.00 16.74 319 PRO B N 1
ATOM 5213 C CA . PRO B 1 339 ? 94.754 86.198 21.088 1.00 16.76 319 PRO B CA 1
ATOM 5214 C C . PRO B 1 339 ? 94.631 85.260 19.890 1.00 16.89 319 PRO B C 1
ATOM 5215 O O . PRO B 1 339 ? 94.685 84.034 20.051 1.00 16.64 319 PRO B O 1
ATOM 5219 N N . LEU B 1 340 ? 94.434 85.835 18.710 1.00 16.70 320 LEU B N 1
ATOM 5220 C CA . LEU B 1 340 ? 94.281 85.041 17.492 1.00 16.59 320 LEU B CA 1
ATOM 5221 C C . LEU B 1 340 ? 95.309 85.535 16.470 1.00 16.85 320 LEU B C 1
ATOM 5222 O O . LEU B 1 340 ? 95.557 86.747 16.351 1.00 16.97 320 LEU B O 1
ATOM 5227 N N . THR B 1 341 ? 95.906 84.596 15.752 1.00 16.64 321 THR B N 1
ATOM 5228 C CA . THR B 1 341 ? 96.905 84.941 14.747 1.00 17.00 321 THR B CA 1
ATOM 5229 C C . THR B 1 341 ? 96.818 83.994 13.560 1.00 17.72 321 THR B C 1
ATOM 5230 O O . THR B 1 341 ? 95.999 83.073 13.536 1.00 17.11 321 THR B O 1
ATOM 5234 N N . THR B 1 342 ? 97.636 84.272 12.562 1.00 18.16 322 THR B N 1
ATOM 5235 C CA . THR B 1 342 ? 97.742 83.450 11.361 1.00 20.15 322 THR B CA 1
ATOM 5236 C C . THR B 1 342 ? 99.220 83.148 11.131 1.00 22.01 322 THR B C 1
ATOM 5237 O O . THR B 1 342 ? 100.095 83.784 11.726 1.00 21.85 322 THR B O 1
ATOM 5241 N N . ILE B 1 343 ? 99.503 82.169 10.275 1.00 24.25 323 ILE B N 1
ATOM 5242 C CA . ILE B 1 343 ? 100.884 81.806 9.971 1.00 26.20 323 ILE B CA 1
ATOM 5243 C C . ILE B 1 343 ? 101.604 82.955 9.273 1.00 27.71 323 ILE B C 1
ATOM 5244 O O . ILE B 1 343 ? 102.666 83.391 9.723 1.00 28.35 323 ILE B O 1
ATOM 5249 N N . LYS B 1 344 ? 100.990 83.429 8.192 1.00 29.66 324 LYS B N 1
ATOM 5250 C CA . LYS B 1 344 ? 101.505 84.498 7.310 1.00 31.48 324 LYS B CA 1
ATOM 5251 C C . LYS B 1 344 ? 102.480 85.495 7.943 1.00 32.05 324 LYS B C 1
ATOM 5252 O O . LYS B 1 344 ? 102.173 86.154 8.943 1.00 33.47 324 LYS B O 1
ATOM 5258 N N . GLY B 1 347 ? 100.294 93.196 7.234 1.00 34.42 327 GLY B N 1
ATOM 5259 C CA . GLY B 1 347 ? 100.688 92.996 5.839 1.00 34.37 327 GLY B CA 1
ATOM 5260 C C . GLY B 1 347 ? 99.503 92.829 4.904 1.00 34.16 327 GLY B C 1
ATOM 5261 O O . GLY B 1 347 ? 99.216 91.712 4.437 1.00 34.85 327 GLY B O 1
ATOM 5262 N N . GLU B 1 348 ? 98.845 93.953 4.610 1.00 33.91 328 GLU B N 1
ATOM 5263 C CA . GLU B 1 348 ? 97.559 94.021 3.887 1.00 32.84 328 GLU B CA 1
ATOM 5264 C C . GLU B 1 348 ? 96.444 93.424 4.741 1.00 31.64 328 GLU B C 1
ATOM 5265 O O . GLU B 1 348 ? 95.717 92.514 4.305 1.00 31.66 328 GLU B O 1
ATOM 5271 N N . LEU B 1 349 ? 96.332 93.929 5.968 1.00 29.71 329 LEU B N 1
ATOM 5272 C CA . LEU B 1 349 ? 95.295 93.456 6.883 1.00 27.94 329 LEU B CA 1
ATOM 5273 C C . LEU B 1 349 ? 93.952 93.946 6.362 1.00 26.69 329 LEU B C 1
ATOM 5274 O O . LEU B 1 349 ? 93.798 95.136 6.048 1.00 26.09 329 LEU B O 1
ATOM 5279 N N . ILE B 1 350 ? 93.003 93.021 6.218 1.00 24.42 330 ILE B N 1
ATOM 5280 C CA . ILE B 1 350 ? 91.691 93.382 5.698 1.00 23.38 330 ILE B CA 1
ATOM 5281 C C . ILE B 1 350 ? 90.574 93.033 6.698 1.00 21.92 330 ILE B C 1
ATOM 5282 O O . ILE B 1 350 ? 90.710 92.073 7.466 1.00 20.27 330 ILE B O 1
ATOM 5287 N N . PRO B 1 351 ? 89.501 93.850 6.733 1.00 20.80 331 PRO B N 1
ATOM 5288 C CA . PRO B 1 351 ? 88.418 93.621 7.706 1.00 19.65 331 PRO B CA 1
ATOM 5289 C C . PRO B 1 351 ? 87.757 92.257 7.491 1.00 18.18 331 PRO B C 1
ATOM 5290 O O . PRO B 1 351 ? 87.280 91.964 6.401 1.00 17.22 331 PRO B O 1
ATOM 5294 N N . SER B 1 352 ? 87.770 91.428 8.532 1.00 16.50 332 SER B N 1
ATOM 5295 C CA . SER B 1 352 ? 87.349 90.047 8.403 1.00 16.67 332 SER B CA 1
ATOM 5296 C C . SER B 1 352 ? 86.473 89.621 9.590 1.00 16.68 332 SER B C 1
ATOM 5297 O O . SER B 1 352 ? 86.464 90.274 10.636 1.00 16.62 332 SER B O 1
ATOM 5300 N N . VAL B 1 353 ? 85.754 88.511 9.416 1.00 15.57 333 VAL B N 1
ATOM 5301 C CA . VAL B 1 353 ? 85.012 87.862 10.505 1.00 15.65 333 VAL B CA 1
ATOM 5302 C C . VAL B 1 353 ? 85.487 86.401 10.550 1.00 15.55 333 VAL B C 1
ATOM 5303 O O . VAL B 1 353 ? 85.664 85.770 9.512 1.00 15.58 333 VAL B O 1
ATOM 5307 N N . LEU B 1 354 ? 85.716 85.897 11.750 1.00 14.61 334 LEU B N 1
ATOM 5308 C CA . LEU B 1 354 ? 86.029 84.486 11.913 1.00 14.56 334 LEU B CA 1
ATOM 5309 C C . LEU B 1 354 ? 84.776 83.810 12.462 1.00 15.37 334 LEU B C 1
ATOM 5310 O O . LEU B 1 354 ? 84.356 84.117 13.592 1.00 15.67 334 LEU B O 1
ATOM 5315 N N . SER B 1 355 ? 84.189 82.931 11.648 1.00 15.24 335 SER B N 1
ATOM 5316 C CA . SER B 1 355 ? 83.007 82.119 11.998 1.00 15.19 335 SER B CA 1
ATOM 5317 C C . SER B 1 355 ? 83.425 80.701 12.381 1.00 14.49 335 SER B C 1
ATOM 5318 O O . SER B 1 355 ? 84.377 80.166 11.828 1.00 15.58 335 SER B O 1
ATOM 5321 N N . GLY B 1 356 ? 82.687 80.057 13.295 1.00 14.57 336 GLY B N 1
ATOM 5322 C CA . GLY B 1 356 ? 82.826 78.613 13.514 1.00 15.09 336 GLY B CA 1
ATOM 5323 C C . GLY B 1 356 ? 82.142 77.763 12.430 1.00 14.84 336 GLY B C 1
ATOM 5324 O O . GLY B 1 356 ? 81.540 78.303 11.485 1.00 15.76 336 GLY B O 1
ATOM 5325 N N . PRO B 1 357 ? 82.253 76.435 12.555 1.00 15.15 337 PRO B N 1
ATOM 5326 C CA . PRO B 1 357 ? 81.738 75.495 11.540 1.00 15.38 337 PRO B CA 1
ATOM 5327 C C . PRO B 1 357 ? 80.231 75.290 11.556 1.00 15.62 337 PRO B C 1
ATOM 5328 O O . PRO B 1 357 ? 79.664 74.828 10.538 1.00 16.41 337 PRO B O 1
ATOM 5332 N N . THR B 1 358 ? 79.557 75.580 12.677 1.00 14.88 338 THR B N 1
ATOM 5333 C CA . THR B 1 358 ? 78.137 75.161 12.775 1.00 16.18 338 THR B CA 1
ATOM 5334 C C . THR B 1 358 ? 77.215 76.064 11.958 1.00 17.29 338 THR B C 1
ATOM 5335 O O . THR B 1 358 ? 77.587 77.184 11.588 1.00 16.27 338 THR B O 1
ATOM 5339 N N . CYS B 1 359 ? 76.008 75.582 11.679 1.00 20.23 339 CYS B N 1
ATOM 5340 C CA . CYS B 1 359 ? 75.066 76.403 10.907 1.00 23.40 339 CYS B CA 1
ATOM 5341 C C . CYS B 1 359 ? 74.522 77.684 11.605 1.00 23.96 339 CYS B C 1
ATOM 5342 O O . CYS B 1 359 ? 73.903 78.562 10.976 1.00 27.38 339 CYS B O 1
ATOM 5345 N N . ASP B 1 360 ? 74.853 77.836 12.867 1.00 23.02 340 ASP B N 1
ATOM 5346 C CA . ASP B 1 360 ? 74.226 78.792 13.752 1.00 21.88 340 ASP B CA 1
ATOM 5347 C C . ASP B 1 360 ? 74.891 80.156 13.595 1.00 20.36 340 ASP B C 1
ATOM 5348 O O . ASP B 1 360 ? 76.111 80.255 13.648 1.00 18.86 340 ASP B O 1
ATOM 5353 N N . SER B 1 361 ? 74.091 81.211 13.437 1.00 20.44 341 SER B N 1
ATOM 5354 C CA . SER B 1 361 ? 74.657 82.564 13.375 1.00 20.30 341 SER B CA 1
ATOM 5355 C C . SER B 1 361 ? 75.353 82.999 14.695 1.00 20.29 341 SER B C 1
ATOM 5356 O O . SER B 1 361 ? 76.162 83.930 14.708 1.00 21.16 341 SER B O 1
ATOM 5359 N N . VAL B 1 362 ? 75.049 82.337 15.806 1.00 19.65 342 VAL B N 1
ATOM 5360 C CA . VAL B 1 362 ? 75.739 82.651 17.069 1.00 19.61 342 VAL B CA 1
ATOM 5361 C C . VAL B 1 362 ? 77.215 82.200 17.061 1.00 18.03 342 VAL B C 1
ATOM 5362 O O . VAL B 1 362 ? 78.029 82.674 17.862 1.00 19.29 342 VAL B O 1
ATOM 5366 N N . ASP B 1 363 ? 77.543 81.287 16.143 1.00 16.57 343 ASP B N 1
ATOM 5367 C CA . ASP B 1 363 ? 78.844 80.664 16.124 1.00 15.94 343 ASP B CA 1
ATOM 5368 C C . ASP B 1 363 ? 79.819 81.530 15.315 1.00 15.95 343 ASP B C 1
ATOM 5369 O O . ASP B 1 363 ? 80.167 81.260 14.129 1.00 15.43 343 ASP B O 1
ATOM 5374 N N . VAL B 1 364 ? 80.227 82.604 15.987 1.00 15.63 344 VAL B N 1
ATOM 5375 C CA . VAL B 1 364 ? 81.205 83.558 15.451 1.00 16.02 344 VAL B CA 1
ATOM 5376 C C . VAL B 1 364 ? 82.264 83.751 16.535 1.00 17.24 344 VAL B C 1
ATOM 5377 O O . VAL B 1 364 ? 81.918 83.966 17.716 1.00 17.41 344 VAL B O 1
ATOM 5381 N N . ILE B 1 365 ? 83.537 83.692 16.125 1.00 16.16 345 ILE B N 1
ATOM 5382 C CA . ILE B 1 365 ? 84.661 83.740 17.071 1.00 17.79 345 ILE B CA 1
ATOM 5383 C C . ILE B 1 365 ? 85.156 85.187 17.199 1.00 17.99 345 ILE B C 1
ATOM 5384 O O . ILE B 1 365 ? 85.555 85.623 18.290 1.00 17.65 345 ILE B O 1
ATOM 5389 N N . ALA B 1 366 ? 85.189 85.904 16.079 1.00 17.49 346 ALA B N 1
ATOM 5390 C CA . ALA B 1 366 ? 85.619 87.300 16.069 1.00 18.53 346 ALA B CA 1
ATOM 5391 C C . ALA B 1 366 ? 84.809 88.045 15.028 1.00 19.56 346 ALA B C 1
ATOM 5392 O O . ALA B 1 366 ? 84.865 87.704 13.854 1.00 18.16 346 ALA B O 1
ATOM 5394 N N . GLU B 1 367 ? 84.063 89.057 15.484 1.00 21.70 347 GLU B N 1
ATOM 5395 C CA . GLU B 1 367 ? 83.145 89.840 14.645 1.00 23.94 347 GLU B CA 1
ATOM 5396 C C . GLU B 1 367 ? 83.843 90.869 13.781 1.00 23.89 347 GLU B C 1
ATOM 5397 O O . GLU B 1 367 ? 83.310 91.300 12.743 1.00 23.66 347 GLU B O 1
ATOM 5403 N N . ASN B 1 368 ? 84.991 91.335 14.255 1.00 23.73 348 ASN B N 1
ATOM 5404 C CA . ASN B 1 368 ? 85.748 92.345 13.558 1.00 24.58 348 ASN B CA 1
ATOM 5405 C C . ASN B 1 368 ? 87.198 92.057 13.874 1.00 24.42 348 ASN B C 1
ATOM 5406 O O . ASN B 1 368 ? 87.638 92.241 15.027 1.00 26.45 348 ASN B O 1
ATOM 5414 N N . ILE B 1 369 ? 87.934 91.568 12.881 1.00 21.70 349 ILE B N 1
ATOM 5415 C CA . ILE B 1 369 ? 89.354 91.308 13.064 1.00 19.85 349 ILE B CA 1
ATOM 5416 C C . ILE B 1 369 ? 90.077 91.563 11.758 1.00 18.83 349 ILE B C 1
ATOM 5417 O O . ILE B 1 369 ? 89.627 91.135 10.693 1.00 17.37 349 ILE B O 1
ATOM 5422 N N . LEU B 1 370 ? 91.191 92.281 11.862 1.00 18.64 350 LEU B N 1
ATOM 5423 C CA . LEU B 1 370 ? 92.050 92.574 10.713 1.00 18.80 350 LEU B CA 1
ATOM 5424 C C . LEU B 1 370 ? 93.015 91.431 10.433 1.00 19.02 350 LEU B C 1
ATOM 5425 O O . LEU B 1 370 ? 93.859 91.101 11.275 1.00 19.78 350 LEU B O 1
ATOM 5430 N N . LEU B 1 371 ? 92.871 90.815 9.253 1.00 18.29 351 LEU B N 1
ATOM 5431 C CA . LEU B 1 371 ? 93.659 89.647 8.881 1.00 18.28 351 LEU B CA 1
ATOM 5432 C C . LEU B 1 371 ? 94.198 89.793 7.468 1.00 18.44 351 LEU B C 1
ATOM 5433 O O . LEU B 1 371 ? 93.569 90.438 6.639 1.00 18.87 351 LEU B O 1
ATOM 5438 N N . PRO B 1 372 ? 95.328 89.130 7.178 1.00 18.83 352 PRO B N 1
ATOM 5439 C CA . PRO B 1 372 ? 95.745 89.037 5.778 1.00 19.36 352 PRO B CA 1
ATOM 5440 C C . PRO B 1 372 ? 94.744 88.167 5.013 1.00 19.50 352 PRO B C 1
ATOM 5441 O O . PRO B 1 372 ? 93.976 87.415 5.646 1.00 19.39 352 PRO B O 1
ATOM 5445 N N . LYS B 1 373 ? 94.737 88.270 3.681 1.00 20.16 353 LYS B N 1
ATOM 5446 C CA . LYS B 1 373 ? 93.871 87.397 2.879 1.00 19.91 353 LYS B CA 1
ATOM 5447 C C . LYS B 1 373 ? 94.303 85.945 3.069 1.00 19.36 353 LYS B C 1
ATOM 5448 O O . LYS B 1 373 ? 95.488 85.612 2.920 1.00 18.95 353 LYS B O 1
ATOM 5454 N N . LEU B 1 374 ? 93.332 85.097 3.427 1.00 17.90 354 LEU B N 1
ATOM 5455 C CA . LEU B 1 374 ? 93.575 83.679 3.607 1.00 17.03 354 LEU B CA 1
ATOM 5456 C C . LEU B 1 374 ? 92.928 82.884 2.501 1.00 16.41 354 LEU B C 1
ATOM 5457 O O . LEU B 1 374 ? 91.895 83.277 1.950 1.00 17.02 354 LEU B O 1
ATOM 5462 N N . ASN B 1 375 ? 93.539 81.749 2.188 1.00 16.51 355 ASN B N 1
ATOM 5463 C CA . ASN B 1 375 ? 92.965 80.775 1.279 1.00 15.41 355 ASN B CA 1
ATOM 5464 C C . ASN B 1 375 ? 92.320 79.671 2.074 1.00 15.12 355 ASN B C 1
ATOM 5465 O O . ASN B 1 375 ? 92.705 79.434 3.238 1.00 14.54 355 ASN B O 1
ATOM 5470 N N . ASN B 1 376 ? 91.382 78.964 1.442 1.00 14.56 356 ASN B N 1
ATOM 5471 C CA . ASN B 1 376 ? 90.837 77.783 2.095 1.00 15.52 356 ASN B CA 1
ATOM 5472 C C . ASN B 1 376 ? 92.017 76.887 2.465 1.00 15.38 356 ASN B C 1
ATOM 5473 O O . ASN B 1 376 ? 92.971 76.737 1.660 1.00 15.15 356 ASN B O 1
ATOM 5478 N N . GLY B 1 377 ? 91.942 76.293 3.659 1.00 14.74 357 GLY B N 1
ATOM 5479 C CA . GLY B 1 377 ? 92.984 75.409 4.178 1.00 14.71 357 GLY B CA 1
ATOM 5480 C C . GLY B 1 377 ? 93.996 76.106 5.074 1.00 14.73 357 GLY B C 1
ATOM 5481 O O . GLY B 1 377 ? 94.707 75.441 5.849 1.00 15.46 357 GLY B O 1
ATOM 5482 N N . ASP B 1 378 ? 94.084 77.432 4.954 1.00 13.82 358 ASP B N 1
ATOM 5483 C CA . ASP B 1 378 ? 94.996 78.240 5.781 1.00 14.94 358 ASP B CA 1
ATOM 5484 C C . ASP B 1 378 ? 94.601 78.177 7.249 1.00 14.21 358 ASP B C 1
ATOM 5485 O O . ASP B 1 378 ? 93.445 77.856 7.581 1.00 14.69 358 ASP B O 1
ATOM 5490 N N . LEU B 1 379 ? 95.554 78.468 8.126 1.00 14.25 359 LEU B N 1
ATOM 5491 C CA . LEU B 1 379 ? 95.344 78.219 9.568 1.00 13.51 359 LEU B CA 1
ATOM 5492 C C . LEU B 1 379 ? 95.085 79.482 10.365 1.00 14.25 359 LEU B C 1
ATOM 5493 O O . LEU B 1 379 ? 95.672 80.541 10.088 1.00 14.46 359 LEU B O 1
ATOM 5498 N N . VAL B 1 380 ? 94.245 79.322 11.385 1.00 13.85 360 VAL B N 1
ATOM 5499 C CA . VAL B 1 380 ? 93.964 80.362 12.370 1.00 15.18 360 VAL B CA 1
ATOM 5500 C C . VAL B 1 380 ? 94.353 79.761 13.728 1.00 15.25 360 VAL B C 1
ATOM 5501 O O . VAL B 1 380 ? 93.930 78.658 14.087 1.00 14.71 360 VAL B O 1
ATOM 5505 N N . ILE B 1 381 ? 95.220 80.476 14.431 1.00 15.26 361 ILE B N 1
ATOM 5506 C CA . ILE B 1 381 ? 95.858 79.950 15.645 1.00 15.56 361 ILE B CA 1
ATOM 5507 C C . ILE B 1 381 ? 95.411 80.775 16.862 1.00 15.11 361 ILE B C 1
ATOM 5508 O O . ILE B 1 381 ? 95.446 82.020 16.836 1.00 15.03 361 ILE B O 1
ATOM 5513 N N . GLY B 1 382 ? 95.008 80.083 17.921 1.00 15.14 362 GLY B N 1
ATOM 5514 C CA . GLY B 1 382 ? 94.598 80.766 19.154 1.00 15.12 362 GLY B CA 1
ATOM 5515 C C . GLY B 1 382 ? 95.591 80.469 20.274 1.00 15.52 362 GLY B C 1
ATOM 5516 O O . GLY B 1 382 ? 96.078 79.345 20.398 1.00 15.23 362 GLY B O 1
ATOM 5517 N N . ARG B 1 383 ? 95.919 81.479 21.082 1.00 14.90 363 ARG B N 1
ATOM 5518 C CA . ARG B 1 383 ? 96.850 81.280 22.203 1.00 15.78 363 ARG B CA 1
ATOM 5519 C C . ARG B 1 383 ? 96.106 81.293 23.542 1.00 14.95 363 ARG B C 1
ATOM 5520 O O . ARG B 1 383 ? 94.986 81.806 23.629 1.00 14.51 363 ARG B O 1
ATOM 5528 N N . THR B 1 384 ? 96.763 80.759 24.579 1.00 14.38 364 THR B N 1
ATOM 5529 C CA . THR B 1 384 ? 96.171 80.665 25.908 1.00 14.56 364 THR B CA 1
ATOM 5530 C C . THR B 1 384 ? 94.828 79.900 25.841 1.00 14.40 364 THR B C 1
ATOM 5531 O O . THR B 1 384 ? 93.836 80.286 26.459 1.00 14.34 364 THR B O 1
ATOM 5535 N N . MET B 1 385 ? 94.839 78.803 25.073 1.00 13.83 365 MET B N 1
ATOM 5536 C CA . MET B 1 385 ? 93.648 78.002 24.762 1.00 14.68 365 MET B CA 1
ATOM 5537 C C . MET B 1 385 ? 93.487 76.753 25.644 1.00 15.62 365 MET B C 1
ATOM 5538 O O . MET B 1 385 ? 92.712 75.830 25.306 1.00 14.68 365 MET B O 1
ATOM 5543 N N . GLY B 1 386 ? 94.180 76.735 26.793 1.00 14.57 366 GLY B N 1
ATOM 5544 C CA . GLY B 1 386 ? 94.225 75.534 27.643 1.00 15.50 366 GLY B CA 1
ATOM 5545 C C . GLY B 1 386 ? 93.018 75.322 28.547 1.00 16.16 366 GLY B C 1
ATOM 5546 O O . GLY B 1 386 ? 92.573 74.166 28.740 1.00 19.30 366 GLY B O 1
ATOM 5547 N N . ALA B 1 387 ? 92.474 76.416 29.086 1.00 15.81 367 ALA B N 1
ATOM 5548 C CA . ALA B 1 387 ? 91.573 76.315 30.231 1.00 14.16 367 ALA B CA 1
ATOM 5549 C C . ALA B 1 387 ? 90.145 76.725 29.822 1.00 13.91 367 ALA B C 1
ATOM 5550 O O . ALA B 1 387 ? 89.970 77.789 29.219 1.00 14.12 367 ALA B O 1
ATOM 5552 N N . TYR B 1 388 ? 89.149 75.879 30.126 1.00 14.33 368 TYR B N 1
ATOM 5553 C CA . TYR B 1 388 ? 87.705 76.205 29.905 1.00 13.79 368 TYR B CA 1
ATOM 5554 C C . TYR B 1 388 ? 87.467 76.478 28.431 1.00 13.62 368 TYR B C 1
ATOM 5555 O O . TYR B 1 388 ? 86.856 77.464 28.019 1.00 14.63 368 TYR B O 1
ATOM 5564 N N . THR B 1 389 ? 88.084 75.601 27.659 1.00 20.00 369 THR B N 1
ATOM 5565 C CA . THR B 1 389 ? 88.021 75.605 26.230 1.00 20.00 369 THR B CA 1
ATOM 5566 C C . THR B 1 389 ? 87.460 74.250 25.724 1.00 20.00 369 THR B C 1
ATOM 5567 O O . THR B 1 389 ? 86.291 74.095 25.691 1.00 16.85 369 THR B O 1
ATOM 5571 N N . SER B 1 390 ? 88.337 73.301 25.392 1.00 15.60 370 SER B N 1
ATOM 5572 C CA . SER B 1 390 ? 87.887 71.938 25.063 1.00 16.09 370 SER B CA 1
ATOM 5573 C C . SER B 1 390 ? 87.023 71.342 26.196 1.00 15.29 370 SER B C 1
ATOM 5574 O O . SER B 1 390 ? 86.115 70.515 25.932 1.00 15.86 370 SER B O 1
ATOM 5577 N N . ALA B 1 391 ? 87.328 71.711 27.452 1.00 14.74 371 ALA B N 1
ATOM 5578 C CA . ALA B 1 391 ? 86.577 71.187 28.589 1.00 14.50 371 ALA B CA 1
ATOM 5579 C C . ALA B 1 391 ? 85.065 71.455 28.473 1.00 14.62 371 ALA B C 1
ATOM 5580 O O . ALA B 1 391 ? 84.263 70.694 28.998 1.00 14.61 371 ALA B O 1
ATOM 5582 N N . THR B 1 392 ? 84.693 72.546 27.788 1.00 13.71 372 THR B N 1
ATOM 5583 C CA . THR B 1 392 ? 83.299 72.938 27.660 1.00 14.50 372 THR B CA 1
ATOM 5584 C C . THR B 1 392 ? 82.787 72.814 26.191 1.00 13.99 372 THR B C 1
ATOM 5585 O O . THR B 1 392 ? 81.769 73.398 25.852 1.00 14.56 372 THR B O 1
ATOM 5589 N N . ALA B 1 393 ? 83.508 72.046 25.372 1.00 14.10 373 ALA B N 1
ATOM 5590 C CA . ALA B 1 393 ? 83.083 71.738 23.999 1.00 14.68 373 ALA B CA 1
ATOM 5591 C C . ALA B 1 393 ? 81.783 70.913 23.997 1.00 14.77 373 ALA B C 1
ATOM 5592 O O . ALA B 1 393 ? 81.475 70.175 24.972 1.00 15.74 373 ALA B O 1
ATOM 5594 N N . THR B 1 394 ? 81.049 71.022 22.878 1.00 13.91 374 THR B N 1
ATOM 5595 C CA . THR B 1 394 ? 79.835 70.248 22.643 1.00 14.16 374 THR B CA 1
ATOM 5596 C C . THR B 1 394 ? 80.039 69.318 21.433 1.00 15.01 374 THR B C 1
ATOM 5597 O O . THR B 1 394 ? 81.123 69.292 20.827 1.00 16.39 374 THR B O 1
ATOM 5601 N N . ASP B 1 395 ? 78.985 68.588 21.091 1.00 14.22 375 ASP B N 1
ATOM 5602 C CA . ASP B 1 395 ? 78.941 67.822 19.839 1.00 15.01 375 ASP B CA 1
ATOM 5603 C C . ASP B 1 395 ? 77.856 68.365 18.898 1.00 14.65 375 ASP B C 1
ATOM 5604 O O . ASP B 1 395 ? 77.300 67.606 18.056 1.00 14.44 375 ASP B O 1
ATOM 5609 N N . PHE B 1 396 ? 77.570 69.673 19.014 1.00 14.19 376 PHE B N 1
ATOM 5610 C CA . PHE B 1 396 ? 76.495 70.265 18.184 1.00 14.43 376 PHE B CA 1
ATOM 5611 C C . PHE B 1 396 ? 76.765 70.052 16.690 1.00 14.79 376 PHE B C 1
ATOM 5612 O O . PHE B 1 396 ? 77.918 70.204 16.229 1.00 15.40 376 PHE B O 1
ATOM 5620 N N . ASN B 1 397 ? 75.710 69.694 15.929 1.00 13.67 377 ASN B N 1
ATOM 5621 C CA . ASN B 1 397 ? 75.819 69.392 14.470 1.00 15.16 377 ASN B CA 1
ATOM 5622 C C . ASN B 1 397 ? 76.685 68.138 14.190 1.00 15.15 377 ASN B C 1
ATOM 5623 O O . ASN B 1 397 ? 76.903 67.813 13.028 1.00 16.65 377 ASN B O 1
ATOM 5628 N N . PHE B 1 398 ? 77.184 67.471 15.242 1.00 14.18 378 PHE B N 1
ATOM 5629 C CA . PHE B 1 398 ? 78.134 66.351 15.134 1.00 15.50 378 PHE B CA 1
ATOM 5630 C C . PHE B 1 398 ? 79.497 66.741 14.502 1.00 16.21 378 PHE B C 1
ATOM 5631 O O . PHE B 1 398 ? 80.216 65.885 13.941 1.00 16.10 378 PHE B O 1
ATOM 5639 N N . PHE B 1 399 ? 79.854 68.028 14.575 1.00 16.67 379 PHE B N 1
ATOM 5640 C CA . PHE B 1 399 ? 81.222 68.399 14.214 1.00 17.70 379 PHE B CA 1
ATOM 5641 C C . PHE B 1 399 ? 82.181 67.747 15.193 1.00 18.44 379 PHE B C 1
ATOM 5642 O O . PHE B 1 399 ? 81.919 67.706 16.409 1.00 20.02 379 PHE B O 1
ATOM 5650 N N . LYS B 1 400 ? 83.248 67.164 14.646 1.00 19.62 380 LYS B N 1
ATOM 5651 C CA . LYS B 1 400 ? 84.279 66.521 15.473 1.00 20.14 380 LYS B CA 1
ATOM 5652 C C . LYS B 1 400 ? 84.983 67.513 16.380 1.00 20.31 380 LYS B C 1
ATOM 5653 O O . LYS B 1 400 ? 85.220 68.677 15.993 1.00 20.68 380 LYS B O 1
ATOM 5659 N N . ARG B 1 401 ? 85.274 67.081 17.602 1.00 19.88 381 ARG B N 1
ATOM 5660 C CA . ARG B 1 401 ? 86.018 67.962 18.490 1.00 20.46 381 ARG B CA 1
ATOM 5661 C C . ARG B 1 401 ? 87.479 68.023 18.039 1.00 19.46 381 ARG B C 1
ATOM 5662 O O . ARG B 1 401 ? 88.007 67.061 17.464 1.00 20.69 381 ARG B O 1
ATOM 5670 N N . ALA B 1 402 ? 88.140 69.159 18.275 1.00 19.34 382 ALA B N 1
ATOM 5671 C CA . ALA B 1 402 ? 89.566 69.257 17.929 1.00 18.96 382 ALA B CA 1
ATOM 5672 C C . ALA B 1 402 ? 90.337 68.158 18.674 1.00 18.95 382 ALA B C 1
ATOM 5673 O O . ALA B 1 402 ? 90.043 67.845 19.834 1.00 19.28 382 ALA B O 1
ATOM 5675 N N . GLN B 1 403 ? 91.273 67.531 17.978 1.00 18.70 383 GLN B N 1
ATOM 5676 C CA . GLN B 1 403 ? 92.114 66.509 18.577 1.00 18.83 383 GLN B CA 1
ATOM 5677 C C . GLN B 1 403 ? 93.218 67.170 19.398 1.00 18.38 383 GLN B C 1
ATOM 5678 O O . GLN B 1 403 ? 93.867 68.099 18.928 1.00 17.89 383 GLN B O 1
ATOM 5684 N N . THR B 1 404 ? 93.441 66.668 20.611 1.00 17.71 384 THR B N 1
ATOM 5685 C CA . THR B 1 404 ? 94.510 67.179 21.472 1.00 17.75 384 THR B CA 1
ATOM 5686 C C . THR B 1 404 ? 95.805 66.360 21.226 1.00 17.74 384 THR B C 1
ATOM 5687 O O . THR B 1 404 ? 95.818 65.115 21.353 1.00 17.31 384 THR B O 1
ATOM 5691 N N . ILE B 1 405 ? 96.868 67.068 20.834 1.00 16.59 385 ILE B N 1
ATOM 5692 C CA . ILE B 1 405 ? 98.191 66.508 20.563 1.00 16.01 385 ILE B CA 1
ATOM 5693 C C . ILE B 1 405 ? 99.160 66.868 21.705 1.00 16.15 385 ILE B C 1
ATOM 5694 O O . ILE B 1 405 ? 99.454 68.047 21.923 1.00 16.16 385 ILE B O 1
ATOM 5699 N N . ALA B 1 406 ? 99.642 65.860 22.428 1.00 15.20 386 ALA B N 1
ATOM 5700 C CA . ALA B 1 406 ? 100.535 66.104 23.556 1.00 16.39 386 ALA B CA 1
ATOM 5701 C C . ALA B 1 406 ? 101.978 66.225 23.061 1.00 16.64 386 ALA B C 1
ATOM 5702 O O . ALA B 1 406 ? 102.497 65.319 22.365 1.00 16.93 386 ALA B O 1
ATOM 5704 N N . LEU B 1 407 ? 102.616 67.337 23.408 1.00 17.15 387 LEU B N 1
ATOM 5705 C CA . LEU B 1 407 ? 103.999 67.603 23.025 1.00 17.62 387 LEU B CA 1
ATOM 5706 C C . LEU B 1 407 ? 104.881 67.640 24.265 1.00 17.84 387 LEU B C 1
ATOM 5707 O O . LEU B 1 407 ? 104.438 68.062 25.351 1.00 16.08 387 LEU B O 1
ATOM 5712 N N . ASN B 1 408 ? 106.124 67.187 24.098 1.00 18.58 388 ASN B N 1
ATOM 5713 C CA . ASN B 1 408 ? 107.110 67.223 25.174 1.00 19.64 388 ASN B CA 1
ATOM 5714 C C . ASN B 1 408 ? 106.653 66.472 26.417 1.00 19.95 388 ASN B C 1
ATOM 5715 O O . ASN B 1 408 ? 106.941 66.878 27.539 1.00 20.36 388 ASN B O 1
ATOM 5720 N N . GLU B 1 409 ? 105.937 65.373 26.208 1.00 21.11 389 GLU B N 1
ATOM 5721 C CA . GLU B 1 409 ? 105.440 64.576 27.312 1.00 22.71 389 GLU B CA 1
ATOM 5722 C C . GLU B 1 409 ? 106.597 64.055 28.180 1.00 23.49 389 GLU B C 1
ATOM 5723 O O . GLU B 1 409 ? 106.504 64.087 29.409 1.00 23.57 389 GLU B O 1
ATOM 5729 N N . PHE B 1 410 ? 107.678 63.602 27.536 1.00 23.87 390 PHE B N 1
ATOM 5730 C CA . PHE B 1 410 ? 108.817 62.975 28.234 1.00 25.29 390 PHE B CA 1
ATOM 5731 C C . PHE B 1 410 ? 110.099 63.764 28.017 1.00 25.38 390 PHE B C 1
ATOM 5732 O O . PHE B 1 410 ? 110.134 64.970 28.255 1.00 26.51 390 PHE B O 1
#